Protein AF-0000000082829723 (afdb_homodimer)

pLDDT: mean 96.19, std 6.86, range [42.25, 98.94]

Nearest PDB structures (foldseek):
  4g9q-assembly1_A  TM=8.056E-01  e=3.519E-07  Sinorhizobium meliloti 1021
  2af7-assembly1_F  TM=9.567E-01  e=9.133E-02  Methanothermobacter thermautotrophicus
  2af7-assembly1_A  TM=8.139E-01  e=3.020E-01  Methanothermobacter thermautotrophicus
  8w9k-assembly1_B  TM=2.070E-01  e=3.971E+00  Ramazzottius varieornatus
  4f7g-assembly1_B  TM=1.627E-01  e=2.748E+00  Mus musculus

Structure (mmCIF, N/CA/C/O backbone):
data_AF-0000000082829723-model_v1
#
loop_
_entity.id
_entity.type
_entity.pdbx_description
1 polymer 'Uncharacterized protein'
#
loop_
_atom_site.group_PDB
_atom_site.id
_atom_site.type_symbol
_atom_site.label_atom_id
_atom_site.label_alt_id
_atom_site.label_comp_id
_atom_site.label_asym_id
_atom_site.label_entity_id
_atom_site.label_seq_id
_atom_site.pdbx_PDB_ins_code
_atom_site.Cartn_x
_atom_site.Cartn_y
_atom_site.Cartn_z
_atom_site.occupancy
_atom_site.B_iso_or_equiv
_atom_site.auth_seq_id
_atom_site.auth_comp_id
_atom_site.auth_asym_id
_atom_site.auth_atom_id
_atom_site.pdbx_PDB_model_num
ATOM 1 N N . MET A 1 1 ? -18.172 25.719 15.711 1 42.25 1 MET A N 1
ATOM 2 C CA . MET A 1 1 ? -17.562 24.562 15.062 1 42.25 1 MET A CA 1
ATOM 3 C C . MET A 1 1 ? -16.812 24.984 13.797 1 42.25 1 MET A C 1
ATOM 5 O O . MET A 1 1 ? -17.422 25.594 12.898 1 42.25 1 MET A O 1
ATOM 9 N N . GLN A 1 2 ? -15.523 25.375 13.812 1 54.88 2 GLN A N 1
ATOM 10 C CA . GLN A 1 2 ? -14.609 26.094 12.945 1 54.88 2 GLN A CA 1
ATOM 11 C C . GLN A 1 2 ? -14.547 25.469 11.555 1 54.88 2 GLN A C 1
ATOM 13 O O . GLN A 1 2 ? -14.039 24.359 11.398 1 54.88 2 GLN A O 1
ATOM 18 N N . ASN A 1 3 ? -15.523 25.766 10.617 1 73.06 3 ASN A N 1
ATOM 19 C CA . ASN A 1 3 ? -16.062 25.344 9.328 1 73.06 3 ASN A CA 1
ATOM 20 C C . ASN A 1 3 ? -15.023 25.469 8.219 1 73.06 3 ASN A C 1
ATOM 22 O O . ASN A 1 3 ? -15.359 25.406 7.035 1 73.06 3 ASN A O 1
ATOM 26 N N . SER A 1 4 ? -13.805 25.781 8.57 1 89.44 4 SER A N 1
ATOM 27 C CA . SER A 1 4 ? -12.797 25.859 7.516 1 89.44 4 SER A CA 1
ATOM 28 C C . SER A 1 4 ? -11.578 25 7.848 1 89.44 4 SER A C 1
ATOM 30 O O . SER A 1 4 ? -11.328 24.703 9.016 1 89.44 4 SER A O 1
ATOM 32 N N . LEU A 1 5 ? -10.875 24.531 6.898 1 96.38 5 LEU A N 1
ATOM 33 C CA . LEU A 1 5 ? -9.617 23.812 7.094 1 96.38 5 LEU A CA 1
ATOM 34 C C . LEU A 1 5 ? -8.547 24.75 7.66 1 96.38 5 LEU A C 1
ATOM 36 O O . LEU A 1 5 ? -8.438 25.891 7.238 1 96.38 5 LEU A O 1
ATOM 40 N N . SER A 1 6 ? -7.84 24.297 8.68 1 96.56 6 SER A N 1
ATOM 41 C CA . SER A 1 6 ? -6.668 25.047 9.133 1 96.56 6 SER A CA 1
ATOM 42 C C . SER A 1 6 ? -5.613 25.125 8.039 1 96.56 6 SER A C 1
ATOM 44 O O . SER A 1 6 ? -5.688 24.406 7.035 1 96.56 6 SER A O 1
ATOM 46 N N . GLU A 1 7 ? -4.668 26 8.195 1 96.88 7 GLU A N 1
ATOM 47 C CA . GLU A 1 7 ? -3.564 26.109 7.242 1 96.88 7 GLU A CA 1
ATOM 48 C C . GLU A 1 7 ? -2.795 24.797 7.129 1 96.88 7 GLU A C 1
ATOM 50 O O . GLU A 1 7 ? -2.357 24.422 6.043 1 96.88 7 GLU A O 1
ATOM 55 N N . GLN A 1 8 ? -2.619 24.156 8.273 1 97.12 8 GLN A N 1
ATOM 56 C CA . GLN A 1 8 ? -1.929 22.875 8.297 1 97.12 8 GLN A CA 1
ATOM 57 C C . GLN A 1 8 ? -2.715 21.812 7.527 1 97.12 8 GLN A C 1
ATOM 59 O O . GLN A 1 8 ? -2.137 21.047 6.758 1 97.12 8 GLN A O 1
ATOM 64 N N . GLN A 1 9 ? -4 21.812 7.738 1 97.75 9 GLN A N 1
ATOM 65 C CA . GLN A 1 9 ? -4.848 20.859 7.02 1 97.75 9 GLN A CA 1
ATOM 66 C C . GLN A 1 9 ? -4.801 21.109 5.516 1 97.75 9 GLN A C 1
ATOM 68 O O . GLN A 1 9 ? -4.75 20.172 4.727 1 97.75 9 GLN A O 1
ATOM 73 N N . GLN A 1 10 ? -4.816 22.391 5.152 1 98.5 10 GLN A N 1
ATOM 74 C CA . GLN A 1 10 ? -4.719 22.75 3.742 1 98.5 10 GLN A CA 1
ATOM 75 C C . GLN A 1 10 ? -3.398 22.281 3.143 1 98.5 10 GLN A C 1
ATOM 77 O O . GLN A 1 10 ? -3.357 21.828 1.997 1 98.5 10 GLN A O 1
ATOM 82 N N . ALA A 1 11 ? -2.332 22.328 3.902 1 98.75 11 ALA A N 1
ATOM 83 C CA . ALA A 1 11 ? -1.004 21.938 3.434 1 98.75 11 ALA A CA 1
ATOM 84 C C . ALA A 1 11 ? -0.892 20.438 3.279 1 98.75 11 ALA A C 1
ATOM 86 O O . ALA A 1 11 ? -0.162 19.938 2.414 1 98.75 11 ALA A O 1
ATOM 87 N N . ILE A 1 12 ? -1.617 19.672 4.035 1 98.88 12 ILE A N 1
ATOM 88 C CA . ILE A 1 12 ? -1.591 18.219 4 1 98.88 12 ILE A CA 1
ATOM 89 C C . ILE A 1 12 ? -2.094 17.719 2.645 1 98.88 12 ILE A C 1
ATOM 91 O O . ILE A 1 12 ? -1.597 16.734 2.115 1 98.88 12 ILE A O 1
ATOM 95 N N . ILE A 1 13 ? -2.992 18.438 2.053 1 98.94 13 ILE A N 1
ATOM 96 C CA . ILE A 1 13 ? -3.746 17.969 0.89 1 98.94 13 ILE A CA 1
ATOM 97 C C . ILE A 1 13 ? -2.801 17.781 -0.292 1 98.94 13 ILE A C 1
ATOM 99 O O . ILE A 1 13 ? -2.664 16.656 -0.802 1 98.94 13 ILE A O 1
ATOM 103 N N . PRO A 1 14 ? -2.02 18.797 -0.712 1 98.94 14 PRO A N 1
ATOM 104 C CA . PRO A 1 14 ? -1.117 18.547 -1.838 1 98.94 14 PRO A CA 1
ATOM 105 C C . PRO A 1 14 ? 0.015 17.578 -1.484 1 98.94 14 PRO A C 1
ATOM 107 O O . PRO A 1 14 ? 0.468 16.812 -2.338 1 98.94 14 PRO A O 1
ATOM 110 N N . ILE A 1 15 ? 0.539 17.594 -0.231 1 98.94 15 ILE A N 1
ATOM 111 C CA . ILE A 1 15 ? 1.595 16.672 0.192 1 98.94 15 ILE A CA 1
ATOM 112 C C . ILE A 1 15 ? 1.136 15.227 -0.002 1 98.94 15 ILE A C 1
ATOM 114 O O . ILE A 1 15 ? 1.835 14.43 -0.625 1 98.94 15 ILE A O 1
ATOM 118 N N . ALA A 1 16 ? -0.079 14.945 0.47 1 98.94 16 ALA A N 1
ATOM 119 C CA . ALA A 1 16 ? -0.62 13.586 0.398 1 98.94 16 ALA A CA 1
ATOM 120 C C . ALA A 1 16 ? -0.896 13.188 -1.047 1 98.94 16 ALA A C 1
ATOM 122 O O . ALA A 1 16 ? -0.594 12.055 -1.451 1 98.94 16 ALA A O 1
ATOM 123 N N . ALA A 1 17 ? -1.44 14.094 -1.814 1 98.94 17 ALA A N 1
ATOM 124 C CA . ALA A 1 17 ? -1.787 13.805 -3.203 1 98.94 17 ALA A CA 1
ATOM 125 C C . ALA A 1 17 ? -0.541 13.484 -4.023 1 98.94 17 ALA A C 1
ATOM 127 O O . ALA A 1 17 ? -0.499 12.477 -4.734 1 98.94 17 ALA A O 1
ATOM 128 N N . TYR A 1 18 ? 0.515 14.328 -3.889 1 98.94 18 TYR A N 1
ATOM 129 C CA . TYR A 1 18 ? 1.725 14.156 -4.684 1 98.94 18 TYR A CA 1
ATOM 130 C C . TYR A 1 18 ? 2.512 12.938 -4.211 1 98.94 18 TYR A C 1
ATOM 132 O O . TYR A 1 18 ? 3.15 12.25 -5.016 1 98.94 18 TYR A O 1
ATOM 140 N N . ALA A 1 19 ? 2.471 12.656 -2.918 1 98.94 19 ALA A N 1
ATOM 141 C CA . ALA A 1 19 ? 3.104 11.438 -2.424 1 98.94 19 ALA A CA 1
ATOM 142 C C . ALA A 1 19 ? 2.459 10.195 -3.037 1 98.94 19 ALA A C 1
ATOM 144 O O . ALA A 1 19 ? 3.154 9.25 -3.42 1 98.94 19 ALA A O 1
ATOM 145 N N . ALA A 1 20 ? 1.148 10.211 -3.174 1 98.88 20 ALA A N 1
ATOM 146 C CA . ALA A 1 20 ? 0.409 9.055 -3.662 1 98.88 20 ALA A CA 1
ATOM 147 C C . ALA A 1 20 ? 0.628 8.852 -5.16 1 98.88 20 ALA A C 1
ATOM 149 O O . ALA A 1 20 ? 0.777 7.719 -5.625 1 98.88 20 ALA A O 1
ATOM 150 N N . ASN A 1 21 ? 0.659 9.938 -5.926 1 98 21 ASN A N 1
ATOM 151 C CA . ASN A 1 21 ? 0.763 9.75 -7.371 1 98 21 ASN A CA 1
ATOM 152 C C . ASN A 1 21 ? 2.217 9.75 -7.832 1 98 21 ASN A C 1
ATOM 154 O O . ASN A 1 21 ? 2.5 9.5 -9.008 1 98 21 ASN A O 1
ATOM 158 N N . GLY A 1 22 ? 3.178 10.109 -6.906 1 98.38 22 GLY A N 1
ATOM 159 C CA . GLY A 1 22 ? 4.598 9.922 -7.168 1 98.38 22 GLY A CA 1
ATOM 160 C C . GLY A 1 22 ? 5.23 11.109 -7.875 1 98.38 22 GLY A C 1
ATOM 161 O O . GLY A 1 22 ? 6.305 10.984 -8.461 1 98.38 22 GLY A O 1
ATOM 162 N N . ASP A 1 23 ? 4.527 12.227 -7.949 1 98.5 23 ASP A N 1
ATOM 163 C CA . ASP A 1 23 ? 5.137 13.438 -8.492 1 98.5 23 ASP A CA 1
ATOM 164 C C . ASP A 1 23 ? 6.094 14.07 -7.484 1 98.5 23 ASP A C 1
ATOM 166 O O . ASP A 1 23 ? 5.715 15 -6.766 1 98.5 23 ASP A O 1
ATOM 170 N N . LEU A 1 24 ? 7.355 13.711 -7.547 1 98.69 24 LEU A N 1
ATOM 171 C CA . LEU A 1 24 ? 8.305 14.023 -6.484 1 98.69 24 LEU A CA 1
ATOM 172 C C . LEU A 1 24 ? 8.742 15.484 -6.555 1 98.69 24 LEU A C 1
ATOM 174 O O . LEU A 1 24 ? 9.031 16.109 -5.527 1 98.69 24 LEU A O 1
ATOM 178 N N . ALA A 1 25 ? 8.797 16.016 -7.758 1 98.5 25 ALA A N 1
ATOM 179 C CA . ALA A 1 25 ? 9.156 17.422 -7.883 1 98.5 25 ALA A CA 1
ATOM 180 C C . ALA A 1 25 ? 8.109 18.312 -7.211 1 98.5 25 ALA A C 1
ATOM 182 O O . ALA A 1 25 ? 8.461 19.219 -6.453 1 98.5 25 ALA A O 1
ATOM 183 N N . LYS A 1 26 ? 6.836 18.062 -7.453 1 98.81 26 LYS A N 1
ATOM 184 C CA . LYS A 1 26 ? 5.77 18.844 -6.836 1 98.81 26 LYS A CA 1
ATOM 185 C C . LYS A 1 26 ? 5.637 18.516 -5.352 1 98.81 26 LYS A C 1
ATOM 187 O O . LYS A 1 26 ? 5.305 19.391 -4.547 1 98.81 26 LYS A O 1
ATOM 192 N N . LEU A 1 27 ? 5.961 17.281 -5.023 1 98.88 27 LEU A N 1
ATOM 193 C CA . LEU A 1 27 ? 5.98 16.922 -3.611 1 98.88 27 LEU A CA 1
ATOM 194 C C . LEU A 1 27 ? 7.02 17.734 -2.854 1 98.88 27 LEU A C 1
ATOM 196 O O . LEU A 1 27 ? 6.738 18.25 -1.767 1 98.88 27 LEU A O 1
ATOM 200 N N . SER A 1 28 ? 8.18 17.859 -3.439 1 98.88 28 SER A N 1
ATOM 201 C CA . SER A 1 28 ? 9.242 18.625 -2.797 1 98.88 28 SER A CA 1
ATOM 202 C C . SER A 1 28 ? 8.789 20.047 -2.459 1 98.88 28 SER A C 1
ATOM 204 O O . SER A 1 28 ? 8.984 20.516 -1.337 1 98.88 28 SER A O 1
ATOM 206 N N . GLN A 1 29 ? 8.156 20.625 -3.371 1 98.81 29 GLN A N 1
ATOM 207 C CA . GLN A 1 29 ? 7.695 22 -3.148 1 98.81 29 GLN A CA 1
ATOM 208 C C . GLN A 1 29 ? 6.574 22.031 -2.111 1 98.81 29 GLN A C 1
ATOM 210 O O . GLN A 1 29 ? 6.539 22.922 -1.262 1 98.81 29 GLN A O 1
ATOM 215 N N . SER A 1 30 ? 5.691 21.094 -2.207 1 98.94 30 SER A N 1
ATOM 216 C CA . SER A 1 30 ? 4.582 21.078 -1.26 1 98.94 30 SER A CA 1
ATOM 217 C C . SER A 1 30 ? 5.074 20.828 0.161 1 98.94 30 SER A C 1
ATOM 219 O O . SER A 1 30 ? 4.496 21.344 1.123 1 98.94 30 SER A O 1
ATOM 221 N N . LEU A 1 31 ? 6.094 20.031 0.304 1 98.94 31 LEU A N 1
ATOM 222 C CA . LEU A 1 31 ? 6.699 19.797 1.609 1 98.94 31 LEU A CA 1
ATOM 223 C C . LEU A 1 31 ? 7.27 21.078 2.197 1 98.94 31 LEU A C 1
ATOM 225 O O . LEU A 1 31 ? 7.062 21.375 3.377 1 98.94 31 LEU A O 1
ATOM 229 N N . LYS A 1 32 ? 7.969 21.828 1.365 1 98.81 32 LYS A N 1
ATOM 230 C CA . LYS A 1 32 ? 8.5 23.109 1.813 1 98.81 32 LYS A CA 1
ATOM 231 C C . LYS A 1 32 ? 7.375 24.047 2.256 1 98.81 32 LYS A C 1
ATOM 233 O O . LYS A 1 32 ? 7.461 24.672 3.316 1 98.81 32 LYS A O 1
ATOM 238 N N . ASP A 1 33 ? 6.332 24.125 1.451 1 98.75 33 ASP A N 1
ATOM 239 C CA . ASP A 1 33 ? 5.188 24.969 1.778 1 98.75 33 ASP A CA 1
ATOM 240 C C . ASP A 1 33 ? 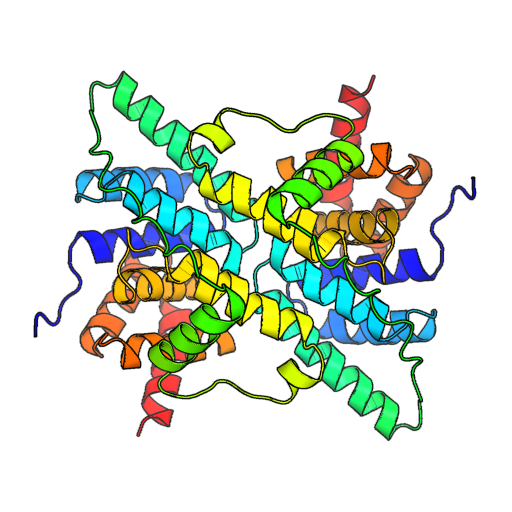4.543 24.531 3.094 1 98.75 33 ASP A C 1
ATOM 242 O O . ASP A 1 33 ? 4.148 25.375 3.904 1 98.75 33 ASP A O 1
ATOM 246 N N . GLY A 1 34 ? 4.402 23.188 3.275 1 98.81 34 GLY A N 1
ATOM 247 C CA . GLY A 1 34 ? 3.803 22.672 4.492 1 98.81 34 GLY A CA 1
ATOM 248 C C . GLY A 1 34 ? 4.59 23.016 5.742 1 98.81 34 GLY A C 1
ATOM 249 O O . GLY A 1 34 ? 4.012 23.375 6.77 1 98.81 34 GLY A O 1
ATOM 250 N N . LEU A 1 35 ? 5.887 22.875 5.641 1 98.81 35 LEU A N 1
ATOM 251 C CA . LEU A 1 35 ? 6.75 23.266 6.754 1 98.81 35 LEU A CA 1
ATOM 252 C C . LEU A 1 35 ? 6.613 24.75 7.062 1 98.81 35 LEU A C 1
ATOM 254 O O . LEU A 1 35 ? 6.547 25.141 8.227 1 98.81 35 LEU A O 1
ATOM 258 N N . ASP A 1 36 ? 6.52 25.578 6.043 1 98.44 36 ASP A N 1
ATOM 259 C CA . ASP A 1 36 ? 6.379 27.016 6.211 1 98.44 36 ASP A CA 1
ATOM 260 C C . ASP A 1 36 ? 5.031 27.359 6.844 1 98.44 36 ASP A C 1
ATOM 262 O O . ASP A 1 36 ? 4.914 28.375 7.539 1 98.44 36 ASP A O 1
ATOM 266 N N . LEU A 1 37 ? 4.047 26.516 6.648 1 97.88 37 LEU A N 1
ATOM 267 C CA . LEU A 1 37 ? 2.701 26.766 7.156 1 97.88 37 LEU A CA 1
ATOM 268 C C . LEU A 1 37 ? 2.51 26.141 8.531 1 97.88 37 LEU A C 1
ATOM 270 O O . LEU A 1 37 ? 1.407 26.172 9.086 1 97.88 37 LEU A O 1
ATOM 274 N N . GLY A 1 38 ? 3.561 25.5 9.031 1 97.44 38 GLY A N 1
ATOM 275 C CA . GLY A 1 38 ? 3.531 25.125 10.438 1 97.44 38 GL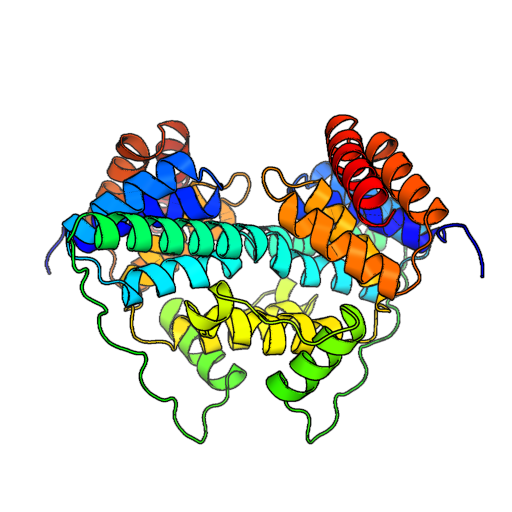Y A CA 1
ATOM 276 C C . GLY A 1 38 ? 3.416 23.641 10.664 1 97.44 38 GLY A C 1
ATOM 277 O O . GLY A 1 38 ? 3.361 23.172 11.812 1 97.44 38 GLY A O 1
ATOM 278 N N . LEU A 1 39 ? 3.361 22.891 9.617 1 98.62 39 LEU A N 1
ATOM 279 C CA . LEU A 1 39 ? 3.443 21.453 9.836 1 98.62 39 LEU A CA 1
ATOM 280 C C . LEU A 1 39 ? 4.789 21.062 10.445 1 98.62 39 LEU A C 1
ATOM 282 O O . LEU A 1 39 ? 5.824 21.609 10.055 1 98.62 39 LEU A O 1
ATOM 286 N N . THR A 1 40 ? 4.762 20.156 11.383 1 98.69 40 THR A N 1
ATOM 287 C CA . THR A 1 40 ? 6 19.656 11.977 1 98.69 40 THR A CA 1
ATOM 288 C C . THR A 1 40 ? 6.566 18.5 11.164 1 98.69 40 THR A C 1
ATOM 290 O O . THR A 1 40 ? 5.867 17.906 10.336 1 98.69 40 THR A O 1
ATOM 293 N N . ILE A 1 41 ? 7.816 18.172 11.422 1 98.75 41 ILE A N 1
ATOM 294 C CA . ILE A 1 41 ? 8.484 17.047 10.766 1 98.75 41 ILE A CA 1
ATOM 295 C C . ILE A 1 41 ? 7.742 15.75 11.086 1 98.75 41 ILE A C 1
ATOM 297 O O . ILE A 1 41 ? 7.496 14.938 10.195 1 98.75 41 ILE A O 1
ATOM 301 N N . ALA A 1 42 ? 7.324 15.625 12.305 1 98.44 42 ALA A N 1
ATOM 302 C CA . ALA A 1 42 ? 6.645 14.414 12.742 1 98.44 42 ALA A CA 1
ATOM 303 C C . ALA A 1 42 ? 5.305 14.242 12.031 1 98.44 42 ALA A C 1
ATOM 305 O O . ALA A 1 42 ? 4.945 13.133 11.625 1 98.44 42 ALA A O 1
ATOM 306 N N . GLU A 1 43 ? 4.574 15.305 11.891 1 98.69 43 GLU A N 1
ATOM 307 C CA . GLU A 1 43 ? 3.271 15.242 11.227 1 98.69 43 GLU A CA 1
ATOM 308 C C . GLU A 1 43 ? 3.414 14.852 9.758 1 98.69 43 GLU A C 1
ATOM 310 O O . GLU A 1 43 ? 2.654 14.023 9.258 1 98.69 43 GLU A O 1
ATOM 315 N N . ILE A 1 44 ? 4.383 15.445 9.102 1 98.94 44 ILE A N 1
ATOM 316 C CA . ILE A 1 44 ? 4.605 15.141 7.691 1 98.94 44 ILE A CA 1
ATOM 317 C C . ILE A 1 44 ? 5.055 13.688 7.543 1 98.94 44 ILE A C 1
ATOM 319 O O . ILE A 1 44 ? 4.598 12.977 6.645 1 98.94 44 ILE A O 1
ATOM 323 N N . LYS A 1 45 ? 5.906 13.258 8.438 1 98.69 45 LYS A N 1
ATOM 324 C CA . LYS A 1 45 ? 6.324 11.859 8.398 1 98.69 45 LYS A CA 1
ATOM 325 C C . LYS A 1 45 ? 5.125 10.922 8.508 1 98.69 45 LYS A C 1
ATOM 327 O O . LYS A 1 45 ? 5.051 9.906 7.812 1 98.69 45 LYS A O 1
ATOM 332 N N . GLU A 1 46 ? 4.211 11.266 9.359 1 98.62 46 GLU A N 1
ATOM 333 C CA . GLU A 1 46 ? 3.035 10.422 9.547 1 98.62 46 GLU A CA 1
ATOM 334 C C . GLU A 1 46 ? 2.195 10.359 8.273 1 98.62 46 GLU A C 1
ATOM 336 O O . GLU A 1 46 ? 1.672 9.297 7.922 1 98.62 46 GLU A O 1
ATOM 341 N N . VAL A 1 47 ? 2.051 11.445 7.59 1 98.88 47 VAL A N 1
ATOM 342 C CA . VAL A 1 47 ? 1.308 11.469 6.336 1 98.88 47 VAL A CA 1
ATOM 343 C C . VAL A 1 47 ? 1.991 10.57 5.309 1 98.88 47 VAL A C 1
ATOM 345 O O . VAL A 1 47 ? 1.331 9.773 4.637 1 98.88 47 VAL A O 1
ATOM 348 N N . LEU A 1 48 ? 3.277 10.711 5.281 1 98.94 48 LEU A N 1
ATOM 349 C CA . LEU A 1 48 ? 4.023 10.008 4.25 1 98.94 48 LEU A CA 1
ATOM 350 C C . LEU A 1 48 ? 4.117 8.516 4.566 1 98.94 48 LEU A C 1
ATOM 352 O O . LEU A 1 48 ? 4.09 7.68 3.662 1 98.94 48 LEU A O 1
ATOM 356 N N . VAL A 1 49 ? 4.215 8.156 5.844 1 98.62 49 VAL A N 1
ATOM 357 C CA . VAL A 1 49 ? 4.203 6.754 6.246 1 98.62 49 VAL A CA 1
ATOM 358 C C . VAL A 1 49 ? 2.84 6.141 5.93 1 98.62 49 VAL A C 1
ATOM 360 O O . VAL A 1 49 ? 2.762 5.039 5.383 1 98.62 49 VAL A O 1
ATOM 363 N N . GLN A 1 50 ? 1.785 6.844 6.184 1 98.5 50 GLN A N 1
ATOM 364 C CA . GLN A 1 50 ? 0.425 6.387 5.922 1 98.5 50 GLN A CA 1
ATOM 365 C C . GLN A 1 50 ? 0.194 6.184 4.426 1 98.5 50 GLN A C 1
ATOM 367 O O . GLN A 1 50 ? -0.621 5.348 4.027 1 98.5 50 GLN A O 1
ATOM 372 N N . THR A 1 51 ? 0.97 6.832 3.615 1 98.81 51 THR A N 1
ATOM 373 C CA . THR A 1 51 ? 0.796 6.824 2.168 1 98.81 51 THR A CA 1
ATOM 374 C C . THR A 1 51 ? 0.876 5.402 1.619 1 98.81 51 THR A C 1
ATOM 376 O O . THR A 1 51 ? 0.161 5.051 0.678 1 98.81 51 THR A O 1
ATOM 379 N N . TYR A 1 52 ? 1.703 4.57 2.197 1 98.5 52 TYR A N 1
ATOM 380 C CA . TYR A 1 52 ? 1.894 3.262 1.583 1 98.5 52 TYR A CA 1
ATOM 381 C C . TYR A 1 52 ? 0.617 2.434 1.657 1 98.5 52 TYR A C 1
ATOM 383 O O . TYR A 1 52 ? 0.382 1.567 0.812 1 98.5 52 TYR A O 1
ATOM 391 N N . ALA A 1 53 ? -0.252 2.713 2.693 1 98.56 53 ALA A N 1
ATOM 392 C CA . ALA A 1 53 ? -1.501 1.966 2.811 1 98.56 53 ALA A CA 1
ATOM 393 C C . ALA A 1 53 ? -2.387 2.18 1.586 1 98.56 53 ALA A C 1
ATOM 395 O O . ALA A 1 53 ? -3.18 1.309 1.226 1 98.56 53 ALA A O 1
ATOM 396 N N . TYR A 1 54 ? -2.182 3.244 0.888 1 98.81 54 TYR A N 1
ATOM 397 C CA . TYR A 1 54 ? -3.092 3.609 -0.192 1 98.81 54 TYR A CA 1
ATOM 398 C C . TYR A 1 54 ? -2.385 3.559 -1.541 1 98.81 54 TYR A C 1
ATOM 400 O O . TYR A 1 54 ? -3.029 3.406 -2.582 1 98.81 54 TYR A O 1
ATOM 408 N N . ALA A 1 55 ? -1.047 3.664 -1.467 1 98.69 55 ALA A N 1
ATOM 409 C CA . ALA A 1 55 ? -0.329 3.77 -2.734 1 98.69 55 ALA A CA 1
ATOM 410 C C . ALA A 1 55 ? 0.894 2.855 -2.748 1 98.69 55 ALA A C 1
ATOM 412 O O . ALA A 1 55 ? 1.661 2.85 -3.715 1 98.69 55 ALA A O 1
ATOM 413 N N . GLY A 1 56 ? 1.112 2.047 -1.691 1 98.56 56 GLY A N 1
ATOM 414 C CA . GLY A 1 56 ? 2.195 1.076 -1.646 1 98.56 56 GLY A CA 1
ATOM 415 C C . GLY A 1 56 ? 3.459 1.623 -1.013 1 98.56 56 GLY A C 1
ATOM 416 O O . GLY A 1 56 ? 3.68 2.836 -1 1 98.56 56 GLY A O 1
ATOM 417 N N . PHE A 1 57 ? 4.344 0.726 -0.581 1 98.75 57 PHE A N 1
ATOM 418 C CA . PHE A 1 57 ? 5.605 1.079 0.055 1 98.75 57 PHE A CA 1
ATOM 419 C C . PHE A 1 57 ? 6.484 1.883 -0.897 1 98.75 57 PHE A C 1
ATOM 421 O O . PHE A 1 57 ? 7.148 2.834 -0.483 1 98.75 57 PHE A O 1
ATOM 428 N N . PRO A 1 58 ? 6.543 1.551 -2.193 1 98.75 58 PRO A N 1
ATOM 429 C CA . PRO A 1 58 ? 7.449 2.285 -3.08 1 98.75 58 PRO A CA 1
ATOM 430 C C . PRO A 1 58 ? 7.176 3.787 -3.088 1 98.75 58 PRO A C 1
ATOM 432 O O . PRO A 1 58 ? 8.102 4.59 -2.957 1 98.75 58 PRO A O 1
ATOM 435 N N . ARG A 1 59 ? 5.898 4.141 -3.15 1 98.75 59 ARG A N 1
ATOM 436 C CA . ARG A 1 59 ? 5.547 5.555 -3.162 1 98.75 59 ARG A CA 1
ATOM 437 C C . ARG A 1 59 ? 5.871 6.215 -1.826 1 98.75 59 ARG A C 1
ATOM 439 O O . ARG A 1 59 ? 6.348 7.352 -1.787 1 98.75 59 ARG A O 1
ATOM 446 N N . SER A 1 60 ? 5.594 5.543 -0.802 1 98.88 60 SER A N 1
ATOM 447 C CA . SER A 1 60 ? 5.871 6.055 0.535 1 98.88 60 SER A CA 1
ATOM 448 C C . SER A 1 60 ? 7.371 6.254 0.752 1 98.88 60 SER A C 1
ATOM 450 O O . SER A 1 60 ? 7.797 7.289 1.264 1 98.88 60 SER A O 1
ATOM 452 N N . LEU A 1 61 ? 8.156 5.258 0.386 1 98.75 61 LEU A N 1
ATOM 453 C CA . LEU A 1 61 ? 9.602 5.324 0.562 1 98.75 61 LEU A CA 1
ATOM 454 C C . LEU A 1 61 ? 10.203 6.453 -0.269 1 98.75 61 LEU A C 1
ATOM 456 O O . LEU A 1 61 ? 11.062 7.191 0.21 1 98.75 61 LEU A O 1
ATOM 460 N N . ASN A 1 62 ? 9.75 6.605 -1.497 1 98.88 62 ASN A N 1
ATOM 461 C CA . ASN A 1 62 ? 10.195 7.711 -2.334 1 98.88 62 ASN A CA 1
ATOM 462 C C . ASN A 1 62 ? 9.836 9.062 -1.718 1 98.88 62 ASN A C 1
ATOM 464 O O . ASN A 1 62 ? 10.648 9.992 -1.739 1 98.88 62 ASN A O 1
ATOM 468 N N . ALA A 1 63 ? 8.664 9.133 -1.21 1 98.94 63 ALA A N 1
ATOM 469 C CA . ALA A 1 63 ? 8.203 10.383 -0.6 1 98.94 63 ALA A CA 1
ATOM 470 C C . ALA A 1 63 ? 9.023 10.727 0.637 1 98.94 63 ALA A C 1
ATOM 472 O O . ALA A 1 63 ? 9.398 11.883 0.838 1 98.94 63 ALA A O 1
ATOM 473 N N . LEU A 1 64 ? 9.289 9.75 1.445 1 98.88 64 LEU A N 1
ATOM 474 C CA . LEU A 1 64 ? 10.07 9.969 2.658 1 98.88 64 LEU A CA 1
ATOM 475 C C . LEU A 1 64 ? 11.508 10.367 2.318 1 98.88 64 LEU A C 1
ATOM 477 O O . LEU A 1 64 ? 12.094 11.219 2.994 1 98.88 64 LEU A O 1
ATOM 481 N N . THR A 1 65 ? 12.047 9.773 1.308 1 98.81 65 THR A N 1
ATOM 482 C CA . THR A 1 65 ? 13.375 10.164 0.845 1 98.81 65 THR A CA 1
ATOM 483 C C . THR A 1 65 ? 13.375 11.617 0.388 1 98.81 65 THR A C 1
ATOM 485 O O . THR A 1 65 ? 14.289 12.375 0.718 1 98.81 65 THR A O 1
ATOM 488 N N . THR A 1 66 ? 12.359 11.969 -0.372 1 98.94 66 THR A N 1
ATOM 489 C CA . THR A 1 66 ? 12.211 13.352 -0.825 1 98.94 66 THR A CA 1
ATOM 490 C C . THR A 1 66 ? 12.141 14.305 0.364 1 98.94 66 THR A C 1
ATOM 492 O O . THR A 1 66 ? 12.75 15.375 0.347 1 98.94 66 THR A O 1
ATOM 495 N N . PHE A 1 67 ? 11.398 13.922 1.378 1 98.94 67 PHE A N 1
ATOM 496 C CA . PHE A 1 67 ? 11.25 14.758 2.564 1 98.94 67 PHE A CA 1
ATOM 497 C C . PHE A 1 67 ? 12.586 14.922 3.281 1 98.94 67 PHE A C 1
ATOM 499 O O . PHE A 1 67 ? 12.93 16.016 3.717 1 98.94 67 PHE A O 1
ATOM 506 N N . MET A 1 68 ? 13.305 13.82 3.393 1 98.56 68 MET A N 1
ATOM 507 C CA . MET A 1 68 ? 14.633 13.859 3.998 1 98.56 68 MET A CA 1
ATOM 508 C C . MET A 1 68 ? 15.531 14.852 3.271 1 98.56 68 MET A C 1
ATOM 510 O O . MET A 1 68 ? 16.25 15.625 3.906 1 98.56 68 MET A O 1
ATOM 514 N N . GLN A 1 69 ? 15.477 14.852 1.992 1 98.5 69 GLN A N 1
ATOM 515 C CA . GLN A 1 69 ? 16.281 15.758 1.178 1 98.5 69 GLN A CA 1
ATOM 516 C C . GLN A 1 69 ? 15.844 17.203 1.373 1 98.5 69 GLN A C 1
ATOM 518 O O . GLN A 1 69 ? 16.688 18.109 1.442 1 98.5 69 GLN A O 1
ATOM 523 N N . VAL A 1 70 ? 14.562 17.406 1.441 1 98.88 70 VAL A N 1
ATOM 524 C CA . VAL A 1 70 ? 14.023 18.75 1.661 1 98.88 70 VAL A CA 1
ATOM 525 C C . VAL A 1 70 ? 14.523 19.297 2.996 1 98.88 70 VAL A C 1
ATOM 527 O O . VAL A 1 70 ? 14.953 20.453 3.082 1 98.88 70 VAL A O 1
ATOM 530 N N . LEU A 1 71 ? 14.492 18.516 4.047 1 98.81 71 LEU A N 1
ATOM 531 C CA . LEU A 1 71 ? 14.922 18.938 5.371 1 98.81 71 LEU A CA 1
ATOM 532 C C . LEU A 1 71 ? 16.406 19.25 5.383 1 98.81 71 LEU A C 1
ATOM 534 O O . LEU A 1 71 ? 16.844 20.203 6.031 1 98.81 71 LEU A O 1
ATOM 538 N N . GLU A 1 72 ? 17.156 18.406 4.707 1 98.06 72 GLU A N 1
ATOM 539 C CA . GLU A 1 72 ? 18.594 18.641 4.613 1 98.06 72 GLU A CA 1
ATOM 540 C C . GLU A 1 72 ? 18.891 19.969 3.914 1 98.06 72 GLU A C 1
ATOM 542 O O . GLU A 1 72 ? 19.734 20.75 4.367 1 98.06 72 GLU A O 1
ATOM 547 N N . GLN A 1 73 ? 18.234 20.188 2.84 1 98.25 73 GLN A N 1
ATOM 548 C CA . GLN A 1 73 ? 18.406 21.422 2.09 1 98.25 73 GLN A CA 1
ATOM 549 C C . GLN A 1 73 ? 18.062 22.641 2.947 1 98.25 73 GLN A C 1
ATOM 551 O O . GLN A 1 73 ? 18.781 23.641 2.918 1 98.25 73 GLN A O 1
ATOM 556 N N . ARG A 1 74 ? 17.016 22.547 3.684 1 98.56 74 ARG A N 1
ATOM 557 C CA . ARG A 1 74 ? 16.594 23.656 4.535 1 98.56 74 ARG A CA 1
ATOM 558 C C . ARG A 1 74 ? 17.594 23.875 5.672 1 98.56 74 ARG A C 1
ATOM 560 O O . ARG A 1 74 ? 17.922 25.031 5.992 1 98.56 74 ARG A O 1
ATOM 567 N N . LYS A 1 75 ? 18.016 22.797 6.242 1 98 75 LYS A N 1
ATOM 568 C CA . LYS A 1 75 ? 19.031 22.906 7.285 1 98 75 LYS A CA 1
ATOM 569 C C . LYS A 1 75 ? 20.297 23.594 6.762 1 98 75 LYS A C 1
ATOM 571 O O . LYS A 1 75 ? 20.875 24.438 7.445 1 98 75 LYS A O 1
ATOM 576 N N . GLU A 1 76 ? 20.688 23.234 5.621 1 97.88 76 GLU A N 1
ATOM 577 C CA . GLU A 1 76 ? 21.859 23.828 4.988 1 97.88 76 GLU A CA 1
ATOM 578 C C . GLU A 1 76 ? 21.641 25.312 4.73 1 97.88 76 GLU A C 1
ATOM 580 O O . GLU A 1 76 ? 22.594 26.094 4.715 1 97.88 76 GLU A O 1
ATOM 585 N N . SER A 1 77 ? 20.469 25.688 4.621 1 97.88 77 SER A N 1
ATOM 586 C CA . SER A 1 77 ? 20.125 27.094 4.367 1 97.88 77 SER A CA 1
ATOM 587 C C . SER A 1 77 ? 19.891 27.844 5.668 1 97.88 77 SER A C 1
ATOM 589 O O . SER A 1 77 ? 19.438 29 5.652 1 97.88 77 SER A O 1
ATOM 591 N N . GLY A 1 78 ? 20 27.109 6.766 1 97.81 78 GLY A N 1
ATOM 592 C CA . GLY A 1 78 ? 19.938 27.75 8.07 1 97.81 78 GLY A CA 1
ATOM 593 C C . GLY A 1 78 ? 18.547 27.703 8.68 1 97.81 78 GLY A C 1
ATOM 594 O O . GLY A 1 78 ? 18.281 28.375 9.672 1 97.81 78 GLY A O 1
ATOM 595 N N . ILE A 1 79 ? 17.641 26.953 8.078 1 98.06 79 ILE A N 1
ATOM 596 C CA . ILE A 1 79 ? 16.281 26.844 8.594 1 98.06 79 ILE A CA 1
ATOM 597 C C . ILE A 1 79 ? 16.188 25.641 9.539 1 98.06 79 ILE A C 1
ATOM 599 O O . ILE A 1 79 ? 16.656 24.547 9.211 1 98.06 79 ILE A O 1
ATOM 603 N N . ARG A 1 80 ? 15.703 25.891 10.656 1 96.19 80 ARG A N 1
ATOM 604 C CA . ARG A 1 80 ? 15.461 24.812 11.602 1 96.19 80 ARG A CA 1
ATOM 605 C C . ARG A 1 80 ? 13.969 24.5 11.711 1 96.19 80 ARG A C 1
ATOM 607 O O . ARG A 1 80 ? 13.219 25.25 12.32 1 96.19 80 ARG A O 1
ATOM 614 N N . ASP A 1 81 ? 13.531 23.422 11.141 1 98.19 81 ASP A N 1
ATOM 615 C CA . ASP A 1 81 ? 12.133 23 11.172 1 98.19 81 ASP A CA 1
ATOM 616 C C . ASP A 1 81 ? 11.773 22.375 12.508 1 98.19 81 ASP A C 1
ATOM 618 O O . ASP A 1 81 ? 12.633 21.797 13.188 1 98.19 81 ASP A O 1
ATOM 622 N N . ILE A 1 82 ? 10.57 22.484 12.891 1 98.06 82 ILE A N 1
ATOM 623 C CA . ILE A 1 82 ? 10.086 22 14.18 1 98.06 82 ILE A CA 1
ATOM 624 C C . ILE A 1 82 ? 9.859 20.484 14.109 1 98.06 82 ILE A C 1
ATOM 626 O O . ILE A 1 82 ? 9.148 20 13.234 1 98.06 82 ILE A O 1
ATOM 630 N N . GLU A 1 83 ? 10.445 19.719 14.938 1 97.38 83 GLU A N 1
ATOM 631 C CA . GLU A 1 83 ? 10.336 18.266 14.945 1 97.38 83 GLU A CA 1
ATOM 632 C C . GLU A 1 83 ? 8.914 17.812 15.25 1 97.38 83 GLU A C 1
ATOM 634 O O . GLU A 1 83 ? 8.359 16.969 14.547 1 97.38 83 GLU A O 1
ATOM 639 N N . GLY A 1 84 ? 8.258 18.422 16.188 1 97.12 84 GLY A N 1
ATOM 640 C CA . GLY A 1 84 ? 6.914 18.062 16.594 1 97.12 84 GLY A CA 1
ATOM 641 C C . GLY A 1 84 ? 6.883 16.953 17.641 1 97.12 84 GLY A C 1
ATOM 642 O O . GLY A 1 84 ? 7.93 16.547 18.156 1 97.12 84 GLY A O 1
ATOM 643 N N . LYS A 1 85 ? 5.754 16.562 17.984 1 93.94 85 LYS A N 1
ATOM 644 C CA . LYS A 1 85 ? 5.574 15.578 19.047 1 93.94 85 LYS A CA 1
ATOM 645 C C . LYS A 1 85 ? 5.832 14.164 18.531 1 93.94 85 LYS A C 1
ATOM 647 O O . LYS A 1 85 ? 5.789 13.914 17.328 1 93.94 85 LYS A O 1
ATOM 652 N N . THR A 1 86 ? 6.105 13.305 19.422 1 90.62 86 THR A N 1
ATOM 653 C CA . THR A 1 86 ? 6.258 11.891 19.109 1 90.62 86 THR A CA 1
ATOM 654 C C . THR A 1 86 ? 5 11.109 19.484 1 90.62 86 THR A C 1
ATOM 656 O O . THR A 1 86 ? 4.18 11.594 20.266 1 90.62 86 THR A O 1
ATOM 659 N N . ASN A 1 87 ? 4.879 9.953 18.812 1 93.38 87 ASN A N 1
ATOM 660 C CA . ASN A 1 87 ? 3.723 9.117 19.125 1 93.38 87 ASN A CA 1
ATOM 661 C C . ASN A 1 87 ? 3.732 8.68 20.578 1 93.38 87 ASN A C 1
ATOM 663 O O . ASN A 1 87 ? 4.789 8.352 21.125 1 93.38 87 ASN A O 1
ATOM 667 N N . SER A 1 88 ? 2.633 8.625 21.141 1 91.56 88 SER A N 1
ATOM 668 C CA . SER A 1 88 ? 2.5 8.086 22.5 1 91.56 88 SER A CA 1
ATOM 669 C C . SER A 1 88 ? 2.773 6.582 22.516 1 91.56 88 SER A C 1
ATOM 671 O O . SER A 1 88 ? 2.533 5.887 21.531 1 91.56 88 SER A O 1
ATOM 673 N N . THR A 1 89 ? 3.248 6.164 23.609 1 88.69 89 THR A N 1
ATOM 674 C CA . THR A 1 89 ? 3.465 4.73 23.781 1 88.69 89 THR A CA 1
ATOM 675 C C . THR A 1 89 ? 2.133 3.99 23.844 1 88.69 89 THR A C 1
ATOM 677 O O . THR A 1 89 ? 1.193 4.449 24.5 1 88.69 89 THR A O 1
ATOM 680 N N . LEU A 1 90 ? 2.123 2.869 23.188 1 88.56 90 LEU A N 1
ATOM 681 C CA . LEU A 1 90 ? 0.924 2.041 23.25 1 88.56 90 LEU A CA 1
ATOM 682 C C . LEU A 1 90 ? 0.856 1.282 24.562 1 88.56 90 LEU A C 1
ATOM 684 O O . LEU A 1 90 ? 1.891 0.952 25.156 1 88.56 90 LEU A O 1
ATOM 688 N N . PRO A 1 91 ? -0.295 1.001 24.953 1 88.69 91 PRO A N 1
ATOM 689 C CA . PRO A 1 91 ? -0.428 0.205 26.172 1 88.69 91 PRO A CA 1
ATOM 690 C C . PRO A 1 91 ? 0.245 -1.161 26.062 1 88.69 91 PRO A C 1
ATOM 692 O O . PRO A 1 91 ? 0.336 -1.723 24.969 1 88.69 91 PRO A O 1
ATOM 695 N N . LYS A 1 92 ? 0.675 -1.627 27.188 1 87.25 92 LYS A N 1
ATOM 696 C CA . LYS A 1 92 ? 1.376 -2.906 27.219 1 87.25 92 LYS A CA 1
ATOM 697 C C . LYS A 1 92 ? 0.492 -4.035 26.703 1 87.25 92 LYS A C 1
ATOM 699 O O . LYS A 1 92 ? 0.99 -5 26.125 1 87.25 92 LYS A O 1
ATOM 704 N N . ASP A 1 93 ? -0.709 -3.945 26.891 1 90.56 93 ASP A N 1
ATOM 705 C CA . ASP A 1 93 ? -1.628 -5.008 26.484 1 90.56 93 ASP A CA 1
ATOM 706 C C . ASP A 1 93 ? -2.25 -4.707 25.125 1 90.56 93 ASP A C 1
ATOM 708 O O . ASP A 1 93 ? -3.283 -5.281 24.766 1 90.56 93 ASP A O 1
ATOM 712 N N . TYR A 1 94 ? -1.681 -3.914 24.453 1 91.88 94 TYR A N 1
ATOM 713 C CA . TYR A 1 94 ? -2.182 -3.537 23.125 1 91.88 94 TYR A CA 1
ATOM 714 C C . TYR A 1 94 ? -2.209 -4.738 22.188 1 91.88 94 TYR A C 1
ATOM 716 O O . TYR A 1 94 ? -1.212 -5.453 22.062 1 91.88 94 TYR A O 1
ATOM 724 N N . GLN A 1 95 ? -3.365 -4.949 21.609 1 94.12 95 GLN A N 1
ATOM 725 C CA . GLN A 1 95 ? -3.551 -5.957 20.578 1 94.12 95 GLN A CA 1
ATOM 726 C C . GLN A 1 95 ? -4.023 -5.324 19.266 1 94.12 95 GLN A C 1
ATOM 728 O O . GLN A 1 95 ? -5.176 -4.91 19.156 1 94.12 95 GLN A O 1
ATOM 733 N N . ALA A 1 96 ? -3.271 -5.383 18.281 1 94.69 96 ALA A N 1
ATOM 734 C CA . ALA A 1 96 ? -3.477 -4.629 17.047 1 94.69 96 ALA A CA 1
ATOM 735 C C . ALA A 1 96 ? -4.82 -4.973 16.406 1 94.69 96 ALA A C 1
ATOM 737 O O . ALA A 1 96 ? -5.539 -4.086 15.938 1 94.69 96 ALA A O 1
ATOM 738 N N . LEU A 1 97 ? -5.137 -6.27 16.375 1 96.38 97 LEU A N 1
ATOM 739 C CA . LEU A 1 97 ? -6.383 -6.68 15.742 1 96.38 97 LEU A CA 1
ATOM 740 C C . LEU A 1 97 ? -7.586 -6.195 16.547 1 96.38 97 LEU A C 1
ATOM 742 O O . LEU A 1 97 ? -8.57 -5.715 15.969 1 96.38 97 LEU A O 1
ATOM 746 N N . LEU A 1 98 ? -7.547 -6.359 17.828 1 97.19 98 LEU A N 1
ATOM 747 C CA . LEU A 1 98 ? -8.648 -5.941 18.703 1 97.19 98 LEU A CA 1
ATOM 748 C C . LEU A 1 98 ? -8.836 -4.43 18.641 1 97.19 98 LEU A C 1
ATOM 750 O O . LEU A 1 98 ? -9.945 -3.947 18.391 1 97.19 98 LEU A O 1
ATOM 754 N N . GLN A 1 99 ? -7.77 -3.707 18.891 1 97 99 GLN A N 1
ATOM 755 C CA . GLN A 1 99 ? -7.852 -2.25 18.891 1 97 99 GLN A CA 1
ATOM 756 C C . GLN A 1 99 ? -8.156 -1.721 17.5 1 97 99 GLN A C 1
ATOM 758 O O . GLN A 1 99 ? -8.82 -0.695 17.344 1 97 99 GLN A O 1
ATOM 763 N N . GLY A 1 100 ? -7.535 -2.363 16.453 1 98.12 100 GLY A N 1
ATOM 764 C CA . GLY A 1 100 ? -7.812 -1.96 15.078 1 98.12 100 GLY A CA 1
ATOM 765 C C . GLY A 1 100 ? -9.273 -2.129 14.695 1 98.12 100 GLY A C 1
ATOM 766 O O . GLY A 1 100 ? -9.828 -1.3 13.969 1 98.12 100 GLY A O 1
ATOM 767 N N . THR A 1 101 ? -9.852 -3.205 15.211 1 98.19 101 THR A N 1
ATOM 768 C CA . THR A 1 101 ? -11.273 -3.434 14.961 1 98.19 101 THR A CA 1
ATOM 769 C C . THR A 1 101 ? -12.117 -2.352 15.633 1 98.19 101 THR A C 1
ATOM 771 O O . THR A 1 101 ? -13.07 -1.848 15.039 1 98.19 101 THR A O 1
ATOM 774 N N . GLN A 1 102 ? -11.789 -2.008 16.844 1 97.69 102 GLN A N 1
ATOM 775 C CA . GLN A 1 102 ? -12.492 -0.954 17.562 1 97.69 102 GLN A CA 1
ATOM 776 C C . GLN A 1 102 ? -12.336 0.393 16.859 1 97.69 102 GLN A C 1
ATOM 778 O O . GLN A 1 102 ? -13.312 1.129 16.688 1 97.69 102 GLN A O 1
ATOM 783 N N . ASN A 1 103 ? -11.117 0.728 16.469 1 97.88 103 ASN A N 1
ATOM 784 C CA . ASN A 1 103 ? -10.859 1.969 15.75 1 97.88 103 ASN A CA 1
ATOM 785 C C . ASN A 1 103 ? -11.664 2.037 14.445 1 97.88 103 ASN A C 1
ATOM 787 O O . ASN A 1 103 ? -12.273 3.062 14.148 1 97.88 103 ASN A O 1
ATOM 791 N N . GLN A 1 104 ? -11.57 0.937 13.703 1 98.12 104 GLN A N 1
ATOM 792 C CA . GLN A 1 104 ? -12.305 0.887 12.438 1 98.12 104 GLN A CA 1
ATOM 793 C C . GLN A 1 104 ? -13.797 1.129 12.656 1 98.12 104 GLN A C 1
ATOM 795 O O . GLN A 1 104 ? -14.422 1.888 11.906 1 98.12 104 GLN A O 1
A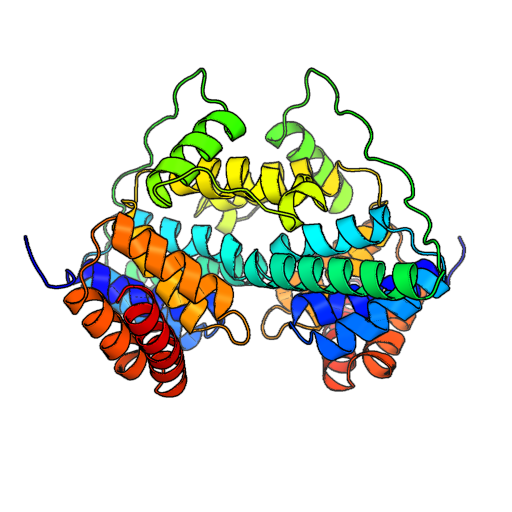TOM 800 N N . THR A 1 105 ? -14.359 0.466 13.648 1 98.06 105 THR A N 1
ATOM 801 C CA . THR A 1 105 ? -15.781 0.609 13.961 1 98.06 105 THR A CA 1
ATOM 802 C C . THR A 1 105 ? -16.109 2.051 14.336 1 98.06 105 THR A C 1
ATOM 804 O O . THR A 1 105 ? -17.125 2.596 13.898 1 98.06 105 THR A O 1
ATOM 807 N N . GLN A 1 106 ? -15.312 2.639 15.133 1 97.19 106 GLN A N 1
ATOM 808 C CA . GLN A 1 106 ? -15.531 4.023 15.539 1 97.19 106 GLN A CA 1
ATOM 809 C C . GLN A 1 106 ? -15.391 4.977 14.352 1 97.19 106 GLN A C 1
ATOM 811 O O . GLN A 1 106 ? -16.188 5.895 14.195 1 97.19 106 GLN A O 1
ATOM 816 N N . LEU A 1 107 ? -14.422 4.762 13.531 1 97.5 107 LEU A N 1
ATOM 817 C CA . LEU A 1 107 ? -14.164 5.617 12.375 1 97.5 107 LEU A CA 1
ATOM 818 C C . LEU A 1 107 ? -15.297 5.523 11.367 1 97.5 107 LEU A C 1
ATOM 820 O O . LEU A 1 107 ? -15.742 6.539 10.828 1 97.5 107 LEU A O 1
ATOM 824 N N . VAL A 1 108 ? -15.711 4.332 11.148 1 96.38 108 VAL A N 1
ATOM 825 C CA . VAL A 1 108 ? -16.719 4.086 10.125 1 96.38 108 VAL A CA 1
ATOM 826 C C . VAL A 1 108 ? -18.109 4.398 10.688 1 96.38 108 VAL A C 1
ATOM 828 O O . VAL A 1 108 ? -19 4.812 9.953 1 96.38 108 VAL A O 1
ATOM 831 N N . GLY A 1 109 ? -18.328 4.25 12.031 1 96.19 109 GLY A N 1
ATOM 832 C CA . GLY A 1 109 ? -19.609 4.441 12.688 1 96.19 109 GLY A CA 1
ATOM 833 C C . GLY A 1 109 ? -20.375 3.148 12.883 1 96.19 109 GLY A C 1
ATOM 834 O O . GLY A 1 109 ? -21.453 3.143 13.492 1 96.19 109 GLY A O 1
ATOM 835 N N . GLN A 1 110 ? -19.844 1.995 12.32 1 96 110 GLN A N 1
ATOM 836 C CA . GLN A 1 110 ? -20.422 0.66 12.453 1 96 110 GLN A CA 1
ATOM 837 C C . GLN A 1 110 ? -19.375 -0.417 12.141 1 96 110 GLN A C 1
ATOM 839 O O . GLN A 1 110 ? -18.359 -0.14 11.508 1 96 110 GLN A O 1
ATOM 844 N N . PRO A 1 111 ? -19.594 -1.604 12.648 1 96 111 PRO A N 1
ATOM 845 C CA . PRO A 1 111 ? -18.688 -2.682 12.266 1 96 111 PRO A CA 1
ATOM 846 C C . PRO A 1 111 ? -18.641 -2.9 10.75 1 96 111 PRO A C 1
ATOM 848 O O . PRO A 1 111 ? -19.672 -2.82 10.078 1 96 111 PRO A O 1
ATOM 851 N N . VAL A 1 112 ? -17.469 -3.092 10.227 1 95.06 112 VAL A N 1
ATOM 852 C CA . VAL A 1 112 ? -17.297 -3.318 8.797 1 95.06 112 VAL A CA 1
ATOM 853 C C . VAL A 1 112 ? -17.328 -4.816 8.5 1 95.06 112 VAL A C 1
ATOM 855 O O . VAL A 1 112 ? -16.562 -5.586 9.07 1 95.06 112 VAL A O 1
ATOM 858 N N . LYS A 1 113 ? -18.188 -5.238 7.73 1 93.75 113 LYS A N 1
ATOM 859 C CA . LYS A 1 113 ? -18.359 -6.609 7.266 1 93.75 113 LYS A CA 1
ATOM 860 C C . LYS A 1 113 ? -18.656 -6.652 5.77 1 93.75 113 LYS A C 1
ATOM 862 O O . LYS A 1 113 ? -18.938 -5.617 5.156 1 93.75 113 LYS A O 1
ATOM 867 N N . GLY A 1 114 ? -18.469 -7.832 5.137 1 94.88 114 GLY A N 1
ATOM 868 C CA . GLY A 1 114 ? -18.797 -7.996 3.729 1 94.88 114 GLY A CA 1
ATOM 869 C C . GLY A 1 114 ? -18.25 -9.281 3.133 1 94.88 114 GLY A C 1
ATOM 870 O O . GLY A 1 114 ? -17.375 -9.914 3.717 1 94.88 114 GLY A O 1
ATOM 871 N N . ALA A 1 115 ? -18.781 -9.633 2.012 1 96.94 115 ALA A N 1
ATOM 872 C CA . ALA A 1 115 ? -18.438 -10.883 1.338 1 96.94 115 ALA A CA 1
ATOM 873 C C . ALA A 1 115 ? -16.953 -10.938 1.008 1 96.94 115 ALA A C 1
ATOM 875 O O . ALA A 1 115 ? -16.328 -12 1.059 1 96.94 115 ALA A O 1
ATOM 876 N N . LEU A 1 116 ? -16.406 -9.805 0.689 1 97.19 116 LEU A N 1
ATOM 877 C CA . LEU A 1 116 ? -14.992 -9.742 0.323 1 97.19 116 LEU A CA 1
ATOM 878 C C . LEU A 1 116 ? -14.109 -10.195 1.484 1 97.19 116 LEU A C 1
ATOM 880 O O . LEU A 1 116 ? -13.117 -10.891 1.279 1 97.19 116 LEU A O 1
ATOM 884 N N . PHE A 1 117 ? -14.461 -9.781 2.668 1 97.12 117 PHE A N 1
ATOM 885 C CA . PHE A 1 117 ? -13.633 -10.047 3.84 1 97.12 117 PHE A CA 1
ATOM 886 C C . PHE A 1 117 ? -13.797 -11.492 4.301 1 97.12 117 PHE A C 1
ATOM 888 O O . PHE A 1 117 ? -12.891 -12.055 4.914 1 97.12 117 PHE A O 1
ATOM 895 N N . GLU A 1 118 ? -14.898 -12.148 3.99 1 96.56 118 GLU A N 1
ATOM 896 C CA . GLU A 1 118 ? -15.055 -13.586 4.176 1 96.56 118 GLU A CA 1
ATOM 897 C C . GLU A 1 118 ? -14.242 -14.367 3.148 1 96.56 118 GLU A C 1
ATOM 899 O O . GLU A 1 118 ? -13.648 -15.398 3.471 1 96.56 118 GLU A O 1
ATOM 904 N N . PHE A 1 119 ? -14.258 -13.836 1.926 1 97.75 119 PHE A N 1
ATOM 905 C CA . PHE A 1 119 ? -13.555 -14.445 0.807 1 97.75 119 PHE A CA 1
ATOM 906 C C . PHE A 1 119 ? -12.047 -14.391 1.021 1 97.75 119 PHE A C 1
ATOM 908 O O . PHE A 1 119 ? -11.328 -15.352 0.707 1 97.75 119 PHE A O 1
ATOM 915 N N . ALA A 1 120 ? -11.57 -13.266 1.576 1 96.94 120 ALA A N 1
ATOM 916 C CA . ALA A 1 120 ? -10.148 -13.055 1.837 1 96.94 120 ALA A CA 1
ATOM 917 C C . ALA A 1 120 ? -9.93 -12.523 3.25 1 96.94 120 ALA A C 1
ATOM 919 O O . ALA A 1 120 ? -9.586 -11.352 3.434 1 96.94 120 ALA A O 1
ATOM 920 N N . PRO A 1 121 ? -9.93 -13.398 4.184 1 96.25 121 PRO A N 1
ATOM 921 C CA . PRO A 1 121 ? -9.859 -12.945 5.578 1 96.25 121 PRO A CA 1
ATOM 922 C C . PRO A 1 121 ? -8.523 -12.281 5.91 1 96.25 121 PRO A C 1
ATOM 924 O O . PRO A 1 121 ? -8.461 -11.43 6.805 1 96.25 121 PRO A O 1
ATOM 927 N N . ALA A 1 122 ? -7.453 -12.602 5.211 1 96.12 122 ALA A N 1
ATOM 928 C CA . ALA A 1 122 ? -6.148 -12 5.473 1 96.12 122 ALA A CA 1
ATOM 929 C C . ALA A 1 122 ? -6.184 -10.492 5.246 1 96.12 122 ALA A C 1
ATOM 931 O O . ALA A 1 122 ? -5.617 -9.727 6.027 1 96.12 122 ALA A O 1
ATOM 932 N N . ILE A 1 123 ? -6.836 -10.055 4.152 1 97.75 123 ILE A N 1
ATOM 933 C CA . ILE A 1 123 ? -6.891 -8.625 3.85 1 97.75 123 ILE A CA 1
ATOM 934 C C . ILE A 1 123 ? -7.715 -7.906 4.914 1 97.75 123 ILE A C 1
ATOM 936 O O . ILE A 1 123 ? -7.445 -6.746 5.234 1 97.75 123 ILE A O 1
ATOM 940 N N . ASP A 1 124 ? -8.766 -8.578 5.402 1 97.62 124 ASP A N 1
ATOM 941 C CA . ASP A 1 124 ? -9.555 -8.039 6.5 1 97.62 124 ASP A CA 1
ATOM 942 C C . ASP A 1 124 ? -8.703 -7.828 7.746 1 97.62 124 ASP A C 1
ATOM 944 O O . ASP A 1 124 ? -8.781 -6.785 8.398 1 97.62 124 ASP A O 1
ATOM 948 N N . GLU A 1 125 ? -7.949 -8.812 8.055 1 97.06 125 GLU A N 1
ATOM 949 C CA . GLU A 1 125 ? -7.051 -8.727 9.203 1 97.06 125 GLU A CA 1
ATOM 950 C C . GLU A 1 125 ? -6.043 -7.594 9.031 1 97.06 125 GLU A C 1
ATOM 952 O O . GLU A 1 125 ? -5.762 -6.859 9.977 1 97.06 125 GLU A O 1
ATOM 957 N N . TYR A 1 126 ? -5.469 -7.473 7.871 1 98.06 126 TYR A N 1
ATOM 958 C CA . TYR A 1 126 ? -4.473 -6.438 7.637 1 98.06 126 TYR A CA 1
ATOM 959 C C . TYR A 1 126 ? -5.102 -5.051 7.695 1 98.06 126 TYR A C 1
ATOM 961 O O . TYR A 1 126 ? -4.488 -4.105 8.195 1 98.06 126 TYR A O 1
ATOM 969 N N . LEU A 1 127 ? -6.324 -4.922 7.176 1 98.25 127 LEU A N 1
ATOM 970 C CA . LEU A 1 127 ? -7.027 -3.65 7.332 1 98.25 127 LEU A CA 1
ATOM 971 C C . LEU A 1 127 ? -7.219 -3.314 8.805 1 98.25 127 LEU A C 1
ATOM 973 O O . LEU A 1 127 ? -6.859 -2.223 9.25 1 98.25 127 LEU A O 1
ATOM 977 N N . LYS A 1 128 ? -7.684 -4.227 9.539 1 97.94 128 LYS A N 1
ATOM 978 C CA . LYS A 1 128 ? -8.023 -3.988 10.938 1 97.94 128 LYS A CA 1
ATOM 979 C C . LYS A 1 128 ? -6.766 -3.859 11.797 1 97.94 128 LYS A C 1
ATOM 981 O O . LYS A 1 128 ? -6.531 -2.818 12.414 1 97.94 128 LYS A O 1
ATOM 986 N N . ALA A 1 129 ? -5.898 -4.84 11.719 1 97.06 129 ALA A N 1
ATOM 987 C CA . ALA A 1 129 ? -4.75 -4.883 12.625 1 97.06 129 ALA A CA 1
ATOM 988 C C . ALA A 1 129 ? -3.699 -3.854 12.219 1 97.06 129 ALA A C 1
ATOM 990 O O . ALA A 1 129 ? -3.062 -3.24 13.078 1 97.06 129 ALA A O 1
ATOM 991 N N . HIS A 1 130 ? -3.514 -3.713 10.93 1 97 130 HIS A N 1
ATOM 992 C CA . HIS A 1 130 ? -2.391 -2.877 10.516 1 97 130 HIS A CA 1
ATOM 993 C C . HIS A 1 130 ? -2.85 -1.459 10.195 1 97 130 HIS A C 1
ATOM 995 O O . HIS A 1 130 ? -2.377 -0.497 10.805 1 97 130 HIS A O 1
ATOM 1001 N N . LEU A 1 131 ? -3.789 -1.252 9.273 1 97.88 131 LEU A N 1
ATOM 1002 C CA . LEU A 1 131 ? -4.211 0.098 8.914 1 97.88 131 LEU A CA 1
ATOM 1003 C C . LEU A 1 131 ? -4.879 0.791 10.094 1 97.88 131 LEU A C 1
ATOM 1005 O O . LEU A 1 131 ? -4.359 1.778 10.617 1 97.88 131 LEU A O 1
ATOM 1009 N N . PHE A 1 132 ? -5.938 0.196 10.594 1 97.94 132 PHE A N 1
ATOM 1010 C CA . PHE A 1 132 ? -6.719 0.868 11.625 1 97.94 132 PHE A CA 1
ATOM 1011 C C . PHE A 1 132 ? -6.117 0.628 13 1 97.94 132 PHE A C 1
ATOM 1013 O O . PHE A 1 132 ? -6.391 1.377 13.945 1 97.94 132 PHE A O 1
ATOM 1020 N N . GLY A 1 133 ? -5.336 -0.389 13.156 1 96.81 133 GLY A N 1
ATOM 1021 C CA . GLY A 1 133 ? -4.59 -0.613 14.391 1 96.81 133 GLY A CA 1
ATOM 1022 C C . GLY A 1 133 ? -3.268 0.126 14.422 1 96.81 133 GLY A C 1
ATOM 1023 O O . GLY A 1 133 ? -3.184 1.231 14.961 1 96.81 133 GLY A O 1
ATOM 1024 N N . ASP A 1 134 ? -2.264 -0.376 13.742 1 95.44 134 ASP A N 1
ATOM 1025 C CA . ASP A 1 134 ? -0.895 0.123 13.828 1 95.44 134 ASP A CA 1
ATOM 1026 C C . ASP A 1 134 ? -0.814 1.582 13.391 1 95.44 134 ASP A C 1
ATOM 1028 O O . ASP A 1 134 ? -0.143 2.395 14.031 1 95.44 134 ASP A O 1
ATOM 1032 N N . ILE A 1 135 ? -1.497 1.931 12.352 1 96.88 135 ILE A N 1
ATOM 1033 C CA . ILE A 1 135 ? -1.315 3.25 11.75 1 96.88 135 ILE A CA 1
ATOM 1034 C C . ILE A 1 135 ? -2.26 4.25 12.414 1 96.88 135 ILE A C 1
ATOM 1036 O O . ILE A 1 135 ? -1.818 5.277 12.938 1 96.88 135 ILE A O 1
ATOM 1040 N N . PHE A 1 136 ? -3.52 3.969 12.586 1 96.81 136 PHE A N 1
ATOM 1041 C CA . PHE A 1 136 ? -4.5 4.945 13.047 1 96.81 136 PHE A CA 1
ATOM 1042 C C . PHE A 1 136 ? -4.473 5.074 14.562 1 96.81 136 PHE A C 1
ATOM 1044 O O . PHE A 1 136 ? -5.102 5.973 15.125 1 96.81 136 PHE A O 1
ATOM 1051 N N . SER A 1 137 ? -3.689 4.234 15.234 1 96.06 137 SER A N 1
ATOM 1052 C CA . SER A 1 137 ? -3.541 4.379 16.672 1 96.06 137 SER A CA 1
ATOM 1053 C C . SER A 1 137 ? -2.439 5.375 17.016 1 96.06 137 SER A C 1
ATOM 1055 O O . SER A 1 137 ? -2.328 5.816 18.172 1 96.06 137 SER A O 1
ATOM 1057 N N . ARG A 1 138 ? -1.608 5.66 16.047 1 95.81 138 ARG A N 1
ATOM 1058 C CA . ARG A 1 138 ? -0.599 6.688 16.281 1 95.81 138 ARG A CA 1
ATOM 1059 C C . ARG A 1 138 ? -1.238 8.07 16.406 1 95.81 138 ARG A C 1
ATOM 1061 O O . ARG A 1 138 ? -2.127 8.414 15.617 1 95.81 138 ARG A O 1
ATOM 1068 N N . ASP A 1 139 ? -0.797 8.891 17.281 1 95.94 139 ASP A N 1
ATOM 1069 C CA . ASP A 1 139 ? -1.612 10.047 17.656 1 95.94 139 ASP A CA 1
ATOM 1070 C C . ASP A 1 139 ? -0.881 11.352 17.359 1 95.94 139 ASP A C 1
ATOM 1072 O O . ASP A 1 139 ? -1.226 12.398 17.906 1 95.94 139 ASP A O 1
ATOM 1076 N N . VAL A 1 140 ? 0.199 11.219 16.531 1 97.56 140 VAL A N 1
ATOM 1077 C CA . VAL A 1 140 ? 0.815 12.453 16.047 1 97.56 140 VAL A CA 1
ATOM 1078 C C . VAL A 1 140 ? -0.18 13.219 15.172 1 97.56 140 VAL A C 1
ATOM 1080 O O . VAL A 1 140 ? -0.247 14.453 15.242 1 97.56 140 VAL A O 1
ATOM 1083 N N . LEU A 1 141 ? -0.964 12.531 14.344 1 97 141 LEU A N 1
ATOM 1084 C CA . LEU A 1 141 ? -2.09 13.086 13.594 1 97 141 LEU A CA 1
ATOM 1085 C C . LEU A 1 141 ? -3.416 12.648 14.211 1 97 141 LEU A C 1
ATOM 1087 O O . LEU A 1 141 ? -3.561 11.5 14.641 1 97 141 LEU A O 1
ATOM 1091 N N . ASN A 1 142 ? -4.273 13.633 14.305 1 96.19 142 ASN A N 1
ATOM 1092 C CA . ASN A 1 142 ? -5.613 13.195 14.688 1 96.19 142 ASN A CA 1
ATOM 1093 C C . ASN A 1 142 ? -6.344 12.531 13.523 1 96.19 142 ASN A C 1
ATOM 1095 O O . ASN A 1 142 ? -5.855 12.547 12.391 1 96.19 142 ASN A O 1
ATOM 1099 N N . TRP A 1 143 ? -7.469 11.914 13.773 1 97.12 143 TRP A N 1
ATOM 1100 C CA . TRP A 1 143 ? -8.188 11.117 12.781 1 97.12 143 TRP A CA 1
ATOM 1101 C C . TRP A 1 143 ? -8.719 11.992 11.656 1 97.12 143 TRP A C 1
ATOM 1103 O O . TRP A 1 143 ? -8.773 11.562 10.5 1 97.12 143 TRP A O 1
ATOM 1113 N N . GLN A 1 144 ? -9.133 13.188 11.922 1 96.44 144 GLN A N 1
ATOM 1114 C CA . GLN A 1 144 ? -9.617 14.086 10.883 1 96.44 144 GLN A CA 1
ATOM 1115 C C . GLN A 1 144 ? -8.508 14.414 9.883 1 96.44 144 GLN A C 1
ATOM 1117 O O . GLN A 1 144 ? -8.734 14.367 8.672 1 96.44 144 GLN A O 1
ATOM 1122 N N . ASP A 1 145 ? -7.285 14.695 10.414 1 97.19 145 ASP A N 1
ATOM 1123 C CA . ASP A 1 145 ? -6.148 14.984 9.547 1 97.19 145 ASP A CA 1
ATOM 1124 C C . ASP A 1 145 ? -5.773 13.766 8.703 1 97.19 145 ASP A C 1
ATOM 1126 O O . ASP A 1 145 ? -5.445 13.898 7.523 1 97.19 145 ASP A O 1
ATOM 1130 N N . ARG A 1 146 ? -5.844 12.602 9.32 1 98.25 146 ARG A N 1
ATOM 1131 C CA . ARG A 1 146 ? -5.551 11.367 8.594 1 98.25 146 ARG A CA 1
ATOM 1132 C C . ARG A 1 146 ? -6.539 11.156 7.453 1 98.25 146 ARG A C 1
ATOM 1134 O O . ARG A 1 146 ? -6.152 10.758 6.355 1 98.25 146 ARG A O 1
ATOM 1141 N N . GLU A 1 147 ? -7.777 11.453 7.734 1 98.38 147 GLU A N 1
ATOM 1142 C CA . GLU A 1 147 ? -8.789 11.25 6.707 1 98.38 147 GLU A CA 1
ATOM 1143 C C . GLU A 1 147 ? -8.672 12.289 5.594 1 98.38 147 GLU A C 1
ATOM 1145 O O . GLU A 1 147 ? -8.938 11.992 4.43 1 98.38 147 GLU A O 1
ATOM 1150 N N . ILE A 1 148 ? -8.289 13.492 5.965 1 98.31 148 ILE A N 1
ATOM 1151 C CA . ILE A 1 148 ? -8.055 14.516 4.953 1 98.31 148 ILE A CA 1
ATOM 1152 C C . ILE A 1 148 ? -6.914 14.086 4.039 1 98.31 148 ILE A C 1
ATOM 1154 O O . ILE A 1 148 ? -7.012 14.195 2.814 1 98.31 148 ILE A O 1
ATOM 1158 N N . ALA A 1 149 ? -5.828 13.523 4.617 1 98.81 149 ALA A N 1
ATOM 1159 C CA . ALA A 1 149 ? -4.723 12.984 3.83 1 98.81 149 ALA A CA 1
ATOM 1160 C C . ALA A 1 149 ? -5.191 11.836 2.938 1 98.81 149 ALA A C 1
ATOM 1162 O O . ALA A 1 149 ? -4.859 11.797 1.75 1 98.81 149 ALA A O 1
ATOM 1163 N N . THR A 1 150 ? -6 10.953 3.502 1 98.88 150 THR A N 1
ATOM 1164 C CA . THR A 1 150 ? -6.496 9.789 2.777 1 98.88 150 THR A CA 1
ATOM 1165 C C . THR A 1 150 ? -7.344 10.211 1.583 1 98.88 150 THR A C 1
ATOM 1167 O O . THR A 1 150 ? -7.148 9.719 0.469 1 98.88 150 THR A O 1
ATOM 1170 N N . LEU A 1 151 ? -8.25 11.156 1.811 1 98.88 151 LEU A N 1
ATOM 1171 C CA . LEU A 1 151 ? -9.086 11.656 0.729 1 98.88 151 LEU A CA 1
ATOM 1172 C C . LEU A 1 151 ? -8.234 12.258 -0.385 1 98.88 151 LEU A C 1
ATOM 1174 O O . LEU A 1 151 ? -8.523 12.062 -1.568 1 98.88 151 LEU A O 1
ATOM 1178 N N . SER A 1 152 ? -7.219 12.938 0.009 1 98.94 152 SER A N 1
ATOM 1179 C CA . SER A 1 152 ? -6.32 13.578 -0.95 1 98.94 152 SER A CA 1
ATOM 1180 C C . SER A 1 152 ? -5.551 12.539 -1.761 1 98.94 152 SER A C 1
ATOM 1182 O O . SER A 1 152 ? -5.434 12.664 -2.982 1 98.94 152 SER A O 1
ATOM 1184 N N . MET A 1 153 ? -5.047 11.484 -1.098 1 98.94 153 MET A N 1
ATOM 1185 C CA . MET A 1 153 ? -4.328 10.406 -1.771 1 98.94 153 MET A CA 1
ATOM 1186 C C . MET A 1 153 ? -5.23 9.695 -2.777 1 98.94 153 MET A C 1
ATOM 1188 O O . MET A 1 153 ? -4.844 9.5 -3.932 1 98.94 153 MET A O 1
ATOM 1192 N N . LEU A 1 154 ? -6.43 9.352 -2.334 1 98.88 154 LEU A N 1
ATOM 1193 C CA . LEU A 1 154 ? -7.359 8.594 -3.166 1 98.88 154 LEU A CA 1
ATOM 1194 C C . LEU A 1 154 ? -7.805 9.414 -4.371 1 98.88 154 LEU A C 1
ATOM 1196 O O . LEU A 1 154 ? -8.031 8.867 -5.453 1 98.88 154 LEU A O 1
ATOM 1200 N N . SER A 1 155 ? -7.902 10.719 -4.219 1 98.81 155 SER A N 1
ATOM 1201 C CA . SER A 1 155 ? -8.289 11.594 -5.32 1 98.81 155 SER A CA 1
ATOM 1202 C C . SER A 1 155 ? -7.199 11.648 -6.387 1 98.81 155 SER A C 1
ATOM 1204 O O . SER A 1 155 ? -7.484 11.914 -7.559 1 98.81 155 SER A O 1
ATOM 1206 N N . ALA A 1 156 ? -5.953 11.406 -5.969 1 98.69 156 ALA A N 1
ATOM 1207 C CA . ALA A 1 156 ? -4.812 11.516 -6.871 1 98.69 156 ALA A CA 1
ATOM 1208 C C . ALA A 1 156 ? -4.562 10.203 -7.609 1 98.69 156 ALA A C 1
ATOM 1210 O O . ALA A 1 156 ? -3.695 10.133 -8.484 1 98.69 156 ALA A O 1
ATOM 1211 N N . LEU A 1 157 ? -5.309 9.18 -7.262 1 98.19 157 LEU A N 1
ATOM 1212 C CA . LEU A 1 157 ? -5.195 7.875 -7.898 1 98.19 157 LEU A CA 1
ATOM 1213 C C . LEU A 1 157 ? -6.41 7.59 -8.773 1 98.19 157 LEU A C 1
ATOM 1215 O O . LEU A 1 157 ? -7.531 7.965 -8.43 1 98.19 157 LEU A O 1
ATOM 1219 N N . GLU A 1 158 ? -6.207 6.953 -9.891 1 97.12 158 GLU A N 1
ATOM 1220 C CA . GLU A 1 158 ? -7.312 6.59 -10.773 1 97.12 158 GLU A CA 1
ATOM 1221 C C . GLU A 1 158 ? -7.863 5.211 -10.438 1 97.12 158 GLU A C 1
ATOM 1223 O O . GLU A 1 158 ? -7.121 4.336 -9.977 1 97.12 158 GLU A O 1
ATOM 1228 N N . GLY A 1 159 ? -9.109 5.062 -10.617 1 97.31 159 GLY A N 1
ATOM 1229 C CA . GLY A 1 159 ? -9.727 3.75 -10.523 1 97.31 159 GLY A CA 1
ATOM 1230 C C . GLY A 1 159 ? -10.031 3.334 -9.094 1 97.31 159 GLY A C 1
ATOM 1231 O O . GLY A 1 159 ? -10.211 2.148 -8.812 1 97.31 159 GLY A O 1
ATOM 1232 N N . VAL A 1 160 ? -10.094 4.312 -8.172 1 98.31 160 VAL A N 1
ATOM 1233 C CA . VAL A 1 160 ? -10.297 3.928 -6.777 1 98.31 160 VAL A CA 1
ATOM 1234 C C . VAL A 1 160 ? -11.438 4.738 -6.172 1 98.31 160 VAL A C 1
ATOM 1236 O O . VAL A 1 160 ? -11.391 5.117 -5 1 98.31 160 VAL A O 1
ATOM 1239 N N . ASP A 1 161 ? -12.469 5.035 -6.98 1 97.75 161 ASP A N 1
ATOM 1240 C CA . ASP A 1 161 ? -13.594 5.883 -6.594 1 97.75 161 ASP A CA 1
ATOM 1241 C C . ASP A 1 161 ? -14.391 5.25 -5.457 1 97.75 161 ASP A C 1
ATOM 1243 O O . ASP A 1 161 ? -14.938 5.957 -4.605 1 97.75 161 ASP A O 1
ATOM 1247 N N . SER A 1 162 ? -14.516 3.922 -5.441 1 97.19 162 SER A N 1
ATOM 1248 C CA . SER A 1 162 ? -15.266 3.258 -4.379 1 97.19 162 SER A CA 1
ATOM 1249 C C . SER A 1 162 ? -14.617 3.477 -3.02 1 97.19 162 SER A C 1
ATOM 1251 O O . SER A 1 162 ? -15.305 3.693 -2.021 1 97.19 162 SER A O 1
ATOM 1253 N N . GLN A 1 163 ? -13.305 3.414 -2.979 1 98.38 163 GLN A N 1
ATOM 1254 C CA . GLN A 1 163 ? -12.578 3.664 -1.739 1 98.38 163 GLN A CA 1
ATOM 1255 C C . GLN A 1 163 ? -12.672 5.133 -1.333 1 98.38 163 GLN A C 1
ATOM 1257 O O . GLN A 1 163 ? -12.758 5.449 -0.145 1 98.38 163 GLN A O 1
ATOM 1262 N N . LEU A 1 164 ? -12.594 6.035 -2.383 1 98.62 164 LEU A N 1
ATOM 1263 C CA . LEU A 1 164 ? -12.789 7.453 -2.104 1 98.62 164 LEU A CA 1
ATOM 1264 C C . LEU A 1 164 ? -14.156 7.707 -1.475 1 98.62 164 LEU A C 1
ATOM 1266 O O . LEU A 1 164 ? -14.266 8.461 -0.504 1 98.62 164 LEU A O 1
ATOM 1270 N N . GLN A 1 165 ? -15.18 7.074 -1.968 1 97.69 165 GLN A N 1
ATOM 1271 C CA . GLN A 1 165 ? -16.516 7.199 -1.417 1 97.69 165 GLN A CA 1
ATOM 1272 C C . GLN A 1 165 ? -16.578 6.695 0.023 1 97.69 165 GLN A C 1
ATOM 1274 O O . GLN A 1 165 ? -17.188 7.336 0.887 1 97.69 165 GLN A O 1
ATOM 1279 N N . SER A 1 166 ? -16 5.578 0.257 1 97.12 166 SER A N 1
ATOM 1280 C CA . SER A 1 166 ? -15.977 5.008 1.599 1 97.12 166 SER A CA 1
ATOM 1281 C C . SER A 1 166 ? -15.305 5.953 2.592 1 97.12 166 SER A C 1
ATOM 1283 O O . SER A 1 166 ? -15.781 6.121 3.715 1 97.12 166 SER A O 1
ATOM 1285 N N . HIS A 1 167 ? -14.242 6.586 2.197 1 98.44 167 HIS A N 1
ATOM 1286 C CA . HIS A 1 167 ? -13.5 7.438 3.117 1 98.44 167 HIS A CA 1
ATOM 1287 C C . HIS A 1 167 ? -14.156 8.805 3.262 1 98.44 167 HIS A C 1
ATOM 1289 O O . HIS A 1 167 ? -13.953 9.5 4.258 1 98.44 167 HIS A O 1
ATOM 1295 N N . LEU A 1 168 ? -14.961 9.234 2.242 1 98.19 168 LEU A N 1
ATOM 1296 C CA . LEU A 1 168 ? -15.82 10.383 2.469 1 98.19 168 LEU A CA 1
ATOM 1297 C C . LEU A 1 168 ? -16.781 10.133 3.627 1 98.19 168 LEU A C 1
ATOM 1299 O O . LEU A 1 168 ? -17 11.008 4.465 1 98.19 168 LEU A O 1
ATOM 1303 N N . ASN A 1 169 ? -17.312 8.93 3.674 1 96.88 169 ASN A N 1
ATOM 1304 C CA . ASN A 1 169 ? -18.203 8.555 4.773 1 96.88 169 ASN A CA 1
ATOM 1305 C C . ASN A 1 169 ? -17.469 8.57 6.113 1 96.88 169 ASN A C 1
ATOM 1307 O O . ASN A 1 169 ? -18 9.062 7.109 1 96.88 169 ASN A O 1
ATOM 1311 N N . ILE A 1 170 ? -16.297 8.031 6.133 1 97.69 170 ILE A N 1
ATOM 1312 C CA . ILE A 1 170 ? -15.508 7.996 7.359 1 97.69 170 ILE A CA 1
ATOM 1313 C C . ILE A 1 170 ? -15.188 9.422 7.805 1 97.69 170 ILE A C 1
ATOM 1315 O O . ILE A 1 170 ? -15.328 9.75 8.984 1 97.69 170 ILE A O 1
ATOM 1319 N N . ALA A 1 171 ? -14.766 10.234 6.832 1 97.56 171 ALA A N 1
ATOM 1320 C CA . ALA A 1 171 ? -14.43 11.625 7.141 1 97.56 171 ALA A CA 1
ATOM 1321 C C . ALA A 1 171 ? -15.641 12.367 7.699 1 97.56 171 ALA A C 1
ATOM 1323 O O . ALA A 1 171 ? -15.523 13.133 8.656 1 97.56 171 ALA A O 1
ATOM 1324 N N . LYS A 1 172 ? -16.734 12.141 7.117 1 95.88 172 LYS A N 1
ATOM 1325 C CA . LYS A 1 172 ? -17.969 12.75 7.605 1 95.88 172 LYS A CA 1
ATOM 1326 C C . LYS A 1 172 ? -18.266 12.305 9.039 1 95.88 172 LYS A C 1
ATOM 1328 O O . LYS A 1 172 ? -18.609 13.133 9.883 1 95.88 172 LYS A O 1
ATOM 1333 N N . THR A 1 173 ? -18.172 11.039 9.289 1 93.88 173 THR A N 1
ATOM 1334 C CA . THR A 1 173 ? -18.406 10.484 10.617 1 93.88 173 THR A CA 1
ATOM 1335 C C . THR A 1 173 ? -17.438 11.086 11.641 1 93.88 173 THR A C 1
ATOM 1337 O O . THR A 1 173 ? -17.781 11.242 12.812 1 93.88 173 THR A O 1
ATOM 1340 N N . GLN A 1 174 ? -16.234 11.547 11.109 1 92.31 174 GLN A N 1
ATOM 1341 C CA . GLN A 1 174 ? -15.227 12.109 11.992 1 92.31 174 GLN A CA 1
ATOM 1342 C C . GLN A 1 174 ? -15.32 13.633 12.047 1 92.31 174 GLN A C 1
ATOM 1344 O O . GLN A 1 174 ? -14.383 14.305 12.477 1 92.31 174 GLN A O 1
ATOM 1349 N N . GLY A 1 175 ? -16.391 14.172 11.461 1 92.06 175 GLY A N 1
ATOM 1350 C CA . GLY A 1 175 ? -16.719 15.57 11.719 1 92.06 175 GLY A CA 1
ATOM 1351 C C . GLY A 1 175 ? -16.281 16.5 10.602 1 92.06 175 GLY A C 1
ATOM 1352 O O . GLY A 1 175 ? -16.375 17.719 10.742 1 92.06 175 GLY A O 1
ATOM 1353 N N . VAL A 1 176 ? -15.766 15.945 9.531 1 95.5 176 VAL A N 1
ATOM 1354 C CA . VAL A 1 176 ? -15.461 16.797 8.391 1 95.5 176 VAL A CA 1
ATOM 1355 C C . VAL A 1 176 ? -16.766 17.297 7.766 1 95.5 176 VAL A C 1
ATOM 1357 O O . VAL A 1 176 ? -17.594 16.5 7.332 1 95.5 176 VAL A O 1
ATOM 1360 N N . SER A 1 177 ? -16.891 18.594 7.691 1 95.12 177 SER A N 1
ATOM 1361 C CA . SER A 1 177 ? -18.156 19.203 7.242 1 95.12 177 SER A CA 1
ATOM 1362 C C . SER A 1 177 ? -18.219 19.25 5.719 1 95.12 177 SER A C 1
ATOM 1364 O O . SER A 1 177 ? -17.203 19.094 5.039 1 95.12 177 SER A O 1
ATOM 1366 N N . SER A 1 178 ? -19.438 19.516 5.25 1 94.5 178 SER A N 1
ATOM 1367 C CA . SER A 1 178 ? -19.641 19.672 3.814 1 94.5 178 SER A CA 1
ATOM 1368 C C . SER A 1 178 ? -18.797 20.828 3.262 1 94.5 178 SER A C 1
ATOM 1370 O O . SER A 1 178 ? -18.266 20.734 2.152 1 94.5 178 SER A O 1
ATOM 1372 N N . HIS A 1 179 ? -18.734 21.828 4.043 1 95.88 179 HIS A N 1
ATOM 1373 C CA . HIS A 1 179 ? -17.938 22.984 3.641 1 95.88 179 HIS A CA 1
ATOM 1374 C C . HIS A 1 179 ? -16.453 22.609 3.545 1 95.88 179 HIS A C 1
ATOM 1376 O O . HIS A 1 179 ? -15.766 23.047 2.623 1 95.88 179 HIS A O 1
ATOM 1382 N N . GLN A 1 180 ? -16 21.812 4.457 1 97.44 180 GLN A N 1
ATOM 1383 C CA . GLN A 1 180 ? -14.617 21.359 4.426 1 97.44 180 GLN A CA 1
ATOM 1384 C C . GLN A 1 180 ? -14.359 20.438 3.227 1 97.44 180 GLN A C 1
ATOM 1386 O O . GLN A 1 180 ? -13.289 20.484 2.623 1 97.44 180 GLN A O 1
ATOM 1391 N N . PHE A 1 181 ? -15.344 19.609 2.875 1 98.06 181 PHE A N 1
ATOM 1392 C CA . PHE A 1 181 ? -15.219 18.812 1.67 1 98.06 181 PHE A CA 1
ATOM 1393 C C . PHE A 1 181 ? -15.055 19.688 0.438 1 98.06 181 PHE A C 1
ATOM 1395 O O . PHE A 1 181 ? -14.227 19.406 -0.427 1 98.06 181 PHE A O 1
ATOM 1402 N N . GLU A 1 182 ? -15.789 20.734 0.39 1 97.25 182 GLU A N 1
ATOM 1403 C CA . GLU A 1 182 ? -15.695 21.672 -0.731 1 97.25 182 GLU A CA 1
ATOM 1404 C C . GLU A 1 182 ? -14.328 22.344 -0.771 1 97.25 182 GLU A C 1
ATOM 1406 O O . GLU A 1 182 ? -13.781 22.594 -1.849 1 97.25 182 GLU A O 1
ATOM 1411 N N . ASN A 1 183 ? -13.859 22.688 0.382 1 98.12 183 ASN A N 1
ATOM 1412 C CA . ASN A 1 183 ? -12.531 23.281 0.454 1 98.12 183 ASN A CA 1
ATOM 1413 C C . ASN A 1 183 ? -11.461 22.297 -0.026 1 98.12 183 ASN A C 1
ATOM 1415 O O . ASN A 1 183 ? -10.531 22.688 -0.74 1 98.12 183 ASN A O 1
ATOM 1419 N N . ILE A 1 184 ? -11.555 21.031 0.374 1 98.69 184 ILE A N 1
ATOM 1420 C CA . ILE A 1 184 ? -10.625 20 -0.086 1 98.69 184 ILE A CA 1
ATOM 1421 C C . ILE A 1 184 ? -10.656 19.922 -1.61 1 98.69 184 ILE A C 1
ATOM 1423 O O . ILE A 1 184 ? -9.609 19.906 -2.258 1 98.69 184 ILE A O 1
ATOM 1427 N N . GLN A 1 185 ? -11.875 19.922 -2.156 1 98.69 185 GLN A N 1
ATOM 1428 C CA . GLN A 1 185 ? -12.039 19.859 -3.605 1 98.69 185 GLN A CA 1
ATOM 1429 C C . GLN A 1 185 ? -11.344 21.047 -4.289 1 98.69 185 GLN A C 1
ATOM 1431 O O . GLN A 1 185 ? -10.641 20.859 -5.285 1 98.69 185 GLN A O 1
ATOM 1436 N N . LYS A 1 186 ? -11.508 22.203 -3.77 1 98.5 186 LYS A N 1
ATOM 1437 C CA . LYS A 1 186 ? -10.922 23.422 -4.348 1 98.5 186 LYS A CA 1
ATOM 1438 C C . LYS A 1 186 ? -9.398 23.359 -4.297 1 98.5 186 LYS A C 1
ATOM 1440 O O . LYS A 1 186 ? -8.727 23.719 -5.27 1 98.5 186 LYS A O 1
ATOM 1445 N N . ILE A 1 187 ? -8.883 22.953 -3.213 1 98.75 187 ILE A N 1
ATOM 1446 C CA . ILE A 1 187 ? -7.434 22.891 -3.041 1 98.75 187 ILE A CA 1
ATOM 1447 C C . ILE A 1 187 ? -6.848 21.844 -3.979 1 98.75 187 ILE A C 1
ATOM 1449 O O . ILE A 1 187 ? -5.812 22.062 -4.609 1 98.75 187 ILE A O 1
ATOM 1453 N N . LEU A 1 188 ? -7.488 20.672 -4.098 1 98.88 188 LEU A N 1
ATOM 1454 C CA . LEU A 1 188 ? -7.043 19.656 -5.031 1 98.88 188 LEU A CA 1
ATOM 1455 C C . LEU A 1 188 ? -7.02 20.188 -6.461 1 98.88 188 LEU A C 1
ATOM 1457 O O . LEU A 1 188 ? -6.047 19.969 -7.188 1 98.88 188 LEU A O 1
ATOM 1461 N N . ALA A 1 189 ? -8.07 20.906 -6.816 1 98.75 189 ALA A N 1
ATOM 1462 C CA . ALA A 1 189 ? -8.188 21.438 -8.18 1 98.75 189 ALA A CA 1
ATOM 1463 C C . ALA A 1 189 ? -7.141 22.516 -8.445 1 98.75 189 ALA A C 1
ATOM 1465 O O . ALA A 1 189 ? -6.578 22.578 -9.539 1 98.75 189 ALA A O 1
ATOM 1466 N N . GLU A 1 190 ? -6.848 23.328 -7.473 1 98.5 190 GLU A N 1
ATOM 1467 C CA . GLU A 1 190 ? -5.984 24.484 -7.652 1 98.5 190 GLU A CA 1
ATOM 1468 C C . GLU A 1 190 ? -4.516 24.125 -7.469 1 98.5 190 GLU A C 1
ATOM 1470 O O . GLU A 1 190 ? -3.648 24.641 -8.188 1 98.5 190 GLU A O 1
ATOM 1475 N N . LYS A 1 191 ? -4.223 23.25 -6.535 1 98.31 191 LYS A N 1
ATOM 1476 C CA . LYS A 1 191 ? -2.834 23.016 -6.145 1 98.31 191 LYS A CA 1
ATOM 1477 C C . LYS A 1 191 ? -2.303 21.719 -6.75 1 98.31 191 LYS A C 1
ATOM 1479 O O . LYS A 1 191 ? -1.094 21.562 -6.926 1 98.31 191 LYS A O 1
ATOM 1484 N N . VAL A 1 192 ? -3.162 20.797 -7.027 1 98.56 192 VAL A N 1
ATOM 1485 C CA . VAL A 1 192 ? -2.713 19.516 -7.566 1 98.56 192 VAL A CA 1
ATOM 1486 C C . VAL A 1 192 ? -2.992 19.469 -9.07 1 98.56 192 VAL A C 1
ATOM 1488 O O . VAL A 1 192 ? -2.08 19.641 -9.883 1 98.56 192 VAL A O 1
ATOM 1491 N N . SER A 1 193 ? -4.195 19.328 -9.531 1 98.62 193 SER A N 1
ATOM 1492 C CA . SER A 1 193 ? -4.59 19.422 -10.93 1 98.62 193 SER A CA 1
ATOM 1493 C C . SER A 1 193 ? -6.105 19.484 -11.07 1 98.62 193 SER A C 1
ATOM 1495 O O . SER A 1 193 ? -6.836 19 -10.203 1 98.62 193 SER A O 1
ATOM 1497 N N . LEU A 1 194 ? -6.57 20 -12.148 1 98.38 194 LEU A N 1
ATOM 1498 C CA . LEU A 1 194 ? -8 20.062 -12.438 1 98.38 194 LEU A CA 1
ATOM 1499 C C . LEU A 1 194 ? -8.602 18.656 -12.477 1 98.38 194 LEU A C 1
ATOM 1501 O O . LEU A 1 194 ? -9.734 18.453 -12.031 1 98.38 194 LEU A O 1
ATOM 1505 N N . GLN A 1 195 ? -7.887 17.781 -12.977 1 98.31 195 GLN A N 1
ATOM 1506 C CA . GLN A 1 195 ? -8.352 16.406 -13.109 1 98.31 195 GLN A CA 1
ATOM 1507 C C . GLN A 1 195 ? -8.57 15.766 -11.742 1 98.31 195 GLN A C 1
ATOM 1509 O O . GLN A 1 195 ? -9.586 15.094 -11.523 1 98.31 195 GLN A O 1
ATOM 1514 N N . VAL A 1 196 ? -7.645 15.984 -10.828 1 98.62 196 VAL A N 1
ATOM 1515 C CA . VAL A 1 196 ? -7.746 15.422 -9.492 1 98.62 196 VAL A CA 1
ATOM 1516 C C . VAL A 1 196 ? -8.914 16.062 -8.742 1 98.62 196 VAL A C 1
ATOM 1518 O O . VAL A 1 196 ? -9.68 15.359 -8.062 1 98.62 196 VAL A O 1
ATOM 1521 N N . GLY A 1 197 ? -9.008 17.391 -8.828 1 98.75 197 GLY A N 1
ATOM 1522 C CA . GLY A 1 197 ? -10.148 18.078 -8.242 1 98.75 197 GLY A CA 1
ATOM 1523 C C . GLY A 1 197 ? -11.477 17.578 -8.773 1 98.75 197 GLY A C 1
ATOM 1524 O O . GLY A 1 197 ? -12.445 17.438 -8.016 1 98.75 197 GLY A O 1
ATOM 1525 N N . GLN A 1 198 ? -11.539 17.297 -10.094 1 98.44 198 GLN A N 1
ATOM 1526 C CA . GLN A 1 198 ? -12.766 16.812 -10.719 1 98.44 198 GLN A CA 1
ATOM 1527 C C . GLN A 1 198 ? -13.125 15.414 -10.242 1 98.44 198 GLN A C 1
ATOM 1529 O O . GLN A 1 198 ? -14.305 15.094 -10.07 1 98.44 198 GLN A O 1
ATOM 1534 N N . ARG A 1 199 ? -12.156 14.57 -10.094 1 98.12 199 ARG A N 1
ATOM 1535 C CA . ARG A 1 199 ? -12.414 13.234 -9.57 1 98.12 199 ARG A CA 1
ATOM 1536 C C . ARG A 1 199 ? -13.055 13.305 -8.188 1 98.12 199 ARG A C 1
ATOM 1538 O O . ARG A 1 199 ? -14.039 12.609 -7.926 1 98.12 199 ARG A O 1
ATOM 1545 N N . PHE A 1 200 ? -12.438 14.094 -7.32 1 98.75 200 PHE A N 1
ATOM 1546 C CA . PHE A 1 200 ? -13 14.273 -5.984 1 98.75 200 PHE A CA 1
ATOM 1547 C C . PHE A 1 200 ? -14.422 14.82 -6.066 1 98.75 200 PHE A C 1
ATOM 1549 O O . PHE A 1 200 ? -15.312 14.352 -5.363 1 98.75 200 PHE A O 1
ATOM 1556 N N . GLN A 1 201 ? -14.609 15.789 -6.938 1 98.38 201 GLN A N 1
ATOM 1557 C CA . GLN A 1 201 ? -15.914 16.422 -7.094 1 98.38 201 GLN A CA 1
ATOM 1558 C C . GLN A 1 201 ? -16.969 15.414 -7.547 1 98.38 201 GLN A C 1
ATOM 1560 O O . GLN A 1 201 ? -18.094 15.422 -7.062 1 98.38 201 GLN A O 1
ATOM 1565 N N . ASN A 1 202 ? -16.672 14.617 -8.5 1 98.06 202 ASN A N 1
ATOM 1566 C CA . ASN A 1 202 ? -17.594 13.617 -9.008 1 98.06 202 ASN A CA 1
ATOM 1567 C C . ASN A 1 202 ? -18.062 12.664 -7.902 1 98.06 202 ASN A C 1
ATOM 1569 O O . ASN A 1 202 ? -19.25 12.367 -7.789 1 98.06 202 ASN A O 1
ATOM 1573 N N . VAL A 1 203 ? -17.078 12.227 -7.105 1 98 203 VAL A N 1
ATOM 1574 C CA . VAL A 1 203 ? -17.406 11.281 -6.043 1 98 203 VAL A CA 1
ATOM 1575 C C . VAL A 1 203 ? -18.188 12 -4.941 1 98 203 VAL A C 1
ATOM 1577 O O . VAL A 1 203 ? -19.125 11.445 -4.359 1 98 203 VAL A O 1
ATOM 1580 N N . LEU A 1 204 ? -17.781 13.211 -4.641 1 97.44 204 LEU A N 1
ATOM 1581 C CA . LEU A 1 204 ? -18.469 14.016 -3.635 1 97.44 204 LEU A CA 1
ATOM 1582 C C . LEU A 1 204 ? -19.922 14.227 -4.016 1 97.44 204 LEU A C 1
ATOM 1584 O O . LEU A 1 204 ? -20.812 14.18 -3.156 1 97.44 204 LEU A O 1
ATOM 1588 N N . THR A 1 205 ? -20.203 14.477 -5.301 1 96.25 205 THR A N 1
ATOM 1589 C CA . THR A 1 205 ? -21.562 14.688 -5.789 1 96.25 205 THR A CA 1
ATOM 1590 C C . THR A 1 205 ? -22.406 13.43 -5.582 1 96.25 205 THR A C 1
ATOM 1592 O O . THR A 1 205 ? -23.547 13.508 -5.102 1 96.25 205 THR A O 1
ATOM 1595 N N . SER A 1 206 ? -21.875 12.32 -5.91 1 93.94 206 SER A N 1
ATOM 1596 C CA . SER A 1 206 ? -22.562 11.047 -5.711 1 93.94 206 SER A CA 1
ATOM 1597 C C . SER A 1 206 ? -22.797 10.773 -4.23 1 93.94 206 SER A C 1
ATOM 1599 O O . SER A 1 206 ? -23.812 10.18 -3.855 1 93.94 206 SER A O 1
ATOM 1601 N N . PHE A 1 207 ? -21.875 11.117 -3.441 1 92.12 207 PHE A N 1
ATOM 1602 C CA . PHE A 1 207 ? -21.922 10.93 -1.996 1 92.12 207 PHE A CA 1
ATOM 1603 C C . PHE A 1 207 ? -23.062 11.727 -1.387 1 92.12 207 PHE A C 1
ATOM 1605 O O . PHE A 1 207 ? -23.781 11.219 -0.522 1 92.12 207 PHE A O 1
ATOM 1612 N N . HIS A 1 208 ? -23.25 12.945 -1.846 1 88.31 208 HIS A N 1
ATOM 1613 C CA . HIS A 1 208 ? -24.312 13.805 -1.334 1 88.31 208 HIS A CA 1
ATOM 1614 C C . HIS A 1 208 ? -25.688 13.312 -1.785 1 88.31 208 HIS A C 1
ATOM 1616 O O . HIS A 1 208 ? -26.672 13.469 -1.063 1 88.31 208 HIS A O 1
ATOM 1622 N N . ASN A 1 209 ? -25.75 12.664 -2.889 1 86 209 ASN A N 1
ATOM 1623 C CA . ASN A 1 209 ? -27 12.164 -3.416 1 86 209 ASN A CA 1
ATOM 1624 C C . ASN A 1 209 ? -27.469 10.906 -2.678 1 86 209 ASN A C 1
ATOM 1626 O O . ASN A 1 209 ? -28.656 10.617 -2.615 1 86 209 ASN A O 1
ATOM 1630 N N . GLN A 1 210 ? -26.516 10.203 -2.189 1 78.31 210 GLN A N 1
ATOM 1631 C CA . GLN A 1 210 ? -26.859 8.984 -1.458 1 78.31 210 GLN A CA 1
ATOM 1632 C C . GLN A 1 210 ? -27.219 9.297 -0.009 1 78.31 210 GLN A C 1
ATOM 1634 O O . GLN A 1 210 ? -27.969 8.555 0.623 1 78.31 210 GLN A O 1
ATOM 1639 N N . SER A 1 211 ? -26.594 10.266 0.553 1 65.44 211 SER A N 1
ATOM 1640 C CA . SER A 1 211 ? -26.844 10.648 1.938 1 65.44 211 SER A CA 1
ATOM 1641 C C . SER A 1 211 ? -28.172 11.375 2.078 1 65.44 211 SER A C 1
ATOM 1643 O O . SER A 1 211 ? -28.641 11.633 3.193 1 65.44 211 SER A O 1
ATOM 1645 N N . LEU A 1 212 ? -28.891 11.875 0.919 1 49.5 212 LEU A N 1
ATOM 1646 C CA . LEU A 1 212 ? -30.25 12.406 0.896 1 49.5 212 LEU A CA 1
ATOM 1647 C C . LEU A 1 212 ? -31.266 11.289 0.766 1 49.5 212 LEU A C 1
ATOM 1649 O O . LEU A 1 212 ? -31.031 10.305 0.057 1 49.5 212 LEU A O 1
ATOM 1653 N N . MET B 1 1 ? 18.594 -27.391 -11.766 1 42.28 1 MET B N 1
ATOM 1654 C CA . MET B 1 1 ? 17.875 -26.203 -11.328 1 42.28 1 MET B CA 1
ATOM 1655 C C . MET B 1 1 ? 17.016 -25.656 -12.453 1 42.28 1 MET B C 1
ATOM 1657 O O . MET B 1 1 ? 17.5 -25.359 -13.547 1 42.28 1 MET B O 1
ATOM 1661 N N . GLN B 1 2 ? 15.766 -26.094 -12.672 1 55.41 2 GLN B N 1
ATOM 1662 C CA . GLN B 1 2 ? 14.898 -25.953 -13.844 1 55.41 2 GLN B CA 1
ATOM 1663 C C . GLN B 1 2 ? 14.773 -24.484 -14.258 1 55.41 2 GLN B C 1
ATOM 1665 O O . GLN B 1 2 ? 14.383 -23.641 -13.445 1 55.41 2 GLN B O 1
ATOM 1670 N N . ASN B 1 3 ? 15.633 -24 -15.203 1 73.56 3 ASN B N 1
ATOM 1671 C CA . ASN B 1 3 ? 16.031 -22.703 -15.766 1 73.56 3 ASN B CA 1
ATOM 1672 C C . ASN B 1 3 ? 14.852 -22 -16.422 1 73.56 3 ASN B C 1
ATOM 1674 O O . ASN B 1 3 ? 15.039 -21.031 -17.172 1 73.56 3 ASN B O 1
ATOM 1678 N N . SER B 1 4 ? 13.664 -22.578 -16.266 1 89.25 4 SER B N 1
ATOM 1679 C CA . SER B 1 4 ? 12.523 -21.891 -16.859 1 89.25 4 SER B CA 1
ATOM 1680 C C . SER B 1 4 ? 11.406 -21.672 -15.852 1 89.25 4 SER B C 1
ATOM 1682 O O . SER B 1 4 ? 11.328 -22.391 -14.844 1 89.25 4 SER B O 1
ATOM 1684 N N . LEU B 1 5 ? 10.617 -20.672 -15.984 1 96.31 5 LEU B N 1
ATOM 1685 C CA . LEU B 1 5 ? 9.445 -20.453 -15.156 1 96.31 5 LEU B CA 1
ATOM 1686 C C . LEU B 1 5 ? 8.398 -21.531 -15.375 1 96.31 5 LEU B C 1
ATOM 1688 O O . LEU B 1 5 ? 8.164 -21.953 -16.516 1 96.31 5 LEU B O 1
ATOM 1692 N N . SER B 1 6 ? 7.848 -22.078 -14.305 1 96.56 6 SER B N 1
ATOM 1693 C CA . SER B 1 6 ? 6.699 -22.969 -14.438 1 96.56 6 SER B CA 1
ATOM 1694 C C . SER B 1 6 ? 5.512 -22.25 -15.055 1 96.56 6 SER B C 1
ATOM 1696 O O . SER B 1 6 ? 5.5 -21.016 -15.148 1 96.56 6 SER B O 1
ATOM 1698 N N . GLU B 1 7 ? 4.535 -22.969 -15.5 1 96.88 7 GLU B N 1
ATOM 1699 C CA . GLU B 1 7 ? 3.316 -22.391 -16.047 1 96.88 7 GLU B CA 1
ATOM 1700 C C . GLU B 1 7 ? 2.619 -21.5 -15.016 1 96.88 7 GLU B C 1
ATOM 1702 O O . GLU B 1 7 ? 2.07 -20.453 -15.352 1 96.88 7 GLU B O 1
ATOM 1707 N N . GLN B 1 8 ? 2.629 -21.984 -13.789 1 97.06 8 GLN B N 1
ATOM 1708 C CA . GLN B 1 8 ? 2.023 -21.219 -12.703 1 97.06 8 GLN B CA 1
ATOM 1709 C C . GLN B 1 8 ? 2.768 -19.906 -12.477 1 97.06 8 GLN B C 1
ATOM 1711 O O . GLN B 1 8 ? 2.145 -18.859 -12.297 1 97.06 8 GLN B O 1
ATOM 1716 N N . GLN B 1 9 ? 4.074 -19.984 -12.5 1 97.75 9 GLN B N 1
ATOM 1717 C CA . GLN B 1 9 ? 4.879 -18.781 -12.336 1 97.75 9 GLN B CA 1
ATOM 1718 C C . GLN B 1 9 ? 4.625 -17.797 -13.469 1 97.75 9 GLN B C 1
ATOM 1720 O O . GLN B 1 9 ? 4.531 -16.578 -13.234 1 97.75 9 GLN B O 1
ATOM 1725 N N . GLN B 1 10 ? 4.52 -18.328 -14.672 1 98.44 10 GLN B N 1
ATOM 1726 C CA . GLN B 1 10 ? 4.223 -17.484 -15.828 1 98.44 10 GLN B CA 1
ATOM 1727 C C . GLN B 1 10 ? 2.867 -16.797 -15.672 1 98.44 10 GLN B C 1
ATOM 1729 O O . GLN B 1 10 ? 2.707 -15.633 -16.047 1 98.44 10 GLN B O 1
ATOM 1734 N N . ALA B 1 11 ? 1.906 -17.484 -15.102 1 98.69 11 ALA B N 1
ATOM 1735 C CA . ALA B 1 11 ? 0.553 -16.953 -14.938 1 98.69 11 ALA B CA 1
ATOM 1736 C C . ALA B 1 11 ? 0.511 -15.875 -13.859 1 98.69 11 ALA B C 1
ATOM 1738 O O . ALA B 1 11 ? -0.295 -14.945 -13.938 1 98.69 11 ALA B O 1
ATOM 1739 N N . ILE B 1 12 ? 1.371 -15.93 -12.898 1 98.88 12 ILE B N 1
ATOM 1740 C CA . ILE B 1 12 ? 1.429 -14.969 -11.797 1 98.88 12 ILE B CA 1
ATOM 1741 C C . ILE B 1 12 ? 1.783 -13.586 -12.344 1 98.88 12 ILE B C 1
ATOM 1743 O O . ILE B 1 12 ? 1.282 -12.57 -11.852 1 98.88 12 ILE B O 1
ATOM 1747 N N . ILE B 1 13 ? 2.555 -13.539 -13.375 1 98.94 13 ILE B N 1
ATOM 1748 C CA . ILE B 1 13 ? 3.182 -12.312 -13.852 1 98.94 13 ILE B CA 1
ATOM 1749 C C . ILE B 1 13 ? 2.107 -11.336 -14.328 1 98.94 13 ILE B C 1
ATOM 1751 O O . ILE B 1 13 ? 1.977 -10.234 -13.781 1 98.94 13 ILE B O 1
ATOM 1755 N N . PRO B 1 14 ? 1.215 -11.703 -15.273 1 98.94 14 PRO B N 1
ATOM 1756 C CA . PRO B 1 14 ? 0.194 -10.734 -15.672 1 98.94 14 PRO B CA 1
ATOM 1757 C C . PRO B 1 14 ? -0.825 -10.461 -14.57 1 98.94 14 PRO B C 1
ATOM 1759 O O . PRO B 1 14 ? -1.335 -9.336 -14.469 1 98.94 14 PRO B O 1
ATOM 1762 N N . ILE B 1 15 ? -1.187 -11.453 -13.719 1 98.94 15 ILE B N 1
ATOM 1763 C CA . ILE B 1 15 ? -2.125 -11.25 -12.617 1 98.94 15 ILE B CA 1
ATOM 1764 C C . ILE B 1 15 ? -1.609 -10.148 -11.695 1 98.94 15 ILE B C 1
ATOM 1766 O O . ILE B 1 15 ? -2.332 -9.203 -11.383 1 98.94 15 ILE B O 1
ATOM 1770 N N . ALA B 1 16 ? -0.327 -10.266 -11.336 1 98.94 16 ALA B N 1
ATOM 1771 C CA . ALA B 1 16 ? 0.281 -9.312 -10.406 1 98.94 16 ALA B CA 1
ATOM 1772 C C . ALA B 1 16 ? 0.394 -7.926 -11.047 1 98.94 16 ALA B C 1
ATOM 1774 O O . ALA B 1 16 ? 0.109 -6.914 -10.406 1 98.94 16 ALA B O 1
ATOM 1775 N N . ALA B 1 17 ? 0.775 -7.887 -12.289 1 98.94 17 ALA B N 1
ATOM 1776 C CA . ALA B 1 17 ? 0.961 -6.617 -12.992 1 98.94 17 ALA B CA 1
ATOM 1777 C C . ALA B 1 17 ? -0.357 -5.855 -13.109 1 98.94 17 ALA B C 1
ATOM 1779 O O . ALA B 1 17 ? -0.427 -4.668 -12.781 1 98.94 17 ALA B O 1
ATOM 1780 N N . TYR B 1 18 ? -1.427 -6.562 -13.539 1 98.94 18 TYR B N 1
ATOM 1781 C CA . TYR B 1 18 ? -2.715 -5.914 -13.75 1 98.94 18 TYR B CA 1
ATOM 1782 C C . TYR B 1 18 ? -3.361 -5.539 -12.422 1 98.94 18 TYR B C 1
ATOM 1784 O O . TYR B 1 18 ? -4.055 -4.523 -12.328 1 98.94 18 TYR B O 1
ATOM 1792 N N . ALA B 1 19 ? -3.146 -6.348 -11.406 1 98.94 19 ALA B N 1
ATOM 1793 C CA . ALA B 1 19 ? -3.637 -5.984 -10.078 1 98.94 19 ALA B CA 1
ATOM 1794 C C . ALA B 1 19 ? -3.004 -4.68 -9.602 1 98.94 19 ALA B C 1
ATOM 1796 O O . ALA B 1 19 ? -3.686 -3.82 -9.039 1 98.94 19 ALA B O 1
ATOM 1797 N N . ALA B 1 20 ? -1.723 -4.508 -9.859 1 98.88 20 ALA B N 1
ATOM 1798 C CA . ALA B 1 20 ? -0.983 -3.346 -9.375 1 98.88 20 ALA B CA 1
ATOM 1799 C C . ALA B 1 20 ? -1.377 -2.084 -10.133 1 98.88 20 ALA B C 1
ATOM 1801 O O . ALA B 1 20 ? -1.512 -1.011 -9.547 1 98.88 20 ALA B O 1
ATOM 1802 N N . ASN B 1 21 ? -1.575 -2.199 -11.445 1 98 21 ASN B N 1
ATOM 1803 C CA . ASN B 1 21 ? -1.848 -0.983 -12.203 1 98 21 ASN B CA 1
ATOM 1804 C C . ASN B 1 21 ? -3.346 -0.716 -12.312 1 98 21 ASN B C 1
ATOM 1806 O O . ASN B 1 21 ? -3.76 0.323 -12.828 1 98 21 ASN B O 1
ATOM 1810 N N . GLY B 1 22 ? -4.203 -1.7 -11.867 1 98.38 22 GLY B N 1
ATOM 1811 C CA . GLY B 1 22 ? -5.629 -1.469 -11.719 1 98.38 22 GLY B CA 1
ATOM 1812 C C . GLY B 1 22 ? -6.414 -1.726 -12.992 1 98.38 22 GLY B C 1
ATOM 1813 O O . GLY B 1 22 ? -7.543 -1.252 -13.133 1 98.38 22 GLY B O 1
ATOM 1814 N N . ASP B 1 23 ? -5.797 -2.348 -13.977 1 98.5 23 ASP B N 1
ATOM 1815 C CA . ASP B 1 23 ? -6.543 -2.742 -15.172 1 98.5 23 ASP B CA 1
ATOM 1816 C C . ASP B 1 23 ? -7.398 -3.979 -14.906 1 98.5 23 ASP B C 1
ATOM 1818 O O . ASP B 1 23 ? -6.992 -5.102 -15.211 1 98.5 23 ASP B O 1
ATOM 1822 N N . LEU B 1 24 ? -8.633 -3.781 -14.508 1 98.69 24 LEU B N 1
ATOM 1823 C CA . LEU B 1 24 ? -9.453 -4.852 -13.953 1 98.69 24 LEU B CA 1
ATOM 1824 C C . LEU B 1 24 ? -9.977 -5.762 -15.062 1 98.69 24 LEU B C 1
ATOM 1826 O O . LEU B 1 24 ? -10.172 -6.957 -14.844 1 98.69 24 LEU B O 1
ATOM 1830 N N . ALA B 1 25 ? -10.227 -5.184 -16.219 1 98.5 25 ALA B N 1
ATOM 1831 C CA . ALA B 1 25 ? -10.672 -6.02 -17.328 1 98.5 25 ALA B CA 1
ATOM 1832 C C . ALA B 1 25 ? -9.609 -7.039 -17.719 1 98.5 25 ALA B C 1
ATOM 1834 O O . ALA B 1 25 ? -9.906 -8.227 -17.891 1 98.5 25 ALA B O 1
ATOM 1835 N N . LYS B 1 26 ? -8.359 -6.605 -17.844 1 98.81 26 LYS B N 1
ATOM 1836 C CA . LYS B 1 26 ? -7.27 -7.512 -18.188 1 98.81 26 LYS B CA 1
ATOM 1837 C C . LYS B 1 26 ? -6.934 -8.43 -17.016 1 98.81 26 LYS B C 1
ATOM 1839 O O . LYS B 1 26 ? -6.551 -9.586 -17.219 1 98.81 26 LYS B O 1
ATOM 1844 N N . LEU B 1 27 ? -7.141 -7.914 -15.82 1 98.88 27 LEU B N 1
ATOM 1845 C CA . LEU B 1 27 ? -6.965 -8.766 -14.648 1 98.88 27 LEU B CA 1
ATOM 1846 C C . LEU B 1 27 ? -7.941 -9.93 -14.672 1 98.88 27 LEU B C 1
ATOM 1848 O O . LEU B 1 27 ? -7.559 -11.078 -14.414 1 98.88 27 LEU B O 1
ATOM 1852 N N . SER B 1 28 ? -9.172 -9.633 -14.984 1 98.88 28 SER B N 1
ATOM 1853 C CA . SER B 1 28 ? -10.195 -10.672 -15.031 1 98.88 28 SER B CA 1
ATOM 1854 C C . SER B 1 28 ? -9.789 -11.812 -15.961 1 98.88 28 SER B C 1
ATOM 1856 O O . SER B 1 28 ? -9.867 -12.984 -15.586 1 98.88 28 SER B O 1
ATOM 1858 N N . GLN B 1 29 ? -9.312 -11.453 -17.062 1 98.81 29 GLN B N 1
ATOM 1859 C CA . GLN B 1 29 ? -8.906 -12.469 -18.031 1 98.81 29 GLN B CA 1
ATOM 1860 C C . GLN B 1 29 ? -7.668 -13.219 -17.547 1 98.81 29 GLN B C 1
ATOM 1862 O O . GLN B 1 29 ? -7.578 -14.438 -17.703 1 98.81 29 GLN B O 1
ATOM 1867 N N . SER B 1 30 ? -6.75 -12.492 -17.016 1 98.94 30 SER B N 1
ATOM 1868 C CA . SER B 1 30 ? -5.531 -13.148 -16.547 1 98.94 30 SER B CA 1
ATOM 1869 C C . SER B 1 30 ? -5.82 -14.102 -15.383 1 98.94 30 SER B C 1
ATOM 1871 O O . SER B 1 30 ? -5.16 -15.133 -15.242 1 98.94 30 SER B O 1
ATOM 1873 N N . LEU B 1 31 ? -6.766 -13.75 -14.555 1 98.94 31 LEU B N 1
ATOM 1874 C CA . LEU B 1 31 ? -7.184 -14.633 -13.461 1 98.94 31 LEU B CA 1
ATOM 1875 C C . LEU B 1 31 ? -7.75 -15.938 -14.008 1 98.94 31 LEU B C 1
ATOM 1877 O O . LEU B 1 31 ? -7.414 -17.016 -13.508 1 98.94 31 LEU B O 1
ATOM 1881 N N . LYS B 1 32 ? -8.594 -15.828 -15.016 1 98.81 32 LYS B N 1
ATOM 1882 C CA . LYS B 1 32 ? -9.141 -17.031 -15.641 1 98.81 32 LYS B CA 1
ATOM 1883 C C . LYS B 1 32 ? -8.023 -17.891 -16.219 1 98.81 32 LYS B C 1
ATOM 1885 O O . LYS B 1 32 ? -8.016 -19.109 -16.016 1 98.81 32 LYS B O 1
ATOM 1890 N N . ASP B 1 33 ? -7.105 -17.266 -16.922 1 98.75 33 ASP B N 1
ATOM 1891 C CA . ASP B 1 33 ? -5.98 -17.984 -17.5 1 98.75 33 ASP B CA 1
ATOM 1892 C C . ASP B 1 33 ? -5.148 -18.688 -16.422 1 98.75 33 ASP B C 1
ATOM 1894 O O . ASP B 1 33 ? -4.707 -19.812 -16.609 1 98.75 33 ASP B O 1
ATOM 1898 N N . GLY B 1 34 ? -4.895 -17.953 -15.312 1 98.81 34 GLY B N 1
AT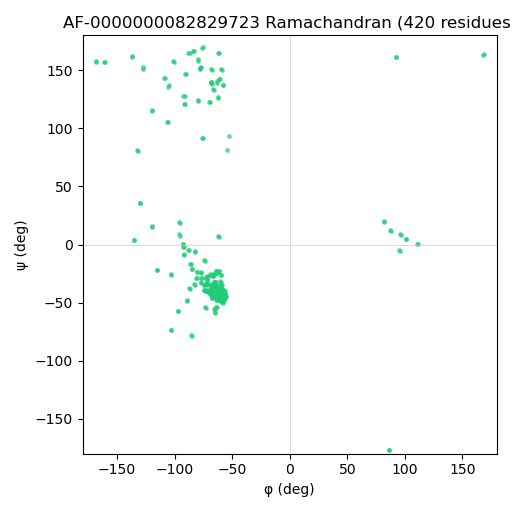OM 1899 C CA . GLY B 1 34 ? -4.113 -18.516 -14.219 1 98.81 34 GLY B CA 1
ATOM 1900 C C . GLY B 1 34 ? -4.758 -19.734 -13.594 1 98.81 34 GLY B C 1
ATOM 1901 O O . GLY B 1 34 ? -4.078 -20.719 -13.297 1 98.81 34 GLY B O 1
ATOM 1902 N N . LEU B 1 35 ? -6.051 -19.641 -13.383 1 98.81 35 LEU B N 1
ATOM 1903 C CA . LEU B 1 35 ? -6.789 -20.797 -12.867 1 98.81 35 LEU B CA 1
ATOM 1904 C C . LEU B 1 35 ? -6.703 -21.969 -13.828 1 98.81 35 LEU B C 1
ATOM 1906 O O . LEU B 1 35 ? -6.508 -23.109 -13.398 1 98.81 35 LEU B O 1
ATOM 1910 N N . ASP B 1 36 ? -6.789 -21.719 -15.117 1 98.44 36 ASP B N 1
ATOM 1911 C CA . ASP B 1 36 ? -6.715 -22.766 -16.141 1 98.44 36 ASP B CA 1
ATOM 1912 C C . ASP B 1 36 ? -5.324 -23.391 -16.172 1 98.44 36 ASP B C 1
ATOM 1914 O O . ASP B 1 36 ? -5.176 -24.578 -16.516 1 98.44 36 ASP B O 1
ATOM 1918 N N . LEU B 1 37 ? -4.316 -22.641 -15.773 1 97.88 37 LEU B N 1
ATOM 1919 C CA . LEU B 1 37 ? -2.938 -23.109 -15.82 1 97.88 37 LEU B CA 1
ATOM 1920 C C . LEU B 1 37 ? -2.535 -23.75 -14.5 1 97.88 37 LEU B C 1
ATOM 1922 O O . LEU B 1 37 ? -1.376 -24.125 -14.312 1 97.88 37 LEU B O 1
ATOM 1926 N N . GLY B 1 38 ? -3.473 -23.781 -13.547 1 97.5 38 GLY B N 1
ATOM 1927 C CA . GLY B 1 38 ? -3.244 -24.625 -12.391 1 97.5 38 GLY B CA 1
ATOM 1928 C C . GLY B 1 38 ? -3.012 -23.828 -11.117 1 97.5 38 GLY B C 1
ATOM 1929 O O . GLY B 1 38 ? -2.789 -24.406 -10.047 1 97.5 38 GLY B O 1
ATOM 1930 N N . LEU B 1 39 ? -3.047 -22.547 -11.211 1 98.62 39 LEU B N 1
ATOM 1931 C CA . LEU B 1 39 ? -3.012 -21.797 -9.961 1 98.62 39 LEU B CA 1
ATOM 1932 C C . LEU B 1 39 ? -4.246 -22.109 -9.117 1 98.62 39 LEU B C 1
ATOM 1934 O O . LEU B 1 39 ? -5.355 -22.219 -9.641 1 98.62 39 LEU B O 1
ATOM 1938 N N . THR B 1 40 ? -4.039 -22.219 -7.824 1 98.69 40 THR B N 1
ATOM 1939 C CA . THR B 1 40 ? -5.16 -22.438 -6.914 1 98.69 40 THR B CA 1
ATOM 1940 C C . THR B 1 40 ? -5.758 -21.109 -6.465 1 98.69 40 THR B C 1
ATOM 1942 O O . THR B 1 40 ? -5.133 -20.047 -6.629 1 98.69 40 THR B O 1
ATOM 1945 N N . ILE B 1 41 ? -6.945 -21.172 -5.895 1 98.75 41 ILE B N 1
ATOM 1946 C CA . ILE B 1 41 ? -7.625 -19.984 -5.359 1 98.75 41 ILE B CA 1
ATOM 1947 C C . ILE B 1 41 ? -6.773 -19.359 -4.262 1 98.75 41 ILE B C 1
ATOM 1949 O O . ILE B 1 41 ? -6.59 -18.141 -4.234 1 98.75 41 ILE B O 1
ATOM 1953 N N . ALA B 1 42 ? -6.203 -20.188 -3.445 1 98.44 42 ALA B N 1
ATOM 1954 C CA . ALA B 1 42 ? -5.398 -19.703 -2.322 1 98.44 42 ALA B CA 1
ATOM 1955 C C . ALA B 1 42 ? -4.152 -18.969 -2.812 1 98.44 42 ALA B C 1
ATOM 1957 O O . ALA B 1 42 ? -3.785 -17.922 -2.27 1 98.44 42 ALA B O 1
ATOM 1958 N N . GLU B 1 43 ? -3.5 -19.5 -3.809 1 98.69 43 GLU B N 1
ATOM 1959 C CA . GLU B 1 43 ? -2.291 -18.891 -4.344 1 98.69 43 GLU B CA 1
ATOM 1960 C C . GLU B 1 43 ? -2.594 -17.516 -4.953 1 98.69 43 GLU B C 1
ATOM 1962 O O . GLU B 1 43 ? -1.854 -16.562 -4.734 1 98.69 43 GLU B O 1
ATOM 1967 N N . ILE B 1 44 ? -3.678 -17.453 -5.699 1 98.88 44 ILE B N 1
ATOM 1968 C CA . ILE B 1 44 ? -4.059 -16.188 -6.328 1 98.88 44 ILE B CA 1
ATOM 1969 C C . ILE B 1 44 ? -4.434 -15.164 -5.254 1 98.88 44 ILE B C 1
ATOM 1971 O O . ILE B 1 44 ? -4.051 -14 -5.336 1 98.88 44 ILE B O 1
ATOM 1975 N N . LYS B 1 45 ? -5.141 -15.617 -4.25 1 98.69 45 LYS B N 1
ATOM 1976 C CA . LYS B 1 45 ? -5.477 -14.711 -3.152 1 98.69 45 LYS B CA 1
ATOM 1977 C C . LYS B 1 45 ? -4.215 -14.133 -2.518 1 98.69 45 LYS B C 1
ATOM 1979 O O . LYS B 1 45 ? -4.172 -12.938 -2.195 1 98.69 45 LYS B O 1
ATOM 1984 N N . GLU B 1 46 ? -3.229 -14.953 -2.355 1 98.62 46 GLU B N 1
ATOM 1985 C CA . GLU B 1 46 ? -1.989 -14.484 -1.743 1 98.62 46 GLU B CA 1
ATOM 1986 C C . GLU B 1 46 ? -1.315 -13.422 -2.604 1 98.62 46 GLU B C 1
ATOM 1988 O O . GLU B 1 46 ? -0.779 -12.438 -2.082 1 98.62 46 GLU B O 1
ATOM 1993 N N . VAL B 1 47 ? -1.325 -13.586 -3.885 1 98.88 47 VAL B N 1
ATOM 1994 C CA . VAL B 1 47 ? -0.748 -12.602 -4.793 1 98.88 47 VAL B CA 1
ATOM 1995 C C . VAL B 1 47 ? -1.498 -11.281 -4.668 1 98.88 47 VAL B C 1
ATOM 1997 O O . VAL B 1 47 ? -0.882 -10.219 -4.57 1 98.88 47 VAL B O 1
ATOM 2000 N N . LEU B 1 48 ? -2.787 -11.422 -4.629 1 98.94 48 LEU B N 1
ATOM 2001 C CA . LEU B 1 48 ? -3.613 -10.219 -4.648 1 98.94 48 LEU B CA 1
ATOM 2002 C C . LEU B 1 48 ? -3.576 -9.516 -3.297 1 98.94 48 LEU B C 1
ATOM 2004 O O . LEU B 1 48 ? -3.613 -8.281 -3.232 1 98.94 48 LEU B O 1
ATOM 2008 N N . VAL B 1 49 ? -3.492 -10.266 -2.205 1 98.62 49 VAL B N 1
ATOM 2009 C CA . VAL B 1 49 ? -3.342 -9.672 -0.88 1 98.62 49 VAL B CA 1
ATOM 2010 C C . VAL B 1 49 ? -1.996 -8.961 -0.783 1 98.62 49 VAL B C 1
ATOM 2012 O O . VAL B 1 49 ? -1.92 -7.828 -0.296 1 98.62 49 VAL B O 1
ATOM 2015 N N . GLN B 1 50 ? -0.962 -9.547 -1.294 1 98.5 50 GLN B N 1
ATOM 2016 C CA . GLN B 1 50 ? 0.379 -8.969 -1.286 1 98.5 50 GLN B CA 1
ATOM 2017 C C . GLN B 1 50 ? 0.431 -7.684 -2.105 1 98.5 50 GLN B C 1
ATOM 2019 O O . GLN B 1 50 ? 1.238 -6.797 -1.825 1 98.5 50 GLN B O 1
ATOM 2024 N N . THR B 1 51 ? -0.483 -7.52 -3.012 1 98.81 51 THR B N 1
ATOM 2025 C CA . THR B 1 51 ? -0.494 -6.398 -3.943 1 98.81 51 THR B CA 1
ATOM 2026 C C . THR B 1 51 ? -0.559 -5.07 -3.191 1 98.81 51 THR B C 1
ATOM 2028 O O . THR B 1 51 ? 0.051 -4.086 -3.609 1 98.81 51 THR B O 1
ATOM 2031 N N . TYR B 1 52 ? -1.258 -5.027 -2.086 1 98.44 52 TYR B N 1
ATOM 2032 C CA . TYR B 1 52 ? -1.449 -3.729 -1.451 1 98.44 52 TYR B CA 1
ATOM 2033 C C . TYR B 1 52 ? -0.129 -3.18 -0.924 1 98.44 52 TYR B C 1
ATOM 2035 O O . TYR B 1 52 ? 0.046 -1.963 -0.817 1 98.44 52 TYR B O 1
ATOM 2043 N N . ALA B 1 53 ? 0.855 -4.102 -0.599 1 98.56 53 ALA B N 1
ATOM 2044 C CA . ALA B 1 53 ? 2.15 -3.639 -0.11 1 98.56 53 ALA B CA 1
ATOM 2045 C C . ALA B 1 53 ? 2.859 -2.783 -1.157 1 98.56 53 ALA B C 1
ATOM 2047 O O . ALA B 1 53 ? 3.65 -1.9 -0.816 1 98.56 53 ALA B O 1
ATOM 2048 N N . TYR B 1 54 ? 2.504 -2.941 -2.387 1 98.81 54 TYR B N 1
ATOM 2049 C CA . TYR B 1 54 ? 3.246 -2.293 -3.461 1 98.81 54 TYR B CA 1
ATOM 2050 C C . TYR B 1 54 ? 2.379 -1.271 -4.184 1 98.81 54 TYR B C 1
ATOM 2052 O O . TYR B 1 54 ? 2.895 -0.339 -4.809 1 98.81 54 TYR B O 1
ATOM 2060 N N . ALA B 1 55 ? 1.056 -1.478 -4.043 1 98.69 55 ALA B N 1
ATOM 2061 C CA . ALA B 1 55 ? 0.176 -0.619 -4.832 1 98.69 55 ALA B CA 1
ATOM 2062 C C . ALA B 1 55 ? -0.983 -0.098 -3.99 1 98.69 55 ALA B C 1
ATOM 2064 O O . ALA B 1 55 ? -1.866 0.597 -4.496 1 98.69 55 ALA B O 1
ATOM 2065 N N . GLY B 1 56 ? -1.016 -0.403 -2.682 1 98.56 56 GLY B N 1
ATOM 2066 C CA . GLY B 1 56 ? -2.023 0.121 -1.772 1 98.56 56 GLY B CA 1
ATOM 2067 C C . GLY B 1 56 ? -3.229 -0.789 -1.629 1 98.56 56 GLY B C 1
ATOM 2068 O O . GLY B 1 56 ? -3.518 -1.59 -2.52 1 98.56 56 GLY B O 1
ATOM 2069 N N . PHE B 1 57 ? -3.992 -0.594 -0.554 1 98.75 57 PHE B N 1
ATOM 2070 C CA . PHE B 1 57 ? -5.184 -1.382 -0.264 1 98.75 57 PHE B CA 1
ATOM 2071 C C . PHE B 1 57 ? -6.223 -1.219 -1.368 1 98.75 57 PHE B C 1
ATOM 2073 O O . PHE B 1 57 ? -6.887 -2.184 -1.751 1 98.75 57 PHE B O 1
ATOM 2080 N N . PRO B 1 58 ? -6.43 -0.016 -1.926 1 98.75 58 PRO B N 1
ATOM 2081 C CA . PRO B 1 58 ? -7.48 0.138 -2.932 1 98.75 58 PRO B CA 1
ATOM 2082 C C . PRO B 1 58 ? -7.301 -0.802 -4.121 1 98.75 58 PRO B C 1
ATOM 2084 O O . PRO B 1 58 ? -8.25 -1.47 -4.535 1 98.75 58 PRO B O 1
ATOM 2087 N N . ARG B 1 59 ? -6.059 -0.901 -4.594 1 98.75 59 ARG B N 1
ATOM 2088 C CA . ARG B 1 59 ? -5.797 -1.778 -5.73 1 98.75 59 ARG B CA 1
ATOM 2089 C C . ARG B 1 59 ? -5.992 -3.242 -5.348 1 98.75 59 ARG B C 1
ATOM 2091 O O . ARG B 1 59 ? -6.527 -4.027 -6.133 1 98.75 59 ARG B O 1
ATOM 2098 N N . SER B 1 60 ? -5.547 -3.588 -4.223 1 98.88 60 SER B N 1
ATOM 2099 C CA . SER B 1 60 ? -5.684 -4.957 -3.74 1 98.88 60 SER B CA 1
ATOM 2100 C C . SER B 1 60 ? -7.148 -5.336 -3.562 1 98.88 60 SER B C 1
ATOM 2102 O O . SER B 1 60 ? -7.57 -6.418 -3.977 1 98.88 60 SER B O 1
ATOM 2104 N N . LEU B 1 61 ? -7.914 -4.461 -2.924 1 98.81 61 LEU B N 1
ATOM 2105 C CA . LEU B 1 61 ? -9.328 -4.723 -2.682 1 98.81 61 LEU B CA 1
ATOM 2106 C C . LEU B 1 61 ? -10.086 -4.848 -3.998 1 98.81 61 LEU B C 1
ATOM 2108 O O . LEU B 1 61 ? -10.922 -5.742 -4.152 1 98.81 61 LEU B O 1
ATOM 2112 N N . ASN B 1 62 ? -9.812 -3.98 -4.949 1 98.88 62 ASN B N 1
ATOM 2113 C CA . ASN B 1 62 ? -10.422 -4.078 -6.27 1 98.88 62 ASN B CA 1
ATOM 2114 C C . ASN B 1 62 ? -10.07 -5.395 -6.957 1 98.88 62 ASN B C 1
ATOM 2116 O O . ASN B 1 62 ? -10.93 -6.023 -7.578 1 98.88 62 ASN B O 1
ATOM 2120 N N . ALA B 1 63 ? -8.844 -5.762 -6.84 1 98.94 63 ALA B N 1
ATOM 2121 C CA . ALA B 1 63 ? -8.383 -6.996 -7.465 1 98.94 63 ALA B CA 1
ATOM 2122 C C . ALA B 1 63 ? -9.062 -8.211 -6.844 1 98.94 63 ALA B C 1
ATOM 2124 O O . ALA B 1 63 ? -9.477 -9.133 -7.559 1 98.94 63 ALA B O 1
ATOM 2125 N N . LEU B 1 64 ? -9.164 -8.227 -5.555 1 98.88 64 LEU B N 1
ATOM 2126 C CA . LEU B 1 64 ? -9.797 -9.336 -4.852 1 98.88 64 LEU B CA 1
ATOM 2127 C C . LEU B 1 64 ? -11.281 -9.422 -5.195 1 98.88 64 LEU B C 1
ATOM 2129 O O . LEU B 1 64 ? -11.828 -10.516 -5.348 1 98.88 64 LEU B O 1
ATOM 2133 N N . THR B 1 65 ? -11.914 -8.289 -5.301 1 98.81 65 THR B N 1
ATOM 2134 C CA . THR B 1 65 ? -13.312 -8.266 -5.727 1 98.81 65 THR B CA 1
ATOM 2135 C C . THR B 1 65 ? -13.461 -8.852 -7.129 1 98.81 65 THR B C 1
ATOM 2137 O O . THR B 1 65 ? -14.367 -9.648 -7.383 1 98.81 65 THR B O 1
ATOM 2140 N N . THR B 1 66 ? -12.57 -8.438 -8.008 1 98.94 66 THR B N 1
ATOM 2141 C CA . THR B 1 66 ? -12.57 -8.969 -9.367 1 98.94 66 THR B CA 1
ATOM 2142 C C . THR B 1 66 ? -12.406 -10.484 -9.359 1 98.94 66 THR B C 1
ATOM 2144 O O . THR B 1 66 ? -13.078 -11.195 -10.109 1 98.94 66 THR B O 1
ATOM 2147 N N . PHE B 1 67 ? -11.508 -10.977 -8.523 1 98.94 67 PHE B N 1
ATOM 2148 C CA . PHE B 1 67 ? -11.258 -12.406 -8.438 1 98.94 67 PHE B CA 1
ATOM 2149 C C . PHE B 1 67 ? -12.5 -13.141 -7.938 1 98.94 67 PHE B C 1
ATOM 2151 O O . PHE B 1 67 ? -12.852 -14.203 -8.461 1 98.94 67 PHE B O 1
ATOM 2158 N N . MET B 1 68 ? -13.133 -12.562 -6.922 1 98.56 68 MET B N 1
ATOM 2159 C CA . MET B 1 68 ? -14.375 -13.133 -6.398 1 98.56 68 MET B CA 1
ATOM 2160 C C . MET B 1 68 ? -15.414 -13.266 -7.504 1 98.56 68 MET B C 1
ATOM 2162 O O . MET B 1 68 ? -16.094 -14.289 -7.602 1 98.56 68 MET B O 1
ATOM 2166 N N . GLN B 1 69 ? -15.523 -12.281 -8.32 1 98.5 69 GLN B N 1
ATOM 2167 C CA . GLN B 1 69 ? -16.484 -12.289 -9.422 1 98.5 69 GLN B CA 1
ATOM 2168 C C . GLN B 1 69 ? -16.109 -13.344 -10.461 1 98.5 69 GLN B C 1
ATOM 2170 O O . GLN B 1 69 ? -16.984 -14.023 -11 1 98.5 69 GLN B O 1
ATOM 2175 N N . VAL B 1 70 ? -14.844 -13.438 -10.742 1 98.88 70 VAL B N 1
ATOM 2176 C CA . VAL B 1 70 ? -14.367 -14.438 -11.703 1 98.88 70 VAL B CA 1
ATOM 2177 C C . VAL B 1 70 ? -14.727 -15.836 -11.211 1 98.88 70 VAL B C 1
ATOM 2179 O O . VAL B 1 70 ? -15.211 -16.672 -11.984 1 98.88 70 VAL B O 1
ATOM 2182 N N . LEU B 1 71 ? -14.508 -16.141 -9.961 1 98.81 71 LEU B N 1
ATOM 2183 C CA . LEU B 1 71 ? -14.789 -17.453 -9.398 1 98.81 71 LEU B CA 1
ATOM 2184 C C . LEU B 1 71 ? -16.281 -17.75 -9.445 1 98.81 71 LEU B C 1
ATOM 2186 O O . LEU B 1 71 ? -16.688 -18.891 -9.711 1 98.81 71 LEU B O 1
ATOM 2190 N N . GLU B 1 72 ? -17.062 -16.75 -9.117 1 98.06 72 GLU B N 1
ATOM 2191 C CA . GLU B 1 72 ? -18.516 -16.922 -9.172 1 98.06 72 GLU B CA 1
ATOM 2192 C C . GLU B 1 72 ? -18.969 -17.25 -10.594 1 98.06 72 GLU B C 1
ATOM 2194 O O . GLU B 1 72 ? -19.797 -18.141 -10.789 1 98.06 72 GLU B O 1
ATOM 2199 N N . GLN B 1 73 ? -18.469 -16.516 -11.516 1 98.31 73 GLN B N 1
ATOM 2200 C CA . GLN B 1 73 ? -18.812 -16.75 -12.922 1 98.31 73 GLN B CA 1
ATOM 2201 C C . GLN B 1 73 ? -18.438 -18.156 -13.352 1 98.31 73 GLN B C 1
ATOM 2203 O O . GLN B 1 73 ? -19.203 -18.828 -14.055 1 98.31 73 GLN B O 1
ATOM 2208 N N . ARG B 1 74 ? -17.297 -18.609 -12.953 1 98.62 74 ARG B N 1
ATOM 2209 C CA . ARG B 1 74 ? -16.828 -19.938 -13.32 1 98.62 74 ARG B CA 1
ATOM 2210 C C . ARG B 1 74 ? -17.688 -21.016 -12.656 1 98.62 74 ARG B C 1
ATOM 2212 O O . ARG B 1 74 ? -18.031 -22.016 -13.281 1 98.62 74 ARG B O 1
ATOM 2219 N N . LYS B 1 75 ? -17.969 -20.797 -11.414 1 98 75 LYS B N 1
ATOM 2220 C CA . LYS B 1 75 ? -18.844 -21.719 -10.703 1 98 75 LYS B CA 1
ATOM 2221 C C . LYS B 1 75 ? -20.203 -21.828 -11.398 1 98 75 LYS B C 1
ATOM 2223 O O . LYS B 1 75 ? -20.734 -22.938 -11.539 1 98 75 LYS B O 1
ATOM 2228 N N . GLU B 1 76 ? -20.719 -20.75 -11.797 1 97.88 76 GLU B N 1
ATOM 2229 C CA . GLU B 1 76 ? -21.984 -20.719 -12.5 1 97.88 76 GLU B CA 1
ATOM 2230 C C . GLU B 1 76 ? -21.906 -21.453 -13.828 1 97.88 76 GLU B C 1
ATOM 2232 O O . GLU B 1 76 ? -22.906 -22 -14.312 1 97.88 76 GLU B O 1
ATOM 2237 N N . SER B 1 77 ? -20.781 -21.547 -14.336 1 97.88 77 SER B N 1
ATOM 2238 C CA . SER B 1 77 ? -20.562 -22.219 -15.609 1 97.88 77 SER B CA 1
ATOM 2239 C C . SER B 1 77 ? -20.203 -23.688 -15.406 1 97.88 77 SER B C 1
ATOM 2241 O O . SER B 1 77 ? -19.844 -24.391 -16.359 1 97.88 77 SER B O 1
ATOM 2243 N N . GLY B 1 78 ? -20.125 -24.047 -14.133 1 97.81 78 GLY B N 1
ATOM 2244 C CA . GLY B 1 78 ? -19.938 -25.453 -13.812 1 97.81 78 GLY B CA 1
ATOM 2245 C C . GLY B 1 78 ? -18.484 -25.812 -13.562 1 97.81 78 GLY B C 1
ATOM 2246 O O . GLY B 1 78 ? -18.125 -26.984 -13.484 1 97.81 78 GLY B O 1
ATOM 2247 N N . ILE B 1 79 ? -17.625 -24.828 -13.492 1 98.12 79 ILE B N 1
ATOM 2248 C CA . ILE B 1 79 ? -16.203 -25.062 -13.242 1 98.12 79 ILE B CA 1
ATOM 2249 C C . ILE B 1 79 ? -15.922 -25.016 -11.742 1 98.12 79 ILE B C 1
ATOM 2251 O O . ILE B 1 79 ? -16.375 -24.094 -11.055 1 98.12 79 ILE B O 1
ATOM 2255 N N . ARG B 1 80 ? -15.312 -26 -11.289 1 96.31 80 ARG B N 1
ATOM 2256 C CA . ARG B 1 80 ? -14.883 -26.016 -9.891 1 96.31 80 ARG B CA 1
ATOM 2257 C C . ARG B 1 80 ? -13.375 -25.812 -9.773 1 96.31 80 ARG B C 1
ATOM 2259 O O . ARG B 1 80 ? -12.602 -26.719 -10.07 1 96.31 80 ARG B O 1
ATOM 2266 N N . ASP B 1 81 ? -12.953 -24.656 -9.359 1 98.19 81 ASP B N 1
ATOM 2267 C CA . ASP B 1 81 ? -11.547 -24.328 -9.203 1 98.19 81 ASP B CA 1
ATOM 2268 C C . ASP B 1 81 ? -10.977 -24.938 -7.918 1 98.19 81 ASP B C 1
ATOM 2270 O O . ASP B 1 81 ? -11.711 -25.141 -6.949 1 98.19 81 ASP B O 1
ATOM 2274 N N . ILE B 1 82 ? -9.742 -25.219 -7.918 1 98.06 82 ILE B N 1
ATOM 2275 C CA . ILE B 1 82 ? -9.07 -25.859 -6.797 1 98.06 82 ILE B CA 1
ATOM 2276 C C . ILE B 1 82 ? -8.766 -24.828 -5.711 1 98.06 82 ILE B C 1
ATOM 2278 O O . ILE B 1 82 ? -8.133 -23.812 -5.984 1 98.06 82 ILE B O 1
ATOM 2282 N N . GLU B 1 83 ? -9.195 -25.016 -4.527 1 97.38 83 GLU B N 1
ATOM 2283 C CA . GLU B 1 83 ? -9 -24.078 -3.424 1 97.38 83 GLU B CA 1
ATOM 2284 C C . GLU B 1 83 ? -7.527 -23.938 -3.066 1 97.38 83 GLU B C 1
ATOM 2286 O O . GLU B 1 83 ? -7.016 -22.812 -2.932 1 97.38 83 GLU B O 1
ATOM 2291 N N . GLY B 1 84 ? -6.789 -25.016 -3.02 1 97.06 84 GLY B N 1
ATOM 2292 C CA . GLY B 1 84 ? -5.383 -25.016 -2.656 1 97.06 84 GLY B CA 1
ATOM 2293 C C . GLY B 1 84 ? -5.152 -25.109 -1.158 1 97.06 84 GLY B C 1
ATOM 2294 O O . GLY B 1 84 ? -6.102 -25.281 -0.39 1 97.06 84 GLY B O 1
ATOM 2295 N N . LYS B 1 85 ? -3.967 -25.047 -0.785 1 93.81 85 LYS B N 1
ATOM 2296 C CA . LYS B 1 85 ? -3.596 -25.203 0.617 1 93.81 85 LYS B CA 1
ATOM 2297 C C . LYS B 1 85 ? -3.834 -23.922 1.406 1 93.81 85 LYS B C 1
ATOM 2299 O O . LYS B 1 85 ? -3.918 -22.844 0.826 1 93.81 85 LYS B O 1
ATOM 2304 N N . THR B 1 86 ? -3.961 -24.078 2.658 1 90.25 86 THR B N 1
ATOM 2305 C CA . THR B 1 86 ? -4.07 -22.938 3.561 1 90.25 86 THR B CA 1
ATOM 2306 C C . THR B 1 86 ? -2.736 -22.656 4.242 1 90.25 86 THR B C 1
ATOM 2308 O O . THR B 1 86 ? -1.855 -23.516 4.273 1 90.25 86 THR B O 1
ATOM 2311 N N . ASN B 1 87 ? -2.623 -21.375 4.684 1 93.19 87 ASN B N 1
ATOM 2312 C CA . ASN B 1 87 ? -1.396 -21.016 5.383 1 93.19 87 ASN B CA 1
ATOM 2313 C C . ASN B 1 87 ? -1.197 -21.859 6.641 1 93.19 87 ASN B C 1
ATOM 2315 O O . ASN B 1 87 ? -2.154 -22.141 7.363 1 93.19 87 ASN B O 1
ATOM 2319 N N . SER B 1 88 ? -0.031 -22.203 6.898 1 91.44 88 SER B N 1
ATOM 2320 C CA . SER B 1 88 ? 0.301 -22.875 8.148 1 91.44 88 SER B CA 1
ATOM 2321 C C . SER B 1 88 ? 0.122 -21.953 9.344 1 91.44 88 SER B C 1
ATOM 2323 O O . SER B 1 88 ? 0.282 -20.734 9.227 1 91.44 88 SER B O 1
ATOM 2325 N N . THR B 1 89 ? -0.19 -22.531 10.398 1 88.5 89 THR B N 1
ATOM 2326 C CA . THR B 1 89 ? -0.297 -21.766 11.633 1 88.5 89 THR B CA 1
ATOM 2327 C C . THR B 1 89 ? 1.074 -21.266 12.07 1 88.5 89 THR B C 1
ATOM 2329 O O . THR B 1 89 ? 2.059 -22 12.016 1 88.5 89 THR B O 1
ATOM 2332 N N . LEU B 1 90 ? 1.067 -20.031 12.508 1 88.44 90 LEU B N 1
ATOM 2333 C CA . LEU B 1 90 ? 2.312 -19.484 13.031 1 88.44 90 LEU B CA 1
ATOM 2334 C C . LEU B 1 90 ? 2.588 -20 14.438 1 88.44 90 LEU B C 1
ATOM 2336 O O . LEU B 1 90 ? 1.656 -20.281 15.188 1 88.44 90 LEU B O 1
ATOM 2340 N N . PRO B 1 91 ? 3.795 -20.047 14.742 1 88.69 91 PRO B N 1
ATOM 2341 C CA . PRO B 1 91 ? 4.129 -20.453 16.109 1 88.69 91 PRO B CA 1
ATOM 2342 C C . PRO B 1 91 ? 3.527 -19.547 17.172 1 88.69 91 PRO B C 1
ATOM 2344 O O . PRO B 1 91 ? 3.336 -18.344 16.922 1 88.69 91 PRO B O 1
ATOM 2347 N N . LYS B 1 92 ? 3.262 -20.141 18.297 1 87.25 92 LYS B N 1
ATOM 2348 C CA . LYS B 1 92 ? 2.646 -19.391 19.375 1 87.25 92 LYS B CA 1
ATOM 2349 C C . LYS B 1 92 ? 3.52 -18.203 19.797 1 87.25 92 LYS B C 1
ATOM 2351 O O . LYS B 1 92 ? 3.01 -17.172 20.234 1 87.25 92 LYS B O 1
ATOM 2356 N N . ASP B 1 93 ? 4.73 -18.344 19.703 1 90.62 93 ASP B N 1
ATOM 2357 C CA . ASP B 1 93 ? 5.652 -17.297 20.141 1 90.62 93 ASP B CA 1
ATOM 2358 C C . ASP B 1 93 ? 6.078 -16.406 18.969 1 90.62 93 ASP B C 1
ATOM 2360 O O . ASP B 1 93 ? 7.09 -15.711 19.062 1 90.62 93 ASP B O 1
ATOM 2364 N N . TYR B 1 94 ? 5.391 -16.438 18.016 1 92 94 TYR B N 1
ATOM 2365 C CA . TYR B 1 94 ? 5.695 -15.641 16.828 1 92 94 TYR B CA 1
ATOM 2366 C C . TYR B 1 94 ? 5.672 -14.148 17.141 1 92 94 TYR B C 1
ATOM 2368 O O . TYR B 1 94 ? 4.711 -13.648 17.734 1 92 94 TYR B O 1
ATOM 2376 N N . GLN B 1 95 ? 6.758 -13.5 16.797 1 94.12 95 GLN B N 1
ATOM 2377 C CA . GLN B 1 95 ? 6.871 -12.047 16.891 1 94.12 95 GLN B CA 1
ATOM 2378 C C . GLN B 1 95 ? 7.133 -11.43 15.516 1 94.12 95 GLN B C 1
ATOM 2380 O O . GLN B 1 95 ? 8.242 -11.539 14.984 1 94.12 95 GLN B O 1
ATOM 2385 N N . ALA B 1 96 ? 6.27 -10.68 15.039 1 94.75 96 ALA B N 1
ATOM 2386 C CA . ALA B 1 96 ? 6.273 -10.203 13.656 1 94.75 96 ALA B CA 1
ATOM 2387 C C . ALA B 1 96 ? 7.547 -9.414 13.352 1 94.75 96 ALA B C 1
ATOM 2389 O O . ALA B 1 96 ? 8.148 -9.586 12.281 1 94.75 96 ALA B O 1
ATOM 2390 N N . LEU B 1 97 ? 7.938 -8.539 14.289 1 96.38 97 LEU B N 1
ATOM 2391 C CA . LEU B 1 97 ? 9.117 -7.715 14.047 1 96.38 97 LEU B CA 1
ATOM 2392 C C . LEU B 1 97 ? 10.383 -8.57 14.023 1 96.38 97 LEU B C 1
ATOM 2394 O O . LEU B 1 97 ? 11.25 -8.383 13.172 1 96.38 97 LEU B O 1
ATOM 2398 N N . LEU B 1 98 ? 10.508 -9.453 14.969 1 97.19 98 LEU B N 1
ATOM 2399 C CA . LEU B 1 98 ? 11.68 -10.312 15.055 1 97.19 98 LEU B CA 1
ATOM 2400 C C . LEU B 1 98 ? 11.773 -11.234 13.836 1 97.19 98 LEU B C 1
ATOM 2402 O O . LEU B 1 98 ? 12.805 -11.281 13.164 1 97.19 98 LEU B O 1
ATOM 2406 N N . GLN B 1 99 ? 10.703 -11.953 13.578 1 97 99 GLN B N 1
ATOM 2407 C CA . GLN B 1 99 ? 10.703 -12.883 12.445 1 97 99 GLN B CA 1
ATOM 2408 C C . GLN B 1 99 ? 10.797 -12.133 11.117 1 97 99 GLN B C 1
ATOM 2410 O O . GLN B 1 99 ? 11.375 -12.641 10.156 1 97 99 GLN B O 1
ATOM 2415 N N . GLY B 1 100 ? 10.086 -10.961 11.039 1 98.19 100 GLY B N 1
ATOM 2416 C CA . GLY B 1 100 ? 10.164 -10.156 9.836 1 98.19 100 GLY B CA 1
ATOM 2417 C C . GLY B 1 100 ? 11.57 -9.664 9.539 1 98.19 100 GLY B C 1
ATOM 2418 O O . GLY B 1 100 ? 11.984 -9.609 8.375 1 98.19 100 GLY B O 1
ATOM 2419 N N . THR B 1 101 ? 12.273 -9.328 10.617 1 98.19 101 THR B N 1
ATOM 2420 C CA . THR B 1 101 ? 13.664 -8.914 10.461 1 98.19 101 THR B CA 1
ATOM 2421 C C . THR B 1 101 ? 14.523 -10.07 9.945 1 98.19 101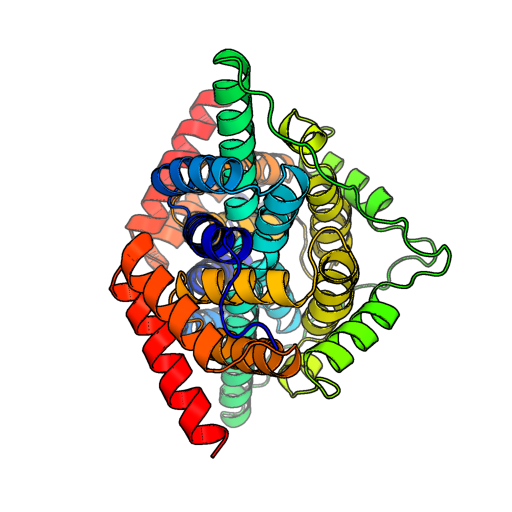 THR B C 1
ATOM 2423 O O . THR B 1 101 ? 15.367 -9.883 9.062 1 98.19 101 THR B O 1
ATOM 2426 N N . GLN B 1 102 ? 14.336 -11.234 10.477 1 97.69 102 GLN B N 1
ATOM 2427 C CA . GLN B 1 102 ? 15.062 -12.422 10.039 1 97.69 102 GLN B CA 1
ATOM 2428 C C . GLN B 1 102 ? 14.734 -12.758 8.586 1 97.69 102 GLN B C 1
ATOM 2430 O O . GLN B 1 102 ? 15.641 -13.047 7.793 1 97.69 102 GLN B O 1
ATOM 2435 N N . ASN B 1 103 ? 13.453 -12.742 8.242 1 97.88 103 ASN B N 1
ATOM 2436 C CA . ASN B 1 103 ? 13.039 -13 6.863 1 97.88 103 ASN B CA 1
ATOM 2437 C C . ASN B 1 103 ? 13.664 -12.008 5.895 1 97.88 103 ASN B C 1
ATOM 2439 O O . ASN B 1 103 ? 14.172 -12.391 4.84 1 97.88 103 ASN B O 1
ATOM 2443 N N . GLN B 1 104 ? 13.547 -10.727 6.27 1 98.12 104 GLN B N 1
ATOM 2444 C CA . GLN B 1 104 ? 14.117 -9.688 5.422 1 98.12 104 GLN B CA 1
ATOM 2445 C C . GLN B 1 104 ? 15.602 -9.914 5.184 1 98.12 104 GLN B C 1
ATOM 2447 O O . GLN B 1 104 ? 16.078 -9.797 4.055 1 98.12 104 GLN B O 1
ATOM 2452 N N . THR B 1 105 ? 16.328 -10.227 6.25 1 98 105 THR B N 1
ATOM 2453 C CA . THR B 1 105 ? 17.766 -10.477 6.16 1 98 105 THR B CA 1
ATOM 2454 C C . THR B 1 105 ? 18.047 -11.664 5.246 1 98 105 THR B C 1
ATOM 2456 O O . THR B 1 105 ? 18.969 -11.617 4.426 1 98 105 THR B O 1
ATOM 2459 N N . GLN B 1 106 ? 17.328 -12.695 5.398 1 97.19 106 GLN B N 1
ATOM 2460 C CA . GLN B 1 106 ? 17.516 -13.883 4.566 1 97.19 106 GLN B CA 1
ATOM 2461 C C . GLN B 1 106 ? 17.172 -13.594 3.109 1 97.19 106 GLN B C 1
ATOM 2463 O O . GLN B 1 106 ? 17.891 -14.008 2.203 1 97.19 106 GLN B O 1
ATOM 2468 N N . LEU B 1 107 ? 16.125 -12.891 2.871 1 97.44 107 LEU B N 1
ATOM 2469 C CA . LEU B 1 107 ? 15.672 -12.57 1.521 1 97.44 107 LEU B CA 1
ATOM 2470 C C . LEU B 1 107 ? 16.672 -11.664 0.812 1 97.44 107 LEU B C 1
ATOM 2472 O O . LEU B 1 107 ? 16.984 -11.875 -0.364 1 97.44 107 LEU B O 1
ATOM 2476 N N . VAL B 1 108 ? 17.125 -10.711 1.543 1 96.31 108 VAL B N 1
ATOM 2477 C CA . VAL B 1 108 ? 18.016 -9.711 0.962 1 96.31 108 VAL B CA 1
ATOM 2478 C C . VAL B 1 108 ? 19.438 -10.258 0.903 1 96.31 108 VAL B C 1
ATOM 2480 O O . VAL B 1 108 ? 20.219 -9.914 0.007 1 96.31 108 VAL B O 1
ATOM 2483 N N . GLY B 1 109 ? 19.828 -11.188 1.831 1 96.12 109 GLY B N 1
ATOM 2484 C CA . GLY B 1 109 ? 21.172 -11.742 1.939 1 96.12 109 GLY B CA 1
ATOM 2485 C C . GLY B 1 109 ? 22.031 -11.008 2.953 1 96.12 109 GLY B C 1
ATOM 2486 O O . GLY B 1 109 ? 23.172 -11.414 3.209 1 96.12 109 GLY B O 1
ATOM 2487 N N . GLN B 1 110 ? 21.5 -9.875 3.557 1 95.88 110 GLN B N 1
ATOM 2488 C CA . GLN B 1 110 ? 22.156 -9.078 4.586 1 95.88 110 GLN B CA 1
ATOM 2489 C C . GLN B 1 110 ? 21.156 -8.219 5.348 1 95.88 110 GLN B C 1
ATOM 2491 O O . GLN B 1 110 ? 20.047 -7.973 4.867 1 95.88 110 GLN B O 1
ATOM 2496 N N . PRO B 1 111 ? 21.5 -7.832 6.547 1 95.88 111 PRO B N 1
ATOM 2497 C CA . PRO B 1 111 ? 20.609 -6.898 7.242 1 95.88 111 PRO B CA 1
ATOM 2498 C C . PRO B 1 111 ? 20.391 -5.605 6.461 1 95.88 111 PRO B C 1
ATOM 2500 O O . PRO B 1 111 ? 21.328 -5.082 5.844 1 95.88 111 PRO B O 1
ATOM 2503 N N . VAL B 1 112 ? 19.188 -5.152 6.414 1 95.06 112 VAL B N 1
ATOM 2504 C CA . VAL B 1 112 ? 18.844 -3.924 5.707 1 95.06 112 VAL B CA 1
ATOM 2505 C C . VAL B 1 112 ? 18.938 -2.736 6.664 1 95.06 112 VAL B C 1
ATOM 2507 O O . VAL B 1 112 ? 18.281 -2.727 7.715 1 95.06 112 VAL B O 1
ATOM 2510 N N . LYS B 1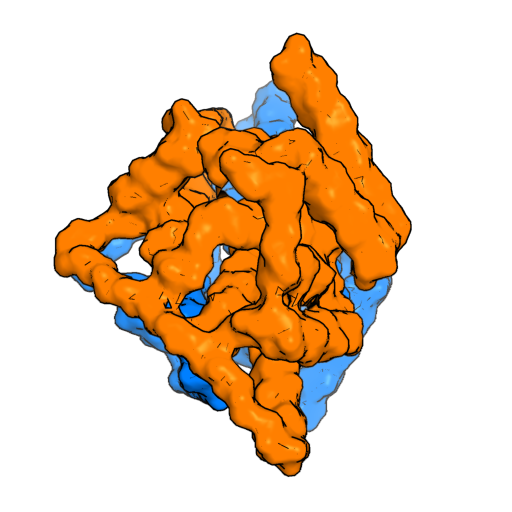 113 ? 19.719 -1.818 6.398 1 93.75 113 LYS B N 1
ATOM 2511 C CA . LYS B 1 113 ? 19.906 -0.573 7.133 1 93.75 113 LYS B CA 1
ATOM 2512 C C . LYS B 1 113 ? 20.016 0.617 6.184 1 93.75 113 LYS B C 1
ATOM 2514 O O . LYS B 1 113 ? 20.156 0.44 4.973 1 93.75 113 LYS B O 1
ATOM 2519 N N . GLY B 1 114 ? 19.812 1.843 6.715 1 94.88 114 GLY B N 1
ATOM 2520 C CA . GLY B 1 114 ? 19.969 3.045 5.91 1 94.88 114 GLY B CA 1
ATOM 2521 C C . GLY B 1 114 ? 19.438 4.289 6.59 1 94.88 114 GLY B C 1
ATOM 2522 O O . GLY B 1 114 ? 18.672 4.199 7.555 1 94.88 114 GLY B O 1
ATOM 2523 N N . ALA B 1 115 ? 19.828 5.418 6.086 1 96.88 115 ALA B N 1
ATOM 2524 C CA . ALA B 1 115 ? 19.484 6.715 6.66 1 96.88 115 ALA B CA 1
ATOM 2525 C C . ALA B 1 115 ? 17.969 6.914 6.68 1 96.88 115 ALA B C 1
ATOM 2527 O O . ALA B 1 115 ? 17.438 7.523 7.605 1 96.88 115 ALA B O 1
ATOM 2528 N N . LEU B 1 116 ? 17.328 6.398 5.68 1 97.19 116 LEU B N 1
ATOM 2529 C CA . LEU B 1 116 ? 15.883 6.555 5.578 1 97.19 116 LEU B CA 1
ATOM 2530 C C . LEU B 1 116 ? 15.18 5.902 6.762 1 97.19 116 LEU B C 1
ATOM 2532 O O . LEU B 1 116 ? 14.203 6.449 7.289 1 97.19 116 LEU B O 1
ATOM 2536 N N . PHE B 1 117 ? 15.656 4.758 7.16 1 97.12 117 PHE B N 1
ATOM 2537 C CA . PHE B 1 117 ? 15 3.984 8.211 1 97.12 117 PHE B CA 1
ATOM 2538 C C . PHE B 1 117 ? 15.297 4.57 9.586 1 97.12 117 PHE B C 1
ATOM 2540 O O . PHE B 1 117 ? 14.508 4.418 10.516 1 97.12 117 PHE B O 1
ATOM 2547 N N . GLU B 1 118 ? 16.406 5.293 9.742 1 96.62 118 GLU B N 1
ATOM 2548 C CA . GLU B 1 118 ? 16.656 6.086 10.945 1 96.62 118 GLU B CA 1
ATOM 2549 C C . GLU B 1 118 ? 15.773 7.324 10.992 1 96.62 118 GLU B C 1
ATOM 2551 O O . GLU B 1 118 ? 15.289 7.707 12.055 1 96.62 118 GLU B O 1
ATOM 2556 N N . PHE B 1 119 ? 15.602 7.918 9.812 1 97.81 119 PHE B N 1
ATOM 2557 C CA . PHE B 1 119 ? 14.797 9.125 9.656 1 97.81 119 PHE B CA 1
ATOM 2558 C C . PHE B 1 119 ? 13.328 8.836 9.945 1 97.81 119 PHE B C 1
ATOM 2560 O O . PHE B 1 119 ? 12.641 9.648 10.562 1 97.81 119 PHE B O 1
ATOM 2567 N N . ALA B 1 120 ? 12.859 7.664 9.484 1 97 120 ALA B N 1
ATOM 2568 C CA . ALA B 1 120 ? 11.477 7.242 9.664 1 97 120 ALA B CA 1
ATOM 2569 C C . ALA B 1 120 ? 11.398 5.805 10.18 1 97 120 ALA B C 1
ATOM 2571 O O . ALA B 1 120 ? 11.016 4.895 9.438 1 97 120 ALA B O 1
ATOM 2572 N N . PRO B 1 121 ? 11.578 5.656 11.438 1 96.38 121 PRO B N 1
ATOM 2573 C CA . PRO B 1 121 ? 11.656 4.297 11.984 1 96.38 121 PRO B CA 1
ATOM 2574 C C . PRO B 1 121 ? 10.336 3.537 11.852 1 96.38 121 PRO B C 1
ATOM 2576 O O . PRO B 1 121 ? 10.336 2.305 11.781 1 96.38 121 PRO B O 1
ATOM 2579 N N . ALA B 1 122 ? 9.211 4.207 11.789 1 96.19 122 ALA B N 1
ATOM 2580 C CA . ALA B 1 122 ? 7.918 3.547 11.664 1 96.19 122 ALA B CA 1
ATOM 2581 C C . ALA B 1 122 ? 7.828 2.758 10.367 1 96.19 122 ALA B C 1
ATOM 2583 O O . ALA B 1 122 ? 7.32 1.634 10.344 1 96.19 122 ALA B O 1
ATOM 2584 N N . ILE B 1 123 ? 8.305 3.354 9.258 1 97.75 123 ILE B N 1
ATOM 2585 C CA . ILE B 1 123 ? 8.227 2.674 7.969 1 97.75 123 ILE B CA 1
ATOM 2586 C C . ILE B 1 123 ? 9.133 1.442 7.98 1 97.75 123 ILE B C 1
ATOM 2588 O O . ILE B 1 123 ? 8.836 0.44 7.328 1 97.75 123 ILE B O 1
ATOM 2592 N N . ASP B 1 124 ? 10.273 1.569 8.672 1 97.62 124 ASP B N 1
ATOM 2593 C CA . ASP B 1 124 ? 11.164 0.426 8.852 1 97.62 124 ASP B CA 1
ATOM 2594 C C . ASP B 1 124 ? 10.461 -0.71 9.586 1 97.62 124 ASP B C 1
ATOM 2596 O O . ASP B 1 124 ? 10.562 -1.873 9.188 1 97.62 124 ASP B O 1
ATOM 2600 N N . GLU B 1 125 ? 9.82 -0.362 10.633 1 97.06 125 GLU B N 1
ATOM 2601 C CA . GLU B 1 125 ? 9.07 -1.348 11.406 1 97.06 125 GLU B CA 1
ATOM 2602 C C . GLU B 1 125 ? 7.984 -2.002 10.562 1 97.06 125 GLU B C 1
ATOM 2604 O O . GLU B 1 125 ? 7.781 -3.215 10.633 1 97.06 125 GLU B O 1
ATOM 2609 N N . TYR B 1 126 ? 7.258 -1.234 9.812 1 98.06 126 TYR B N 1
ATOM 2610 C CA . TYR B 1 126 ? 6.18 -1.778 8.992 1 98.06 126 TYR B CA 1
ATOM 2611 C C . TYR B 1 126 ? 6.734 -2.676 7.891 1 98.06 126 TYR B C 1
ATOM 2613 O O . TYR B 1 126 ? 6.137 -3.705 7.562 1 98.06 126 TYR B O 1
ATOM 2621 N N . LEU B 1 127 ? 7.863 -2.281 7.305 1 98.25 127 LEU B N 1
ATOM 2622 C CA . LEU B 1 127 ? 8.5 -3.17 6.34 1 98.25 127 LEU B CA 1
ATOM 2623 C C . LEU B 1 127 ? 8.859 -4.504 6.984 1 98.25 127 LEU B C 1
ATOM 2625 O O . LEU B 1 127 ? 8.5 -5.566 6.473 1 98.25 127 LEU B O 1
ATOM 2629 N N . LYS B 1 128 ? 9.477 -4.453 8.086 1 97.94 128 LYS B N 1
ATOM 2630 C CA . LYS B 1 128 ? 9.977 -5.656 8.75 1 97.94 128 LYS B CA 1
ATOM 2631 C C . LYS B 1 128 ? 8.828 -6.469 9.344 1 97.94 128 LYS B C 1
ATOM 2633 O O . LYS B 1 128 ? 8.617 -7.621 8.961 1 97.94 128 LYS B O 1
ATOM 2638 N N . ALA B 1 129 ? 8.023 -5.84 10.156 1 97.12 129 ALA B N 1
ATOM 2639 C CA . ALA B 1 129 ? 7.004 -6.57 10.906 1 97.12 129 ALA B CA 1
ATOM 2640 C C . ALA B 1 129 ? 5.848 -6.984 10 1 97.12 129 ALA B C 1
ATOM 2642 O O . ALA B 1 129 ? 5.285 -8.07 10.156 1 97.12 129 ALA B O 1
ATOM 2643 N N . HIS B 1 130 ? 5.492 -6.105 9.094 1 96.94 130 HIS B N 1
ATOM 2644 C CA . HIS B 1 130 ? 4.281 -6.391 8.336 1 96.94 130 HIS B CA 1
ATOM 2645 C C . HIS B 1 130 ? 4.609 -7.031 6.992 1 96.94 130 HIS B C 1
ATOM 2647 O O . HIS B 1 130 ? 4.164 -8.141 6.703 1 96.94 130 HIS B O 1
ATOM 2653 N N . LEU B 1 131 ? 5.41 -6.395 6.133 1 97.88 131 LEU B N 1
ATOM 2654 C CA . LEU B 1 131 ? 5.703 -6.957 4.82 1 97.88 131 LEU B CA 1
ATOM 2655 C C . LEU B 1 131 ? 6.477 -8.266 4.949 1 97.88 131 LEU B C 1
ATOM 2657 O O . LEU B 1 131 ? 5.973 -9.328 4.582 1 97.88 131 LEU B O 1
ATOM 2661 N N . PHE B 1 132 ? 7.621 -8.195 5.594 1 97.94 132 PHE B N 1
ATOM 2662 C CA . PHE B 1 132 ? 8.484 -9.375 5.633 1 97.94 132 PHE B CA 1
ATOM 2663 C C . PHE B 1 132 ? 8.078 -10.312 6.762 1 97.94 132 PHE B C 1
ATOM 2665 O O . PHE B 1 132 ? 8.422 -11.492 6.75 1 97.94 132 PHE B O 1
ATOM 2672 N N . GLY B 1 133 ? 7.387 -9.828 7.746 1 96.81 133 GLY B N 1
ATOM 2673 C CA . GLY B 1 133 ? 6.812 -10.672 8.789 1 96.81 133 GLY B CA 1
ATOM 2674 C C . GLY B 1 133 ? 5.465 -11.25 8.406 1 96.81 133 GLY B C 1
ATOM 2675 O O . GLY B 1 133 ? 5.387 -12.383 7.91 1 96.81 133 GLY B O 1
ATOM 2676 N N . ASP B 1 134 ? 4.41 -10.477 8.492 1 95.44 134 ASP B N 1
ATOM 2677 C CA . ASP B 1 134 ? 3.039 -10.945 8.336 1 95.44 134 ASP B CA 1
ATOM 2678 C C . ASP B 1 134 ? 2.816 -11.547 6.953 1 95.44 134 ASP B C 1
ATOM 2680 O O . ASP B 1 134 ? 2.182 -12.594 6.82 1 95.44 134 ASP B O 1
ATOM 2684 N N . ILE B 1 135 ? 3.344 -10.938 5.941 1 96.81 135 ILE B N 1
ATOM 2685 C CA . ILE B 1 135 ? 3.01 -11.336 4.578 1 96.81 135 ILE B CA 1
ATOM 2686 C C . ILE B 1 135 ? 3.969 -12.43 4.113 1 96.81 135 ILE B C 1
ATOM 2688 O O . ILE B 1 135 ? 3.539 -13.516 3.715 1 96.81 135 ILE B O 1
ATOM 2692 N N . PHE B 1 136 ? 5.258 -12.297 4.273 1 96.81 136 PHE B N 1
ATOM 2693 C CA . PHE B 1 136 ? 6.23 -13.211 3.689 1 96.81 136 PHE B CA 1
ATOM 2694 C C . PHE B 1 136 ? 6.391 -14.453 4.559 1 96.81 136 PHE B C 1
ATOM 2696 O O . PHE B 1 136 ? 7.035 -15.422 4.148 1 96.81 136 PHE B O 1
ATOM 2703 N N . SER B 1 137 ? 5.762 -14.477 5.727 1 96.06 137 SER B N 1
ATOM 2704 C CA . SER B 1 137 ? 5.789 -15.68 6.547 1 96.06 137 SER B CA 1
ATOM 2705 C C . SER B 1 137 ? 4.684 -16.656 6.145 1 96.06 137 SER B C 1
ATOM 2707 O O . SER B 1 137 ? 4.695 -17.812 6.551 1 96.06 137 SER B O 1
ATOM 2709 N N . ARG B 1 138 ? 3.717 -16.156 5.418 1 95.75 138 ARG B N 1
ATOM 2710 C CA . ARG B 1 138 ? 2.688 -17.047 4.906 1 95.75 138 ARG B CA 1
ATOM 2711 C C . ARG B 1 138 ? 3.254 -17.984 3.848 1 95.75 138 ARG B C 1
ATOM 2713 O O . ARG B 1 138 ? 4.016 -17.562 2.979 1 95.75 138 ARG B O 1
ATOM 2720 N N . ASP B 1 139 ? 2.877 -19.219 3.828 1 95.94 139 ASP B N 1
ATOM 2721 C CA . ASP B 1 139 ? 3.658 -20.188 3.074 1 95.94 139 ASP B CA 1
ATOM 2722 C C . ASP B 1 139 ? 2.818 -20.844 1.979 1 95.94 139 ASP B C 1
ATOM 2724 O O . ASP B 1 139 ? 3.162 -21.922 1.479 1 95.94 139 ASP B O 1
ATOM 2728 N N . VAL B 1 140 ? 1.646 -20.188 1.692 1 97.44 140 VAL B N 1
ATOM 2729 C CA . VAL B 1 140 ? 0.897 -20.641 0.525 1 97.44 140 VAL B CA 1
ATOM 2730 C C . VAL B 1 140 ? 1.725 -20.406 -0.739 1 97.44 140 VAL B C 1
ATOM 2732 O O . VAL B 1 140 ? 1.72 -21.25 -1.646 1 97.44 140 VAL B O 1
ATOM 2735 N N . LEU B 1 141 ? 2.443 -19.281 -0.848 1 97 141 LEU B N 1
ATOM 2736 C CA . LEU B 1 141 ? 3.43 -19 -1.887 1 97 141 LEU B CA 1
ATOM 2737 C C . LEU B 1 141 ? 4.848 -19.125 -1.337 1 97 141 LEU B C 1
ATOM 2739 O O . LEU B 1 141 ? 5.113 -18.703 -0.207 1 97 141 LEU B O 1
ATOM 2743 N N . ASN B 1 142 ? 5.652 -19.75 -2.141 1 96.12 142 ASN B N 1
ATOM 2744 C CA . ASN B 1 142 ? 7.055 -19.688 -1.74 1 96.12 142 ASN B CA 1
ATOM 2745 C C . ASN B 1 142 ? 7.664 -18.328 -2.055 1 96.12 142 ASN B C 1
ATOM 2747 O O . ASN B 1 142 ? 7.039 -17.5 -2.717 1 96.12 142 ASN B O 1
ATOM 2751 N N . TRP B 1 143 ? 8.844 -18.062 -1.563 1 97.06 143 TRP B N 1
ATOM 2752 C CA . TRP B 1 143 ? 9.484 -16.75 -1.66 1 97.06 143 TRP B CA 1
ATOM 2753 C C . TRP B 1 143 ? 9.812 -16.406 -3.109 1 97.06 143 TRP B C 1
ATOM 2755 O O . TRP B 1 143 ? 9.75 -15.25 -3.514 1 97.06 143 TRP B O 1
ATOM 2765 N N . GLN B 1 144 ? 10.188 -17.359 -3.906 1 96.38 144 GLN B N 1
ATOM 2766 C CA . GLN B 1 144 ? 10.477 -17.109 -5.312 1 96.38 144 GLN B CA 1
ATOM 2767 C C . GLN B 1 144 ? 9.242 -16.609 -6.055 1 96.38 144 GLN B C 1
ATOM 2769 O O . GLN B 1 144 ? 9.305 -15.648 -6.816 1 96.38 144 GLN B O 1
ATOM 2774 N N . ASP B 1 145 ? 8.086 -17.281 -5.785 1 97.12 145 ASP B N 1
ATOM 2775 C CA . ASP B 1 145 ? 6.828 -16.875 -6.41 1 97.12 145 ASP B CA 1
ATOM 2776 C C . ASP B 1 145 ? 6.426 -15.461 -5.961 1 97.12 145 ASP B C 1
ATOM 2778 O O . ASP B 1 145 ? 5.941 -14.664 -6.766 1 97.12 145 ASP B O 1
ATOM 2782 N N . ARG B 1 146 ? 6.637 -15.188 -4.684 1 98.25 146 ARG B N 1
ATOM 2783 C CA . ARG B 1 146 ? 6.332 -13.859 -4.156 1 98.25 146 ARG B CA 1
ATOM 2784 C C . ARG B 1 146 ? 7.18 -12.789 -4.836 1 98.25 146 ARG B C 1
ATOM 2786 O O . ARG B 1 146 ? 6.68 -11.711 -5.168 1 98.25 146 ARG B O 1
ATOM 2793 N N . GLU B 1 147 ? 8.43 -13.117 -5.055 1 98.31 147 GLU B N 1
ATOM 2794 C CA . GLU B 1 147 ? 9.312 -12.141 -5.672 1 98.31 147 GLU B CA 1
ATOM 2795 C C . GLU B 1 147 ? 8.992 -11.961 -7.152 1 98.31 147 GLU B C 1
ATOM 2797 O O . GLU B 1 147 ? 9.117 -10.859 -7.695 1 98.31 147 GLU B O 1
ATOM 2802 N N . ILE B 1 148 ? 8.586 -13.039 -7.789 1 98.31 148 ILE B N 1
ATOM 2803 C CA . ILE B 1 148 ? 8.164 -12.93 -9.18 1 98.31 148 ILE B CA 1
ATOM 2804 C C . ILE B 1 148 ? 6.941 -12.023 -9.281 1 98.31 148 ILE B C 1
ATOM 2806 O O . ILE B 1 148 ? 6.875 -11.148 -10.148 1 98.31 148 ILE B O 1
ATOM 2810 N N . ALA B 1 149 ? 5.98 -12.172 -8.352 1 98.81 149 ALA B N 1
ATOM 2811 C CA . ALA B 1 149 ? 4.816 -11.289 -8.297 1 98.81 149 ALA B CA 1
ATOM 2812 C C . ALA B 1 149 ? 5.234 -9.844 -8.047 1 98.81 149 ALA B C 1
ATOM 2814 O O . ALA B 1 149 ? 4.758 -8.93 -8.719 1 98.81 149 ALA B O 1
ATOM 2815 N N . THR B 1 150 ? 6.16 -9.656 -7.105 1 98.88 150 THR B N 1
ATOM 2816 C CA . THR B 1 150 ? 6.625 -8.328 -6.734 1 98.88 150 THR B CA 1
ATOM 2817 C C . THR B 1 150 ? 7.289 -7.637 -7.922 1 98.88 150 THR B C 1
ATOM 2819 O O . THR B 1 150 ? 6.984 -6.484 -8.227 1 98.88 150 THR B O 1
ATOM 2822 N N . LEU B 1 151 ? 8.156 -8.359 -8.617 1 98.88 151 LEU B N 1
ATOM 2823 C CA . LEU B 1 151 ? 8.82 -7.809 -9.789 1 98.88 151 LEU B CA 1
ATOM 2824 C C . LEU B 1 151 ? 7.797 -7.391 -10.844 1 98.88 151 LEU B C 1
ATOM 2826 O O . LEU B 1 151 ? 7.945 -6.344 -11.477 1 98.88 151 LEU B O 1
ATOM 2830 N N . SER B 1 152 ? 6.801 -8.195 -10.992 1 98.94 152 SER B N 1
ATOM 2831 C CA . SER B 1 152 ? 5.754 -7.922 -11.969 1 98.94 152 SER B CA 1
ATOM 2832 C C . SER B 1 152 ? 4.953 -6.68 -11.594 1 98.94 152 SER B C 1
ATOM 2834 O O . SER B 1 152 ? 4.668 -5.836 -12.445 1 98.94 152 SER B O 1
ATOM 2836 N N . MET B 1 153 ? 4.602 -6.539 -10.297 1 98.94 153 MET B N 1
ATOM 2837 C CA . MET B 1 153 ? 3.869 -5.375 -9.805 1 98.94 153 MET B CA 1
ATOM 2838 C C . MET B 1 153 ? 4.676 -4.098 -10.016 1 98.94 153 MET B C 1
ATOM 2840 O O . MET B 1 153 ? 4.16 -3.111 -10.547 1 98.94 153 MET B O 1
ATOM 2844 N N . LEU B 1 154 ? 5.941 -4.145 -9.625 1 98.88 154 LEU B N 1
ATOM 2845 C CA . LEU B 1 154 ? 6.801 -2.965 -9.688 1 98.88 154 LEU B CA 1
ATOM 2846 C C . LEU B 1 154 ? 7.035 -2.543 -11.133 1 98.88 154 LEU B C 1
ATOM 2848 O O . LEU B 1 154 ? 7.156 -1.35 -11.422 1 98.88 154 LEU B O 1
ATOM 2852 N N . SER B 1 155 ? 7.07 -3.492 -12.047 1 98.81 155 SER B N 1
ATOM 2853 C CA . SER B 1 155 ? 7.258 -3.184 -13.461 1 98.81 155 SER B CA 1
ATOM 2854 C C . SER B 1 155 ? 6.039 -2.473 -14.039 1 98.81 155 SER B C 1
ATOM 2856 O O . SER B 1 155 ? 6.156 -1.725 -15.008 1 98.81 155 SER B O 1
ATOM 2858 N N . ALA B 1 156 ? 4.879 -2.711 -13.422 1 98.69 156 ALA B N 1
ATOM 2859 C CA . ALA B 1 156 ? 3.627 -2.162 -13.938 1 98.69 156 ALA B CA 1
ATOM 2860 C C . ALA B 1 156 ? 3.365 -0.771 -13.367 1 98.69 156 ALA B C 1
ATOM 2862 O O . ALA B 1 156 ? 2.398 -0.108 -13.75 1 98.69 156 ALA B O 1
ATOM 2863 N N . LEU B 1 157 ? 4.203 -0.33 -12.461 1 98.12 157 LEU B N 1
ATOM 2864 C CA . LEU B 1 157 ? 4.086 0.989 -11.844 1 98.12 157 LEU B CA 1
ATOM 2865 C C . LEU B 1 157 ? 5.191 1.917 -12.344 1 98.12 157 LEU B C 1
ATOM 2867 O O . LEU B 1 157 ? 6.32 1.476 -12.578 1 98.12 157 LEU B O 1
ATOM 2871 N N . GLU B 1 158 ? 4.883 3.168 -12.523 1 97.12 158 GLU B N 1
ATOM 2872 C CA . GLU B 1 158 ? 5.879 4.145 -12.945 1 97.12 158 GLU B CA 1
ATOM 2873 C C . GLU B 1 158 ? 6.551 4.801 -11.742 1 97.12 158 GLU B C 1
ATOM 2875 O O . GLU B 1 158 ? 5.93 4.973 -10.695 1 97.12 158 GLU B O 1
ATOM 2880 N N . GLY B 1 159 ? 7.773 5.105 -11.914 1 97.31 159 GLY B N 1
ATOM 2881 C CA . GLY B 1 159 ? 8.477 5.914 -10.93 1 97.31 159 GLY B CA 1
ATOM 2882 C C . GLY B 1 159 ? 8.984 5.105 -9.75 1 97.31 159 GLY B C 1
ATOM 2883 O O . GLY B 1 159 ? 9.266 5.66 -8.68 1 97.31 159 GLY B O 1
ATOM 2884 N N . VAL B 1 160 ? 9.117 3.773 -9.93 1 98.25 160 VAL B N 1
ATOM 2885 C CA . VAL B 1 160 ? 9.516 2.965 -8.781 1 98.25 160 VAL B CA 1
ATOM 2886 C C . VAL B 1 160 ? 10.68 2.055 -9.164 1 98.25 160 VAL B C 1
ATOM 2888 O O . VAL B 1 160 ? 10.766 0.914 -8.703 1 98.25 160 VAL B O 1
ATOM 2891 N N . ASP B 1 161 ? 11.578 2.553 -10.031 1 97.75 161 ASP B N 1
ATOM 2892 C CA . ASP B 1 161 ? 12.695 1.784 -10.578 1 97.75 161 ASP B CA 1
ATOM 2893 C C . ASP B 1 161 ? 13.664 1.368 -9.477 1 97.75 161 ASP B C 1
ATOM 2895 O O . ASP B 1 161 ? 14.273 0.297 -9.547 1 97.75 161 ASP B O 1
ATOM 2899 N N . SER B 1 162 ? 13.867 2.207 -8.461 1 97.12 162 SER B N 1
ATOM 2900 C CA . SER B 1 162 ? 14.781 1.867 -7.379 1 97.12 162 SER B CA 1
ATOM 2901 C C . SER B 1 162 ? 14.305 0.645 -6.605 1 97.12 162 SER B C 1
ATOM 2903 O O . SER B 1 162 ? 15.102 -0.214 -6.23 1 97.12 162 SER B O 1
ATOM 2905 N N . GLN B 1 163 ? 13.016 0.568 -6.371 1 98.31 163 GLN B N 1
ATOM 2906 C CA . GLN B 1 163 ? 12.438 -0.586 -5.691 1 98.31 163 GLN B CA 1
ATOM 2907 C C . GLN B 1 163 ? 12.5 -1.83 -6.57 1 98.31 163 GLN B C 1
ATOM 2909 O O . GLN B 1 163 ? 12.711 -2.939 -6.074 1 98.31 163 GLN B O 1
ATOM 2914 N N . LEU B 1 164 ? 12.234 -1.606 -7.91 1 98.62 164 LEU B N 1
ATOM 2915 C CA . LEU B 1 164 ? 12.375 -2.719 -8.844 1 98.62 164 LEU B CA 1
ATOM 2916 C C . LEU B 1 164 ? 13.789 -3.279 -8.812 1 98.62 164 LEU B C 1
ATOM 2918 O O . LEU B 1 164 ? 13.984 -4.496 -8.789 1 98.62 164 LEU B O 1
ATOM 2922 N N . GLN B 1 165 ? 14.781 -2.428 -8.781 1 97.62 165 GLN B N 1
ATOM 2923 C CA . GLN B 1 165 ? 16.172 -2.85 -8.703 1 97.62 165 GLN B CA 1
ATOM 2924 C C . GLN B 1 165 ? 16.438 -3.625 -7.414 1 97.62 165 GLN B C 1
ATOM 2926 O O . GLN B 1 165 ? 17.109 -4.66 -7.434 1 97.62 165 GLN B O 1
ATOM 2931 N N . SER B 1 166 ? 15.969 -3.131 -6.332 1 97.12 166 SER B N 1
ATOM 2932 C CA . SER B 1 166 ? 16.156 -3.795 -5.043 1 97.12 166 SER B CA 1
ATOM 2933 C C . SER B 1 166 ? 15.562 -5.199 -5.059 1 97.12 166 SER B C 1
ATOM 2935 O O . SER B 1 166 ? 16.172 -6.141 -4.539 1 97.12 166 SER B O 1
ATOM 2937 N N . HIS B 1 167 ? 14.422 -5.371 -5.656 1 98.44 167 HIS B N 1
ATOM 2938 C CA . HIS B 1 167 ? 13.75 -6.664 -5.633 1 98.44 167 HIS B CA 1
ATOM 2939 C C . HIS B 1 167 ? 14.344 -7.613 -6.672 1 98.44 167 HIS B C 1
ATOM 2941 O O . HIS B 1 167 ? 14.219 -8.836 -6.547 1 98.44 167 HIS B O 1
ATOM 2947 N N . LEU B 1 168 ? 14.977 -7.055 -7.742 1 98.19 168 LEU B N 1
ATOM 2948 C CA . LEU B 1 168 ? 15.789 -7.918 -8.594 1 98.19 168 LEU B CA 1
ATOM 2949 C C . LEU B 1 168 ? 16.906 -8.586 -7.789 1 98.19 168 LEU B C 1
ATOM 2951 O O . LEU B 1 168 ? 17.172 -9.773 -7.957 1 98.19 168 LEU B O 1
ATOM 2955 N N . ASN B 1 169 ? 17.516 -7.812 -6.906 1 96.81 169 ASN B N 1
ATOM 2956 C CA . ASN B 1 169 ? 18.547 -8.359 -6.039 1 96.81 169 ASN B CA 1
ATOM 2957 C C . ASN B 1 169 ? 18 -9.445 -5.117 1 96.81 169 ASN B C 1
ATOM 2959 O O . ASN B 1 169 ? 18.625 -10.492 -4.934 1 96.81 169 ASN B O 1
ATOM 2963 N N . ILE B 1 170 ? 16.875 -9.188 -4.535 1 97.62 170 ILE B N 1
ATOM 2964 C CA . ILE B 1 170 ? 16.25 -10.148 -3.633 1 97.62 170 ILE B CA 1
ATOM 2965 C C . ILE B 1 170 ? 15.906 -11.422 -4.398 1 97.62 170 ILE B C 1
ATOM 2967 O O . ILE B 1 170 ? 16.172 -12.531 -3.93 1 97.62 170 ILE B O 1
ATOM 2971 N N . ALA B 1 171 ? 15.312 -11.227 -5.586 1 97.5 171 ALA B N 1
ATOM 2972 C CA . ALA B 1 171 ? 14.938 -12.375 -6.406 1 97.5 171 ALA B CA 1
ATOM 2973 C C . ALA B 1 171 ? 16.156 -13.203 -6.777 1 97.5 171 ALA B C 1
ATOM 2975 O O . ALA B 1 171 ? 16.109 -14.438 -6.742 1 97.5 171 ALA B O 1
ATOM 2976 N N . LYS B 1 172 ? 17.188 -12.547 -7.113 1 95.81 172 LYS B N 1
ATOM 2977 C CA . LYS B 1 172 ? 18.422 -13.242 -7.426 1 95.81 172 LYS B CA 1
ATOM 2978 C C . LYS B 1 172 ? 18.938 -14.039 -6.223 1 95.81 172 LYS B C 1
ATOM 2980 O O . LYS B 1 172 ? 19.328 -15.195 -6.359 1 95.81 172 LYS B O 1
ATOM 2985 N N . THR B 1 173 ? 18.938 -13.422 -5.074 1 93.81 173 THR B N 1
ATOM 2986 C CA . THR B 1 173 ? 19.375 -14.062 -3.838 1 93.81 173 THR B CA 1
ATOM 2987 C C . THR B 1 173 ? 18.516 -15.289 -3.537 1 93.81 173 THR B C 1
ATOM 2989 O O . THR B 1 173 ? 19 -16.266 -2.947 1 93.81 173 THR B O 1
ATOM 2992 N N . GLN B 1 174 ? 17.234 -15.25 -4.078 1 92.25 174 GLN B N 1
ATOM 2993 C CA . GLN B 1 174 ? 16.297 -16.344 -3.822 1 92.25 174 GLN B CA 1
ATOM 2994 C C . GLN B 1 174 ? 16.328 -17.359 -4.965 1 92.25 174 GLN B C 1
ATOM 2996 O O . GLN B 1 174 ? 15.406 -18.172 -5.086 1 92.25 174 GLN B O 1
ATOM 3001 N N . GLY B 1 175 ? 17.266 -17.188 -5.887 1 92 175 GLY B N 1
ATOM 3002 C CA . GLY B 1 175 ? 17.547 -18.266 -6.832 1 92 175 GLY B CA 1
ATOM 3003 C C . GLY B 1 175 ? 16.906 -18.031 -8.195 1 92 175 GLY B C 1
ATOM 3004 O O . GLY B 1 175 ? 16.953 -18.906 -9.055 1 92 175 GLY B O 1
ATOM 3005 N N . VAL B 1 176 ? 16.297 -16.891 -8.375 1 95.38 176 VAL B N 1
ATOM 3006 C CA . VAL B 1 176 ? 15.797 -16.594 -9.711 1 95.38 176 VAL B CA 1
ATOM 3007 C C . VAL B 1 176 ? 16.969 -16.344 -10.656 1 95.38 176 VAL B C 1
ATOM 3009 O O . VAL B 1 176 ? 17.781 -15.453 -10.43 1 95.38 176 VAL B O 1
ATOM 3012 N N . SER B 1 177 ? 17.031 -17.094 -11.703 1 95.06 177 SER B N 1
ATOM 3013 C CA . SER B 1 177 ? 18.172 -17.062 -12.609 1 95.06 177 SER B CA 1
ATOM 3014 C C . SER B 1 177 ? 18.062 -15.93 -13.617 1 95.06 177 SER B C 1
ATOM 3016 O O . SER B 1 177 ? 16.969 -15.367 -13.797 1 95.06 177 SER B O 1
ATOM 3018 N N . SER B 1 178 ? 19.188 -15.68 -14.273 1 94.44 178 SER B N 1
ATOM 3019 C CA . SER B 1 178 ? 19.188 -14.672 -15.328 1 94.44 178 SER B CA 1
ATOM 3020 C C . SER B 1 178 ? 18.219 -15.039 -16.453 1 94.44 178 SER B C 1
ATOM 3022 O O . SER B 1 178 ? 17.562 -14.164 -17.016 1 94.44 178 SER B O 1
ATOM 3024 N N . HIS B 1 179 ? 18.203 -16.281 -16.719 1 95.81 179 HIS B N 1
ATOM 3025 C CA . HIS B 1 179 ? 17.281 -16.766 -17.75 1 95.81 179 HIS B CA 1
ATOM 3026 C C . HIS B 1 179 ? 15.828 -16.547 -17.344 1 95.81 179 HIS B C 1
ATOM 3028 O O . HIS B 1 179 ? 15 -16.156 -18.172 1 95.81 179 HIS B O 1
ATOM 3034 N N . GLN B 1 180 ? 15.539 -16.75 -16.094 1 97.38 180 GLN B N 1
ATOM 3035 C CA . GLN B 1 180 ? 14.195 -16.531 -15.594 1 97.38 180 GLN B CA 1
ATOM 3036 C C . GLN B 1 180 ? 13.836 -15.047 -15.617 1 97.38 180 GLN B C 1
ATOM 3038 O O . GLN B 1 180 ? 12.695 -14.68 -15.898 1 97.38 180 GLN B O 1
ATOM 3043 N N . PHE B 1 181 ? 14.82 -14.18 -15.336 1 98 181 PHE B N 1
ATOM 3044 C CA . PHE B 1 181 ? 14.586 -12.742 -15.461 1 98 181 PHE B CA 1
ATOM 3045 C C . PHE B 1 181 ? 14.219 -12.375 -16.891 1 98 181 PHE B C 1
ATOM 3047 O O . PHE B 1 181 ? 13.305 -11.586 -17.109 1 98 181 PHE B O 1
ATOM 3054 N N . GLU B 1 182 ? 14.875 -12.977 -17.812 1 97.19 182 GLU B N 1
ATOM 3055 C CA . GLU B 1 182 ? 14.578 -12.719 -19.219 1 97.19 182 GLU B CA 1
ATOM 3056 C C . GLU B 1 182 ? 13.188 -13.211 -19.594 1 97.19 182 GLU B C 1
ATOM 3058 O O . GLU B 1 182 ? 12.492 -12.57 -20.391 1 97.19 182 GLU B O 1
ATOM 3063 N N . ASN B 1 183 ? 12.852 -14.336 -19.062 1 98.12 183 ASN B N 1
ATOM 3064 C CA . ASN B 1 183 ? 11.5 -14.844 -19.297 1 98.12 183 ASN B CA 1
ATOM 3065 C C . ASN B 1 183 ? 10.438 -13.914 -18.719 1 98.12 183 ASN B C 1
ATOM 3067 O O . ASN B 1 183 ? 9.406 -13.68 -19.359 1 98.12 183 ASN B O 1
ATOM 3071 N N . ILE B 1 184 ? 10.664 -13.398 -17.516 1 98.69 184 ILE B N 1
ATOM 3072 C CA . ILE B 1 184 ? 9.75 -12.445 -16.891 1 98.69 184 ILE B CA 1
ATOM 3073 C C . ILE B 1 184 ? 9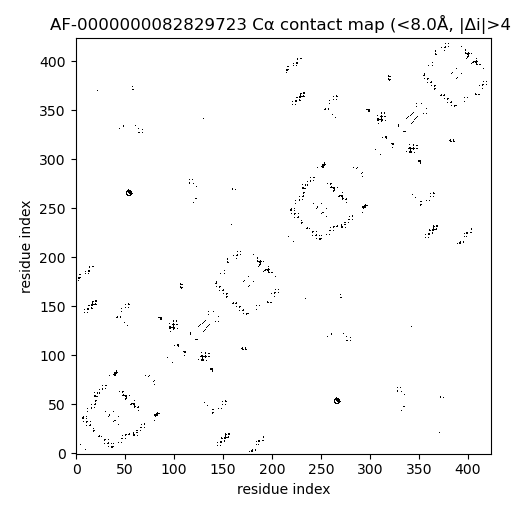.586 -11.227 -17.797 1 98.69 184 ILE B C 1
ATOM 3075 O O . ILE B 1 184 ? 8.461 -10.789 -18.062 1 98.69 184 ILE B O 1
ATOM 3079 N N . GLN B 1 185 ? 10.719 -10.742 -18.297 1 98.69 185 GLN B N 1
ATOM 3080 C CA . GLN B 1 185 ? 10.703 -9.578 -19.188 1 98.69 185 GLN B CA 1
ATOM 3081 C C . GLN B 1 185 ? 9.859 -9.852 -20.438 1 98.69 185 GLN B C 1
ATOM 3083 O O . GLN B 1 185 ? 9.047 -9.016 -20.828 1 98.69 185 GLN B O 1
ATOM 3088 N N . LYS B 1 186 ? 10.016 -10.992 -21.016 1 98.5 186 LYS B N 1
ATOM 3089 C CA . LYS B 1 186 ? 9.297 -11.359 -22.234 1 98.5 186 LYS B CA 1
ATOM 3090 C C . LYS B 1 186 ? 7.793 -11.461 -21.969 1 98.5 186 LYS B C 1
ATOM 3092 O O . LYS B 1 186 ? 6.984 -10.977 -22.766 1 98.5 186 LYS B O 1
ATOM 3097 N N . ILE B 1 187 ? 7.445 -12.047 -20.922 1 98.69 187 ILE B N 1
ATOM 3098 C CA . ILE B 1 187 ? 6.039 -12.227 -20.578 1 98.69 187 ILE B CA 1
ATOM 3099 C C . ILE B 1 187 ? 5.398 -10.875 -20.281 1 98.69 187 ILE B C 1
ATOM 3101 O O . ILE B 1 187 ? 4.281 -10.602 -20.734 1 98.69 187 ILE B O 1
ATOM 3105 N N . LEU B 1 188 ? 6.086 -10 -19.547 1 98.88 188 LEU B N 1
ATOM 3106 C CA . LEU B 1 188 ? 5.586 -8.656 -19.297 1 98.88 188 LEU B CA 1
ATOM 3107 C C . LEU B 1 188 ? 5.352 -7.906 -20.594 1 98.88 188 LEU B C 1
ATOM 3109 O O . LEU B 1 188 ? 4.305 -7.273 -20.781 1 98.88 188 LEU B O 1
ATOM 3113 N N . ALA B 1 189 ? 6.301 -8.039 -21.516 1 98.75 189 ALA B N 1
ATOM 3114 C CA . ALA B 1 189 ? 6.215 -7.324 -22.797 1 98.75 189 ALA B CA 1
ATOM 3115 C C . ALA B 1 189 ? 5.078 -7.871 -23.656 1 98.75 189 ALA B C 1
ATOM 3117 O O . ALA B 1 189 ? 4.379 -7.113 -24.328 1 98.75 189 ALA B O 1
ATOM 3118 N N . GLU B 1 190 ? 4.871 -9.156 -23.625 1 98.5 190 GLU B N 1
ATOM 3119 C CA . GLU B 1 190 ? 3.926 -9.82 -24.516 1 98.5 190 GLU B CA 1
ATOM 3120 C C . GLU B 1 190 ? 2.516 -9.805 -23.938 1 98.5 190 GLU B C 1
ATOM 3122 O O . GLU B 1 190 ? 1.538 -9.633 -24.672 1 98.5 190 GLU B O 1
ATOM 3127 N N . LYS B 1 191 ? 2.396 -9.984 -22.641 1 98.25 191 LYS B N 1
ATOM 3128 C CA . LYS B 1 191 ? 1.083 -10.211 -22.047 1 98.25 191 LYS B CA 1
ATOM 3129 C C . LYS B 1 191 ? 0.559 -8.945 -21.359 1 98.25 191 LYS B C 1
ATOM 3131 O O . LYS B 1 191 ? -0.652 -8.773 -21.219 1 98.25 191 LYS B O 1
ATOM 3136 N N . VAL B 1 192 ? 1.423 -8.094 -20.938 1 98.5 192 VAL B N 1
ATOM 3137 C CA . VAL B 1 192 ? 0.985 -6.887 -20.25 1 98.5 192 VAL B CA 1
ATOM 3138 C C . VAL B 1 192 ? 1.074 -5.691 -21.188 1 98.5 192 VAL B C 1
ATOM 3140 O O . VAL B 1 192 ? 0.059 -5.23 -21.719 1 98.5 192 VAL B O 1
ATOM 3143 N N . SER B 1 193 ? 2.205 -5.172 -21.516 1 98.56 193 SER B N 1
ATOM 3144 C CA . SER B 1 193 ? 2.412 -4.145 -22.531 1 98.56 193 SER B CA 1
ATOM 3145 C C . SER B 1 193 ? 3.893 -3.982 -22.859 1 98.56 193 S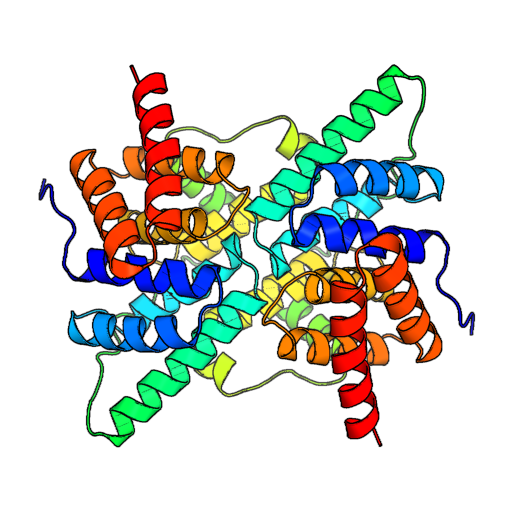ER B C 1
ATOM 3147 O O . SER B 1 193 ? 4.754 -4.297 -22.047 1 98.56 193 SER B O 1
ATOM 3149 N N . LEU B 1 194 ? 4.191 -3.473 -24 1 98.38 194 LEU B N 1
ATOM 3150 C CA . LEU B 1 194 ? 5.566 -3.203 -24.406 1 98.38 194 LEU B CA 1
ATOM 3151 C C . LEU B 1 194 ? 6.238 -2.236 -23.438 1 98.38 194 LEU B C 1
ATOM 3153 O O . LEU B 1 194 ? 7.426 -2.373 -23.141 1 98.38 194 LEU B O 1
ATOM 3157 N N . GLN B 1 195 ? 5.523 -1.327 -23 1 98.31 195 GLN B N 1
ATOM 3158 C CA . GLN B 1 195 ? 6.047 -0.312 -22.094 1 98.31 195 GLN B CA 1
ATOM 3159 C C . GLN B 1 195 ? 6.473 -0.93 -20.766 1 98.31 195 GLN B C 1
ATOM 3161 O O . GLN B 1 195 ? 7.543 -0.611 -20.234 1 98.31 195 GLN B O 1
ATOM 3166 N N . VAL B 1 196 ? 5.656 -1.828 -20.234 1 98.62 196 VAL B N 1
ATOM 3167 C CA . VAL B 1 196 ? 5.961 -2.482 -18.969 1 98.62 196 VAL B CA 1
ATOM 3168 C C . VAL B 1 196 ? 7.176 -3.391 -19.125 1 98.62 196 VAL B C 1
ATOM 3170 O O . VAL B 1 196 ? 8.055 -3.422 -18.266 1 98.62 196 VAL B O 1
ATOM 3173 N N . GLY B 1 197 ? 7.176 -4.176 -20.219 1 98.75 197 GLY B N 1
ATOM 3174 C CA . GLY B 1 197 ? 8.336 -4.996 -20.516 1 98.75 197 GLY B CA 1
ATOM 3175 C C . GLY B 1 197 ? 9.617 -4.195 -20.641 1 98.75 197 GLY B C 1
ATOM 3176 O O . GLY B 1 197 ? 10.68 -4.629 -20.172 1 98.75 197 GLY B O 1
ATOM 3177 N N . GLN B 1 198 ? 9.531 -3.002 -21.266 1 98.44 198 GLN B N 1
ATOM 3178 C CA . GLN B 1 198 ? 10.695 -2.145 -21.453 1 98.44 198 GLN B CA 1
ATOM 3179 C C . GLN B 1 198 ? 11.195 -1.588 -20.125 1 98.44 198 GLN B C 1
ATOM 3181 O O . GLN B 1 198 ? 12.406 -1.453 -19.922 1 98.44 198 GLN B O 1
ATOM 3186 N N . ARG B 1 199 ? 10.297 -1.211 -19.266 1 98.12 199 ARG B N 1
ATOM 3187 C CA . ARG B 1 199 ? 10.695 -0.734 -17.953 1 98.12 199 ARG B CA 1
ATOM 3188 C C . ARG B 1 199 ? 11.5 -1.794 -17.203 1 98.12 199 ARG B C 1
ATOM 3190 O O . ARG B 1 199 ? 12.555 -1.497 -16.641 1 98.12 199 ARG B O 1
ATOM 3197 N N . PHE B 1 200 ? 10.961 -3.014 -17.188 1 98.75 200 PHE B N 1
ATOM 3198 C CA . PHE B 1 200 ? 11.68 -4.113 -16.547 1 98.75 200 PHE B CA 1
ATOM 3199 C C . PHE B 1 200 ? 13.039 -4.32 -17.203 1 98.75 200 PHE B C 1
ATOM 3201 O O . PHE B 1 200 ? 14.047 -4.5 -16.5 1 98.75 200 PHE B O 1
ATOM 3208 N N . GLN B 1 201 ? 13.055 -4.266 -18.5 1 98.31 201 GLN B N 1
ATOM 3209 C CA . GLN B 1 201 ? 14.289 -4.473 -19.25 1 98.31 201 GLN B CA 1
ATOM 3210 C C . GLN B 1 201 ? 15.336 -3.412 -18.906 1 98.31 201 GLN B C 1
ATOM 3212 O O . GLN B 1 201 ? 16.516 -3.723 -18.75 1 98.31 201 GLN B O 1
ATOM 3217 N N . ASN B 1 202 ? 14.961 -2.193 -18.859 1 98 202 ASN B N 1
ATOM 3218 C CA . ASN B 1 202 ? 15.883 -1.107 -18.531 1 98 202 ASN B CA 1
ATOM 3219 C C . ASN B 1 202 ? 16.531 -1.314 -17.172 1 98 202 ASN B C 1
ATOM 3221 O O . ASN B 1 202 ? 17.734 -1.135 -17.016 1 98 202 ASN B O 1
ATOM 3225 N N . VAL B 1 203 ? 15.688 -1.699 -16.203 1 98 203 VAL B N 1
ATOM 3226 C CA . VAL B 1 203 ? 16.219 -1.889 -14.859 1 98 203 VAL B CA 1
ATOM 3227 C C . VAL B 1 203 ? 17.078 -3.145 -14.812 1 98 203 VAL B C 1
ATOM 3229 O O . VAL B 1 203 ? 18.109 -3.17 -14.141 1 98 203 VAL B O 1
ATOM 3232 N N . LEU B 1 204 ? 16.656 -4.176 -15.492 1 97.38 204 LEU B N 1
ATOM 3233 C CA . LEU B 1 204 ? 17.406 -5.418 -15.562 1 97.38 204 LEU B CA 1
ATOM 3234 C C . LEU B 1 204 ? 18.797 -5.18 -16.156 1 97.38 204 LEU B C 1
ATOM 3236 O O . LEU B 1 204 ? 19.781 -5.746 -15.688 1 97.38 204 LEU B O 1
ATOM 3240 N N . THR B 1 205 ? 18.891 -4.34 -17.188 1 96.12 205 THR B N 1
ATOM 3241 C CA . THR B 1 205 ? 20.156 -4.02 -17.828 1 96.12 205 THR B CA 1
ATOM 3242 C C . THR B 1 205 ? 21.094 -3.318 -16.844 1 96.12 205 THR B C 1
ATOM 3244 O O . THR B 1 205 ? 22.281 -3.666 -16.75 1 96.12 205 THR B O 1
ATOM 3247 N N . SER B 1 206 ? 20.578 -2.385 -16.141 1 93.88 206 SER B N 1
ATOM 3248 C CA . SER B 1 206 ? 21.359 -1.679 -15.133 1 93.88 206 SER B CA 1
ATOM 3249 C C . SER B 1 206 ? 21.797 -2.619 -14.016 1 93.88 206 SER B C 1
ATOM 3251 O O . SER B 1 206 ? 22.891 -2.463 -13.453 1 93.88 206 SER B O 1
ATOM 3253 N N . PHE B 1 207 ? 20.969 -3.502 -13.672 1 92.06 207 PHE B N 1
ATOM 3254 C CA . PHE B 1 207 ? 21.219 -4.488 -12.625 1 92.06 207 PHE B CA 1
ATOM 3255 C C . PHE B 1 207 ? 22.391 -5.395 -12.992 1 92.06 207 PHE B C 1
ATOM 3257 O O . PHE B 1 207 ? 23.234 -5.688 -12.156 1 92.06 207 PHE B O 1
ATOM 3264 N N . HIS B 1 208 ? 22.438 -5.805 -14.234 1 88.31 208 HIS B N 1
ATOM 3265 C CA . HIS B 1 208 ? 23.516 -6.684 -14.703 1 88.31 208 HIS B CA 1
ATOM 3266 C C . HIS B 1 208 ? 24.844 -5.941 -14.797 1 88.31 208 HIS B C 1
ATOM 3268 O O . HIS B 1 208 ? 25.906 -6.535 -14.594 1 88.31 208 HIS B O 1
ATOM 3274 N N . ASN B 1 209 ? 24.781 -4.684 -15 1 86.12 209 ASN B N 1
ATOM 3275 C CA . ASN B 1 209 ? 25.984 -3.883 -15.117 1 86.12 209 ASN B CA 1
ATOM 3276 C C . ASN B 1 209 ? 26.609 -3.609 -13.75 1 86.12 209 ASN B C 1
ATOM 3278 O O . ASN B 1 209 ? 27.828 -3.398 -13.648 1 86.12 209 ASN B O 1
ATOM 3282 N N . GLN B 1 210 ? 25.781 -3.572 -12.789 1 78.56 210 GLN B N 1
ATOM 3283 C CA . GLN B 1 210 ? 26.281 -3.328 -11.445 1 78.56 210 GLN B CA 1
ATOM 3284 C C . GLN B 1 210 ? 26.812 -4.613 -10.812 1 78.56 210 GLN B C 1
ATOM 3286 O O . GLN B 1 210 ? 27.688 -4.574 -9.945 1 78.56 210 GLN B O 1
ATOM 3291 N N . SER B 1 211 ? 26.219 -5.703 -11.102 1 65 211 SER B N 1
ATOM 3292 C CA . SER B 1 211 ? 26.625 -6.996 -10.555 1 65 211 SER B CA 1
ATOM 3293 C C . SER B 1 211 ? 27.922 -7.48 -11.188 1 65 211 SER B C 1
ATOM 3295 O O . SER B 1 211 ? 28.516 -8.469 -10.742 1 65 211 SER B O 1
ATOM 3297 N N . LEU B 1 212 ? 28.469 -6.875 -12.398 1 49.06 212 LEU B N 1
ATOM 3298 C CA . LEU B 1 212 ? 29.781 -7.113 -12.984 1 49.06 212 LEU B CA 1
ATOM 3299 C C . LEU B 1 212 ? 30.844 -6.23 -12.336 1 49.06 212 LEU B C 1
ATOM 3301 O O . LEU B 1 212 ? 30.578 -5.078 -12 1 49.06 212 LEU B O 1
#

Sequence (424 aa):
MQNSLSEQQQAIIPIAAYAANGDLAKLSQSLKDGLDLGLTIAEIKEVLVQTYAYAGFPRSLNALTTFMQVLEQRKESGIRDIEGKTNSTLPKDYQALLQGTQNQTQLVGQPVKGALFEFAPAIDEYLKAHLFGDIFSRDVLNWQDREIATLSMLSALEGVDSQLQSHLNIAKTQGVSSHQFENIQKILAEKVSLQVGQRFQNVLTSFHNQSLMQNSLSEQQQAIIPIAAYAANGDLAKLSQSLKDGLDLGLTIAEIKEVLVQTYAYAGFPRSLNALTTFMQVLEQRKESGIRDIEGKTNSTLPKDYQALLQGTQNQTQLVGQPVKGALFEFAPAIDEYLKAHLFGDIFSRDVLNWQDREIATLSMLSALEGVDSQLQSHLNIAKTQGVSSHQFENIQKILAEKVSLQVGQRFQNVLTSFHNQSL

InterPro domains:
  IPR003779 Alkyl hydroperoxide reductase AhpD/CMD-like [PF02627] (3-64)
  IPR003779 Alkyl hydroperoxide reductase AhpD/CMD-like [PF02627] (121-181)
  IPR029032 AhpD-like [G3DSA:1.20.1290.10] (1-211)
  IPR029032 AhpD-like [SSF69118] (3-189)
  IPR052512 4-carboxymuconolactone decarboxylase/NDH-1 regulator [PTHR33570] (3-76)

Radius of gyration: 21.16 Å; Cα contacts (8 Å, |Δi|>4): 642; chains: 2; bounding box: 60×54×52 Å

Organism: Acinetobacter baumannii (strain ATCC 19606 / DSM 30007 / JCM 6841 / CCUG 19606 / CIP 70.34 / NBRC 109757 / NCIMB 12457 / NCTC 12156 / 81) (NCBI:txid575584)

Foldseek 3Di:
DPQADQLLLLLLQQLLLCLQLVVLVLNLVSLVSNQVSPDAQQNSLLLLVLSCVPRNPVSSVSSVVSNVVSCVVCVVVVDDGHHADFWDDDDPPDQLQVQLQVQVCQLLVHGDDDPVCVVPVPVVSCNRRPNSRVNQNTVSDDPLSNLSSVLSSQLSDPPRLVVNLSSVSSNVSVPNDPSHLVVSLVSCCPSPHVSSSVSSVVSSVVSVVVVD/DPLADQLLLLLLQQLLLCLQLVVLVLNLVSLVSNQVSPDAQQNSLLLLVLSCVPRNPVSSVSSVVSNVVSCVVCVVVVDDGHHADFWDDDDPPDQLQVQLQVQVCQLLVHGDDDPVCVVPVPVVSCNRRPNSRVNQNTVSDDPLSNLSSVLSSQLSDPPRLVVNLSSVSSNVSVPNDPSHLVVSLVSCCPSPHVSSSVSSVVSSVVSVVVVD

Secondary structure (DSSP, 8-state):
---S--HHHHHHHHHHHHHHHT-HHHHHHHHHHHHHTT--HHHHHHHHHHHHHHH-HHHHHHHHHHHHHHHHHHHHTT------PPPPPPPTT--HHHHHHHHHHHHHSS----HHHHH-HHHHHIIIIIIIIIITT--SS-HHHHHHHHHHHHHTSTT-HHHHHHHHHHHHHTT--HHHHHHHHHHIIIII-HHHHHHHHHHHHHHHHHH-/---S--HHHHHHHHHHHHHHHT-HHHHHHHHHHHHHTT--HHHHHHHHHHHHHHHHHHHHHHHHHHHHHHHHHHHHTT------PPPPPPPTT--HHHHHHHHHHHHHSS----HHHHH-HHHHHIIIIIIIIIITT--SS-HHHHHHHHHHHHHTSTT-HHHHHHHHHHHHHTT--HHHHHHHHHHIIIII-HHHHHHHHHHHHHHHHHH-

Solvent-accessible surface area (backbone atoms only — not comparable to full-atom values): 21664 Å² total; per-residue (Å²): 129,85,71,59,71,51,64,47,59,56,32,40,32,49,32,29,17,24,32,41,60,56,43,59,72,62,22,48,52,32,47,53,53,22,47,74,51,64,41,27,52,39,46,52,48,51,54,34,56,54,31,14,57,58,28,0,43,56,31,19,53,53,38,48,50,47,48,53,50,50,52,50,55,37,42,75,71,71,46,81,78,54,55,64,66,71,62,71,83,75,59,91,81,65,45,42,51,64,53,1,43,51,44,41,20,61,41,56,72,46,80,86,81,56,71,63,40,71,75,38,48,66,55,44,47,44,46,23,20,40,50,30,13,62,54,62,64,41,61,62,49,55,70,56,58,50,37,49,27,48,51,27,24,37,31,46,42,83,91,33,61,70,56,39,46,54,47,50,50,26,31,42,66,58,65,52,45,73,60,34,50,50,50,52,31,50,47,33,28,74,70,65,33,59,66,32,13,48,51,39,44,56,46,50,53,53,50,57,59,65,78,97,127,85,70,58,72,50,65,47,56,56,32,38,31,51,32,30,18,24,30,40,58,57,42,59,74,61,22,47,52,32,46,54,52,21,47,74,53,64,39,26,52,39,47,51,50,51,53,34,55,53,33,15,55,57,27,0,44,56,30,19,53,53,39,47,51,46,48,54,50,51,52,49,53,37,42,75,71,70,46,82,80,53,54,63,67,72,62,70,82,74,61,91,82,65,45,44,52,63,51,1,44,52,43,42,20,62,42,57,71,45,81,87,79,55,71,64,40,69,75,38,48,66,56,42,47,45,45,24,21,40,50,30,13,64,53,62,64,42,61,60,51,54,69,56,57,50,37,48,28,48,52,26,23,37,33,44,44,84,91,35,62,70,56,39,46,54,46,51,50,26,31,42,66,58,65,53,43,73,59,35,52,51,50,51,30,51,48,33,28,72,71,66,32,59,66,34,13,47,50,40,44,57,46,50,53,54,50,56,58,64,76,99